Protein AF-0000000071206294 (afdb_homodimer)

Solvent-accessible surface area (backbone atoms only — not comparable to full-atom values): 37483 Å² total; per-residue (Å²): 124,90,69,73,42,35,27,23,43,42,54,38,39,75,72,68,54,69,72,83,46,47,63,45,40,32,51,43,36,59,68,35,20,66,71,62,25,34,50,43,72,51,28,25,34,84,67,75,54,86,86,70,90,85,77,88,81,64,63,84,75,46,75,56,57,77,45,45,66,64,44,62,78,44,48,91,77,58,76,73,99,63,51,68,37,31,38,37,48,35,80,69,31,26,37,39,30,30,74,88,66,52,74,46,76,24,47,27,29,38,37,40,51,33,40,31,32,70,66,40,85,62,50,47,48,40,68,64,76,51,68,68,37,50,50,24,32,50,36,29,32,44,27,35,67,33,52,35,39,37,26,28,88,63,80,81,72,75,99,40,64,67,44,76,38,61,45,96,48,83,79,44,73,27,45,33,32,50,44,52,31,93,90,59,34,65,91,74,59,22,36,37,36,34,49,34,36,35,70,49,20,54,53,56,60,72,47,55,70,66,56,50,50,50,51,52,49,54,52,48,29,71,73,77,36,84,84,61,77,69,68,77,46,74,49,62,71,51,43,68,74,35,78,38,36,34,23,69,36,42,34,58,36,30,44,51,51,73,62,35,24,50,40,45,37,51,55,52,60,26,35,34,34,32,26,19,66,39,24,84,89,32,44,58,38,71,65,14,27,52,52,35,41,52,52,47,50,51,50,51,54,29,54,52,40,30,72,75,39,51,84,63,32,55,76,55,73,90,72,72,66,60,67,38,76,77,62,83,66,84,69,90,69,48,70,44,77,43,69,47,66,86,125,123,91,69,73,42,36,26,23,43,41,54,37,39,77,73,67,52,69,72,82,46,47,63,45,38,33,51,43,38,59,69,36,20,68,72,62,25,35,49,43,71,52,28,24,33,84,67,73,54,84,86,71,89,85,78,89,82,66,61,84,75,46,76,56,58,76,45,45,66,64,44,62,78,45,49,94,77,58,76,74,100,63,51,66,37,31,38,38,49,35,80,67,32,27,37,39,30,31,75,89,66,52,76,46,76,23,49,28,30,39,37,40,51,33,40,32,3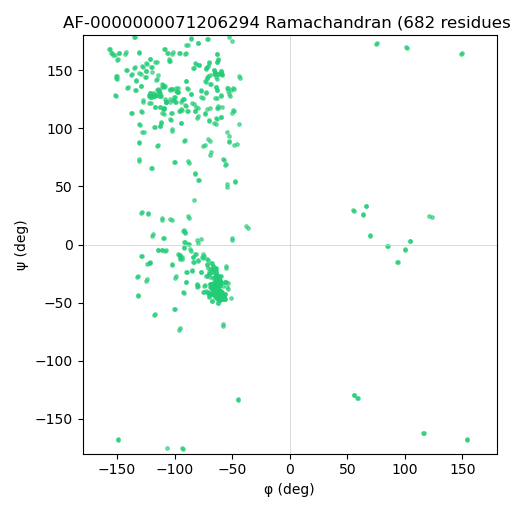2,70,66,40,86,60,48,46,48,40,69,65,76,53,67,69,38,49,49,23,31,51,36,30,32,44,26,34,66,32,53,34,40,36,27,28,87,64,80,82,72,76,98,42,64,66,45,77,38,61,49,97,52,85,76,53,75,26,46,32,33,50,45,54,31,94,91,59,33,66,91,74,59,23,36,37,37,33,48,33,34,36,70,51,22,54,53,53,60,71,45,54,69,66,57,49,49,51,51,53,48,53,52,47,28,71,74,75,35,84,83,62,78,68,68,75,47,73,50,63,71,51,43,67,74,35,80,38,36,34,22,70,36,43,34,58,36,32,44,51,52,73,63,35,23,51,39,46,36,50,56,53,60,26,34,33,36,31,26,19,65,38,24,82,89,30,44,58,36,70,65,14,26,52,53,35,40,53,51,45,52,51,50,50,52,27,53,53,40,29,71,75,38,51,84,66,32,53,75,52,75,90,72,73,66,61,65,38,76,75,61,84,66,83,70,89,72,51,69,45,77,42,69,47,65,86,127

Organism: Exaiptasia diaphana (NCBI:txid2652724)

Structure (mmCIF, N/CA/C/O backbone):
data_AF-0000000071206294-model_v1
#
loop_
_entity.id
_entity.type
_entity.pdbx_description
1 polymer 'Amine oxidase domain-containing protein'
#
loop_
_atom_site.group_PDB
_atom_site.id
_atom_site.type_symbol
_atom_site.label_atom_id
_atom_site.label_alt_id
_atom_site.label_comp_id
_atom_site.label_asym_id
_atom_site.label_entity_id
_atom_site.label_seq_id
_atom_site.pdbx_PDB_ins_code
_atom_site.Cartn_x
_atom_site.Cartn_y
_atom_site.Cartn_z
_atom_site.occupancy
_atom_site.B_iso_or_equiv
_atom_site.auth_seq_id
_atom_site.auth_comp_id
_atom_site.auth_asym_id
_atom_site.auth_atom_id
_atom_site.pdbx_PDB_model_num
ATOM 1 N N . ASP A 1 1 ? -5.332 11.758 -22.219 1 35.84 1 ASP A N 1
ATOM 2 C CA . ASP A 1 1 ? -3.986 11.828 -21.672 1 35.84 1 ASP A CA 1
ATOM 3 C C . ASP A 1 1 ? -3.795 10.781 -20.562 1 35.84 1 ASP A C 1
ATOM 5 O O . ASP A 1 1 ? -4.559 10.742 -19.594 1 35.84 1 ASP A O 1
ATOM 9 N N . LYS A 1 2 ? -3.307 9.695 -20.906 1 48.34 2 LYS A N 1
ATOM 10 C CA . LYS A 1 2 ? -3.307 8.5 -20.062 1 48.34 2 LYS A CA 1
ATOM 11 C C . LYS A 1 2 ? -2.818 8.82 -18.656 1 48.34 2 LYS A C 1
ATOM 13 O O . LYS A 1 2 ? -1.649 9.156 -18.453 1 48.34 2 LYS A O 1
ATOM 18 N N . LYS A 1 3 ? -3.725 9.273 -17.75 1 59.12 3 LYS A N 1
ATOM 19 C CA . LYS A 1 3 ? -3.51 9.742 -16.391 1 59.12 3 LYS A CA 1
ATOM 20 C C . LYS A 1 3 ? -2.682 8.742 -15.586 1 59.12 3 LYS A C 1
ATOM 22 O O . LYS A 1 3 ? -2.75 7.535 -15.828 1 59.12 3 LYS A O 1
ATOM 27 N N . SER A 1 4 ? -1.695 9.25 -14.906 1 66.38 4 SER A N 1
ATOM 28 C CA . SER A 1 4 ? -0.846 8.477 -14.008 1 66.38 4 SER A CA 1
ATOM 29 C C . SER A 1 4 ? -1.68 7.613 -13.062 1 66.38 4 SER A C 1
ATOM 31 O O . SER A 1 4 ? -2.725 8.047 -12.578 1 66.38 4 SER A O 1
ATOM 33 N N . PRO A 1 5 ? -1.247 6.395 -12.977 1 84.56 5 PRO A N 1
ATOM 34 C CA . PRO A 1 5 ? -1.985 5.516 -12.062 1 84.56 5 PRO A CA 1
ATOM 35 C C . PRO A 1 5 ? -1.979 6.02 -10.625 1 84.56 5 PRO A C 1
ATOM 37 O O . PRO A 1 5 ? -0.956 6.512 -10.141 1 84.56 5 PRO A O 1
ATOM 40 N N . ILE A 1 6 ? -3.129 6.109 -10.086 1 89.56 6 ILE A N 1
ATOM 41 C CA . ILE A 1 6 ? -3.258 6.508 -8.688 1 89.56 6 ILE A CA 1
ATOM 42 C C . ILE A 1 6 ? -3.842 5.359 -7.871 1 89.56 6 ILE A C 1
ATOM 44 O O . ILE A 1 6 ? -4.469 4.453 -8.422 1 89.56 6 ILE A O 1
ATOM 48 N N . PRO A 1 7 ? -3.596 5.379 -6.562 1 94.38 7 PRO A N 1
ATOM 49 C CA . PRO A 1 7 ? -4.227 4.367 -5.711 1 94.38 7 PRO A CA 1
ATOM 50 C C . PRO A 1 7 ? -5.746 4.508 -5.656 1 94.38 7 PRO A C 1
ATOM 52 O O . PRO A 1 7 ? -6.273 5.617 -5.789 1 94.38 7 PRO A O 1
ATOM 55 N N . ALA A 1 8 ? -6.363 3.424 -5.473 1 94.31 8 ALA A N 1
ATOM 56 C CA . ALA A 1 8 ? -7.816 3.424 -5.32 1 94.31 8 ALA A CA 1
ATOM 57 C C . ALA A 1 8 ? -8.25 4.344 -4.18 1 94.31 8 ALA A C 1
ATOM 59 O O . ALA A 1 8 ? -9.305 4.977 -4.25 1 94.31 8 ALA A O 1
ATOM 60 N N . ARG A 1 9 ? -7.441 4.469 -3.158 1 95.5 9 ARG A N 1
ATOM 61 C CA . ARG A 1 9 ? -7.75 5.355 -2.041 1 95.5 9 ARG A CA 1
ATOM 62 C C . ARG A 1 9 ? -7.984 6.785 -2.523 1 95.5 9 ARG A C 1
ATOM 64 O O . ARG A 1 9 ? -8.93 7.441 -2.086 1 95.5 9 ARG A O 1
ATOM 71 N N . VAL A 1 10 ? -7.168 7.215 -3.406 1 94.88 10 VAL A N 1
ATOM 72 C CA . VAL A 1 10 ? -7.285 8.57 -3.938 1 94.88 10 VAL A CA 1
ATOM 73 C C . VAL A 1 10 ? -8.57 8.688 -4.758 1 94.88 10 VAL A C 1
ATOM 75 O O . VAL A 1 10 ? -9.352 9.617 -4.559 1 94.88 10 VAL A O 1
ATOM 78 N N . GLY A 1 11 ? -8.758 7.727 -5.633 1 93.56 11 GLY A N 1
ATOM 79 C CA . GLY A 1 11 ? -9.953 7.742 -6.461 1 93.56 11 GLY A CA 1
ATOM 80 C C . GLY A 1 11 ? -11.242 7.668 -5.66 1 93.56 11 GLY A C 1
ATOM 81 O O . GLY A 1 11 ? -12.172 8.43 -5.906 1 93.56 11 GLY A O 1
ATOM 82 N N . LEU A 1 12 ? -11.281 6.797 -4.715 1 94.12 12 LEU A N 1
ATOM 83 C CA . LEU A 1 12 ? -12.469 6.633 -3.879 1 94.12 12 LEU A CA 1
ATOM 84 C C . LEU A 1 12 ? -12.734 7.895 -3.064 1 94.12 12 LEU A C 1
ATOM 86 O O . LEU A 1 12 ? -13.891 8.305 -2.904 1 94.12 12 LEU A O 1
ATOM 90 N N . SER A 1 13 ? -11.711 8.5 -2.607 1 95.06 13 SER A N 1
ATOM 91 C CA . SER A 1 13 ? -11.859 9.742 -1.849 1 95.06 13 SER A CA 1
ATOM 92 C C . SER A 1 13 ? -12.422 10.859 -2.719 1 95.06 13 SER A C 1
ATOM 94 O O . SER A 1 13 ? -13.258 11.641 -2.268 1 95.06 13 SER A O 1
ATOM 96 N N . LEU A 1 14 ? -11.938 10.906 -3.934 1 93.31 14 LEU A N 1
ATOM 97 C CA . LEU A 1 14 ? -12.445 11.898 -4.879 1 93.31 14 LEU A CA 1
ATOM 98 C C . LEU A 1 14 ? -13.938 11.711 -5.121 1 93.31 14 LEU A C 1
ATOM 100 O O . LEU A 1 14 ? -14.664 12.68 -5.344 1 93.31 14 LEU A O 1
ATOM 104 N N . MET A 1 15 ? -14.328 10.469 -4.934 1 92.12 15 MET A N 1
ATOM 105 C CA . MET A 1 15 ? -15.734 10.141 -5.152 1 92.12 15 MET A CA 1
ATOM 106 C C . MET A 1 15 ? -16.531 10.266 -3.861 1 92.12 15 MET A C 1
ATOM 108 O O . MET A 1 15 ? -17.719 9.938 -3.824 1 92.12 15 MET A O 1
ATOM 112 N N . GLY A 1 16 ? -15.844 10.586 -2.801 1 92.31 16 GLY A N 1
ATOM 113 C CA . GLY A 1 16 ? -16.547 10.898 -1.566 1 92.31 16 GLY A CA 1
ATOM 114 C C . GLY A 1 16 ? -16.484 9.789 -0.539 1 92.31 16 GLY A C 1
ATOM 115 O O . GLY A 1 16 ? -17.078 9.891 0.537 1 92.31 16 GLY A O 1
ATOM 116 N N . TRP A 1 17 ? -15.758 8.719 -0.866 1 93.81 17 TRP A N 1
ATOM 117 C CA . TRP A 1 17 ? -15.656 7.625 0.095 1 93.81 17 TRP A CA 1
ATOM 118 C C . TRP A 1 17 ? -14.406 7.766 0.951 1 93.81 17 TRP A C 1
ATOM 120 O O . TRP A 1 17 ? -13.297 7.48 0.492 1 93.81 17 TRP A O 1
ATOM 130 N N . LYS A 1 18 ? -14.57 8.148 2.086 1 92.88 18 LYS A N 1
ATOM 131 C CA . LYS A 1 18 ? -13.531 8.312 3.094 1 92.88 18 LYS A CA 1
ATOM 132 C C . LYS A 1 18 ? -13.93 7.648 4.41 1 92.88 18 LYS A C 1
ATOM 134 O O . LYS A 1 18 ? -14.422 8.312 5.32 1 92.88 18 LYS A O 1
ATOM 139 N N . PRO A 1 19 ? -13.609 6.402 4.508 1 90.19 19 PRO A N 1
ATOM 140 C CA . PRO A 1 19 ? -14.094 5.676 5.684 1 90.19 19 PRO A CA 1
ATOM 141 C C . PRO A 1 19 ? -13.508 6.215 6.988 1 90.19 19 PRO A C 1
ATOM 143 O O . PRO A 1 19 ? -12.336 6.594 7.035 1 90.19 19 PRO A O 1
ATOM 146 N N . LYS A 1 20 ? -14.344 6.195 8.008 1 83.81 20 LYS A N 1
ATOM 147 C CA . LYS A 1 20 ? -13.953 6.703 9.32 1 83.81 20 LYS A CA 1
ATOM 148 C C . LYS A 1 20 ? -14.336 5.723 10.422 1 83.81 20 LYS A C 1
ATOM 150 O O . LYS A 1 20 ? -13.695 5.68 11.477 1 83.81 20 LYS A O 1
ATOM 155 N N . THR A 1 21 ? -15.344 4.996 10.133 1 85.56 21 THR A N 1
ATOM 156 C CA . THR A 1 21 ? -15.875 4.098 11.156 1 85.56 21 THR A CA 1
ATOM 157 C C . THR A 1 21 ? -15.508 2.65 10.852 1 85.56 21 THR A C 1
ATOM 159 O O . THR A 1 21 ? -15.18 2.314 9.711 1 85.56 21 THR A O 1
ATOM 162 N N . GLN A 1 22 ? -15.664 1.854 11.836 1 83.81 22 GLN A N 1
ATOM 163 C CA . GLN A 1 22 ? -15.391 0.432 11.656 1 83.81 22 GLN A CA 1
ATOM 164 C C . GLN A 1 22 ? -16.328 -0.188 10.633 1 83.81 22 GLN A C 1
ATOM 166 O O . GLN A 1 22 ? -15.922 -1.058 9.859 1 83.81 22 GLN A O 1
ATOM 171 N N . ALA A 1 23 ? -17.547 0.215 10.648 1 86.31 23 ALA A N 1
ATOM 172 C CA . ALA A 1 23 ? -18.531 -0.29 9.695 1 86.31 23 ALA A CA 1
ATOM 173 C C . ALA A 1 23 ? -18.141 0.089 8.266 1 86.31 23 ALA A C 1
ATOM 175 O O . ALA A 1 23 ? -18.266 -0.726 7.344 1 86.31 23 ALA A O 1
ATOM 176 N N . GLU A 1 24 ? -17.688 1.317 8.102 1 89.38 24 GLU A N 1
ATOM 177 C CA . GLU A 1 24 ? -17.266 1.772 6.781 1 89.38 24 GLU A CA 1
ATOM 178 C C . GLU A 1 24 ? -16.031 1.015 6.301 1 89.38 24 GLU A C 1
ATOM 180 O O . GLU A 1 24 ? -15.922 0.681 5.117 1 89.38 24 GLU A O 1
ATOM 185 N N . TYR A 1 25 ? -15.211 0.724 7.223 1 88.38 25 TYR A N 1
ATOM 186 C CA . TYR A 1 25 ? -14.023 -0.043 6.859 1 88.38 25 TYR A CA 1
ATOM 187 C C . TYR A 1 25 ? -14.398 -1.47 6.473 1 88.38 25 TYR A C 1
ATOM 189 O O . TYR A 1 25 ? -13.789 -2.051 5.566 1 88.38 25 TYR A O 1
ATOM 197 N N . ALA A 1 26 ? -15.289 -2.059 7.219 1 86.44 26 ALA A N 1
ATOM 198 C CA . ALA A 1 26 ? -15.758 -3.398 6.871 1 86.44 26 ALA A CA 1
ATOM 199 C C . ALA A 1 26 ? -16.391 -3.418 5.484 1 86.44 26 ALA A C 1
ATOM 201 O O . ALA A 1 26 ? -16.188 -4.355 4.711 1 86.44 26 ALA A O 1
ATOM 202 N N . LEU A 1 27 ? -17.141 -2.377 5.188 1 88.06 27 LEU A N 1
ATOM 203 C CA . LEU A 1 27 ? -17.75 -2.258 3.867 1 88.06 27 LEU A CA 1
ATOM 204 C C . LEU A 1 27 ? -16.688 -2.117 2.789 1 88.06 27 LEU A C 1
ATOM 206 O O . LEU A 1 27 ? -16.797 -2.717 1.718 1 88.06 27 LEU A O 1
ATOM 210 N N . GLU A 1 28 ? -15.727 -1.318 3.072 1 90.75 28 GLU A N 1
ATOM 211 C CA . GLU A 1 28 ? -14.633 -1.161 2.115 1 90.75 28 GLU A CA 1
ATOM 212 C C . GLU A 1 28 ? -13.891 -2.48 1.898 1 90.75 28 GLU A C 1
ATOM 214 O O . GLU A 1 28 ? -13.5 -2.799 0.774 1 90.75 28 GLU A O 1
ATOM 219 N N . TYR A 1 29 ? -13.703 -3.164 2.963 1 90.25 29 TYR A N 1
ATOM 220 C CA . TYR A 1 29 ? -13.062 -4.469 2.832 1 90.25 29 TYR A CA 1
ATOM 221 C C . TYR A 1 29 ? -13.844 -5.363 1.875 1 90.25 29 TYR A C 1
ATOM 223 O O . TYR A 1 29 ? -13.258 -6.016 1.009 1 90.25 29 TYR A O 1
ATOM 231 N N . LEU A 1 30 ? -15.055 -5.41 2.027 1 85.69 30 LEU A N 1
ATOM 232 C CA . LEU A 1 30 ? -15.906 -6.234 1.177 1 85.69 30 LEU A CA 1
ATOM 233 C C . LEU A 1 30 ? -15.812 -5.793 -0.281 1 85.69 30 LEU A C 1
ATOM 235 O O . LEU A 1 30 ? -15.719 -6.633 -1.181 1 85.69 30 LEU A O 1
ATOM 239 N N . GLU A 1 31 ? -15.781 -4.496 -0.48 1 86.56 31 GLU A N 1
ATOM 240 C CA . GLU A 1 31 ? -15.898 -3.973 -1.837 1 86.56 31 GLU A CA 1
ATOM 241 C C . GLU A 1 31 ? -14.531 -3.854 -2.508 1 86.56 31 GLU A C 1
ATOM 243 O O . GLU A 1 31 ? -14.438 -3.85 -3.736 1 86.56 31 GLU A O 1
ATOM 248 N N . VAL A 1 32 ? -13.5 -3.758 -1.736 1 90.38 32 VAL A N 1
ATOM 249 C CA . VAL A 1 32 ? -12.188 -3.494 -2.326 1 90.38 32 VAL A CA 1
ATOM 250 C C . VAL A 1 32 ? -11.25 -4.66 -2.035 1 90.38 32 VAL A C 1
ATOM 252 O O . VAL A 1 32 ? -10.852 -5.387 -2.949 1 90.38 32 VAL A O 1
ATOM 255 N N . ASP A 1 33 ? -11.047 -4.887 -0.774 1 90.19 33 ASP A N 1
ATOM 256 C CA . ASP A 1 33 ? -10.062 -5.895 -0.393 1 90.19 33 ASP A CA 1
ATOM 257 C C . ASP A 1 33 ? -10.492 -7.285 -0.865 1 90.19 33 ASP A C 1
ATOM 259 O O . ASP A 1 33 ? -9.672 -8.047 -1.392 1 90.19 33 ASP A O 1
ATOM 263 N N . PHE A 1 34 ? -11.734 -7.559 -0.66 1 87 34 PHE A N 1
ATOM 264 C CA . PHE A 1 34 ? -12.289 -8.859 -1.016 1 87 34 PHE A CA 1
ATOM 265 C C . PHE A 1 34 ? -12.195 -9.094 -2.52 1 87 34 PHE A C 1
ATOM 267 O O . PHE A 1 34 ? -11.969 -10.219 -2.965 1 87 34 PHE A O 1
ATOM 274 N N . GLU A 1 35 ? -12.258 -8.062 -3.248 1 82.19 35 GLU A N 1
ATOM 275 C CA . GLU A 1 35 ? -12.242 -8.188 -4.703 1 82.19 35 GLU A CA 1
ATOM 276 C C . GLU A 1 35 ? -10.82 -8.133 -5.25 1 82.19 35 GLU A C 1
ATOM 278 O O . GLU A 1 35 ? -10.5 -8.797 -6.238 1 82.19 35 GLU A O 1
ATOM 283 N N . ASN A 1 36 ? -10 -7.402 -4.598 1 88 36 ASN A N 1
ATOM 284 C CA . ASN A 1 36 ? -8.688 -7.121 -5.168 1 88 36 ASN A CA 1
ATOM 285 C C . ASN A 1 36 ? -7.566 -7.738 -4.336 1 88 36 ASN A C 1
ATOM 287 O O . ASN A 1 36 ? -6.395 -7.652 -4.703 1 88 36 ASN A O 1
ATOM 291 N N . ALA A 1 37 ? -7.914 -8.312 -3.252 1 90.44 37 ALA A N 1
ATOM 292 C CA . ALA A 1 37 ? -7 -9 -2.344 1 90.44 37 ALA A CA 1
ATOM 293 C C . ALA A 1 37 ? -6.078 -8.016 -1.634 1 90.44 37 ALA A C 1
ATOM 295 O O . ALA A 1 37 ? -5.113 -8.414 -0.978 1 90.44 37 ALA A O 1
ATOM 296 N N . LYS A 1 38 ? -6.281 -6.773 -1.773 1 91.31 38 LYS A N 1
ATOM 297 C CA . LYS A 1 38 ? -5.504 -5.75 -1.087 1 91.31 38 LYS A CA 1
ATOM 298 C C . LYS A 1 38 ? -6.355 -4.516 -0.791 1 91.31 38 LYS A C 1
ATOM 300 O O . LYS A 1 38 ? -7.422 -4.34 -1.381 1 91.31 38 LYS A O 1
ATOM 305 N N . ASN A 1 39 ? -5.848 -3.705 0.071 1 92.06 39 ASN A N 1
ATOM 306 C CA . ASN A 1 39 ? -6.625 -2.543 0.487 1 92.06 39 ASN A CA 1
ATOM 307 C C . ASN A 1 39 ? -6.551 -1.42 -0.544 1 92.06 39 ASN A C 1
ATOM 309 O O . ASN A 1 39 ? -5.824 -1.528 -1.534 1 92.06 39 ASN A O 1
ATOM 313 N N . ALA A 1 40 ? -7.305 -0.399 -0.334 1 92.75 40 ALA A N 1
ATOM 314 C CA . ALA A 1 40 ? -7.496 0.683 -1.296 1 92.75 40 ALA A CA 1
ATOM 315 C C . ALA A 1 40 ? -6.191 1.432 -1.552 1 92.75 40 ALA A C 1
ATOM 317 O O . ALA A 1 40 ? -5.977 1.958 -2.646 1 92.75 40 ALA A O 1
ATOM 318 N N . GLU A 1 41 ? -5.301 1.509 -0.586 1 93.31 41 GLU A N 1
ATOM 319 C CA . GLU A 1 41 ? -4.043 2.238 -0.714 1 93.31 41 GLU A CA 1
ATOM 320 C C . GLU A 1 41 ? -3.092 1.532 -1.677 1 93.31 41 GLU A C 1
ATOM 322 O O . GLU A 1 41 ? -2.277 2.18 -2.338 1 93.31 41 GLU A O 1
ATOM 327 N N . LEU A 1 42 ? -3.299 0.233 -1.791 1 93.88 42 LEU A N 1
ATOM 328 C CA . LEU A 1 42 ? -2.377 -0.576 -2.58 1 93.88 42 LEU A CA 1
ATOM 329 C C . LEU A 1 42 ? -2.971 -0.899 -3.947 1 93.88 42 LEU A C 1
ATOM 331 O O . LEU A 1 42 ? -2.254 -1.317 -4.859 1 93.88 42 LEU A O 1
ATOM 335 N N . THR A 1 43 ? -4.211 -0.745 -4.082 1 92.75 43 THR A N 1
ATOM 336 C CA . THR A 1 43 ? -4.922 -1.122 -5.297 1 92.75 43 THR A CA 1
ATOM 337 C C . THR A 1 43 ? -4.883 0.008 -6.324 1 92.75 43 THR A C 1
ATOM 339 O O . THR A 1 43 ? -5.191 1.157 -6 1 92.75 43 THR A O 1
ATOM 342 N N . PRO A 1 44 ? -4.484 -0.338 -7.547 1 91.19 44 PRO A N 1
ATOM 343 C CA . PRO A 1 44 ? -4.621 0.687 -8.586 1 91.19 44 PRO A CA 1
ATOM 344 C C . PRO A 1 44 ? -6.074 1.068 -8.844 1 91.19 44 PRO A C 1
ATOM 346 O O . PRO A 1 44 ? -6.934 0.192 -8.984 1 91.19 44 PRO A O 1
ATOM 349 N N . PHE A 1 45 ? -6.344 2.346 -8.961 1 89.81 45 PHE A N 1
ATOM 350 C CA . PHE A 1 45 ? -7.711 2.816 -9.133 1 89.81 45 PHE A CA 1
ATOM 351 C C . PHE A 1 45 ? -8.312 2.266 -10.422 1 89.81 45 PHE A C 1
ATOM 353 O O . PHE A 1 45 ? -9.5 1.958 -10.477 1 89.81 45 PHE A O 1
ATOM 360 N N . GLN A 1 46 ? -7.477 2.141 -11.406 1 79.56 46 GLN A N 1
ATOM 361 C CA . GLN A 1 46 ? -7.941 1.639 -12.695 1 79.56 46 GLN A CA 1
ATOM 362 C C . GLN A 1 46 ? -8.406 0.19 -12.586 1 79.56 46 GLN A C 1
ATOM 364 O O . GLN A 1 46 ? -9.125 -0.304 -13.461 1 79.56 46 GLN A O 1
ATOM 369 N N . GLY A 1 47 ? -7.973 -0.42 -11.617 1 75.12 47 GLY A N 1
ATOM 370 C CA . GLY A 1 47 ? -8.32 -1.822 -11.453 1 75.12 47 GLY A CA 1
ATOM 371 C C . GLY A 1 47 ? -9.664 -2.027 -10.781 1 75.12 47 GLY A C 1
ATOM 372 O O . GLY A 1 47 ? -10.211 -3.131 -10.797 1 75.12 47 GLY A O 1
ATOM 373 N N . ILE A 1 48 ? -10.156 -0.901 -10.156 1 76.5 48 ILE A N 1
ATOM 374 C CA . ILE A 1 48 ? -11.43 -1.03 -9.461 1 76.5 48 ILE A CA 1
ATOM 375 C C . ILE A 1 48 ? -12.578 -0.983 -10.461 1 76.5 48 ILE A C 1
ATOM 377 O O . ILE A 1 48 ? -13.094 0.093 -10.773 1 76.5 48 ILE A O 1
ATOM 381 N N . ILE A 1 49 ? -12.609 -1.771 -11.398 1 61.97 49 ILE A N 1
ATOM 382 C CA . ILE A 1 49 ? -13.695 -1.796 -12.375 1 61.97 49 ILE A CA 1
ATOM 383 C C . ILE A 1 49 ? -14.516 -3.072 -12.195 1 61.97 49 ILE A C 1
ATOM 385 O O . ILE A 1 49 ? -13.969 -4.129 -11.875 1 61.97 49 ILE A O 1
ATOM 389 N N . GLU A 1 50 ? -15.734 -2.814 -12.289 1 60.5 50 GLU A N 1
ATOM 390 C CA . GLU A 1 50 ? -16.656 -3.947 -12.211 1 60.5 50 GLU A CA 1
ATOM 391 C C . GLU A 1 50 ? -16.562 -4.816 -13.461 1 60.5 50 GLU A C 1
ATOM 393 O O . GLU A 1 50 ? -16.672 -4.312 -14.586 1 60.5 50 GLU A O 1
ATOM 398 N N . LYS A 1 51 ? -15.992 -5.902 -13.305 1 60.25 51 LYS A N 1
ATOM 399 C CA . LYS A 1 51 ? -15.789 -6.766 -14.469 1 60.25 51 LYS A CA 1
ATOM 400 C C . LYS A 1 51 ? -16.984 -7.695 -14.68 1 60.25 51 LYS A C 1
ATOM 402 O O . LYS A 1 51 ? -16.859 -8.727 -15.336 1 60.25 51 LYS A O 1
ATOM 407 N N . GLY A 1 52 ? -18.078 -7.352 -14.234 1 59.62 52 GLY A N 1
ATOM 408 C CA . GLY A 1 52 ? -19.25 -8.133 -14.594 1 59.62 52 GLY A CA 1
ATOM 409 C C . GLY A 1 52 ? -19.906 -8.812 -13.398 1 59.62 52 GLY A C 1
ATOM 410 O O . GLY A 1 52 ? -19.719 -8.391 -12.258 1 59.62 52 GLY A O 1
ATOM 411 N N . LYS A 1 53 ? -20.812 -9.906 -13.805 1 61.94 53 LYS A N 1
ATOM 412 C CA . LYS A 1 53 ? -21.562 -10.641 -12.789 1 61.94 53 LYS A CA 1
ATOM 413 C C . LYS A 1 53 ? -20.766 -11.836 -12.266 1 61.94 53 LYS A C 1
ATOM 415 O O . LYS A 1 53 ? -20.078 -12.516 -13.039 1 61.94 53 LYS A O 1
ATOM 420 N N . ASP A 1 54 ? -20.75 -11.992 -11.031 1 58.62 54 ASP A N 1
ATOM 421 C CA . ASP A 1 54 ? -20.031 -13.086 -10.383 1 58.62 54 ASP A CA 1
ATOM 422 C C . ASP A 1 54 ? -20.984 -14.18 -9.914 1 58.62 54 ASP A C 1
ATOM 424 O O . ASP A 1 54 ? -22.078 -13.883 -9.422 1 58.62 54 ASP A O 1
ATOM 428 N N . PHE A 1 55 ? -20.625 -15.438 -10.438 1 57.56 55 PHE A N 1
ATOM 429 C CA . PHE A 1 55 ? -21.391 -16.578 -9.945 1 57.56 55 PHE A CA 1
ATOM 430 C C . PHE A 1 55 ? -20.516 -17.469 -9.078 1 57.56 55 PHE A C 1
ATOM 432 O O . PHE A 1 55 ? -19.344 -17.703 -9.391 1 57.56 55 PHE A O 1
ATOM 439 N N . PHE A 1 56 ? -21.109 -17.875 -7.938 1 62.12 56 PHE A N 1
ATOM 440 C CA . PHE A 1 56 ? -20.438 -18.875 -7.109 1 62.12 56 PHE A CA 1
ATOM 441 C C . PHE A 1 56 ? -20.656 -20.281 -7.672 1 62.12 56 PHE A C 1
ATOM 443 O O . PHE A 1 56 ? -21.797 -20.75 -7.738 1 62.12 56 PHE A O 1
ATOM 450 N N . LEU A 1 57 ? -19.625 -20.891 -8.195 1 60.03 57 LEU A N 1
ATOM 451 C CA . LEU A 1 57 ? -19.719 -22.219 -8.805 1 60.03 57 LEU A CA 1
ATOM 452 C C . LEU A 1 57 ? -19.594 -23.312 -7.75 1 60.03 57 LEU A C 1
ATOM 454 O O . LEU A 1 57 ? -18.672 -23.281 -6.934 1 60.03 57 LEU A O 1
ATOM 458 N N . THR A 1 58 ? -20.641 -24.141 -7.68 1 64.38 58 THR A N 1
ATOM 459 C CA . THR A 1 58 ? -20.641 -25.234 -6.711 1 64.38 58 THR A CA 1
ATOM 460 C C . THR A 1 58 ? -20.531 -26.578 -7.41 1 64.38 58 THR A C 1
ATOM 462 O O . THR A 1 58 ? -20.891 -27.609 -6.844 1 64.38 58 THR A O 1
ATOM 465 N N . ASP A 1 59 ? -20 -26.516 -8.625 1 68.88 59 ASP A N 1
ATOM 466 C CA . ASP A 1 59 ? -19.812 -27.797 -9.312 1 68.88 59 ASP A CA 1
ATOM 467 C C . ASP A 1 59 ? -18.828 -28.688 -8.562 1 68.88 59 ASP A C 1
ATOM 469 O O . ASP A 1 59 ? -17.656 -28.344 -8.43 1 68.88 59 ASP A O 1
ATOM 473 N N . GLU A 1 60 ? -19.328 -29.797 -8.133 1 69.44 60 GLU A N 1
ATOM 474 C CA . GLU A 1 60 ? -18.531 -30.688 -7.297 1 69.44 60 GLU A CA 1
ATOM 475 C C . GLU A 1 60 ? -17.375 -31.297 -8.086 1 69.44 60 GLU A C 1
ATOM 477 O O . GLU A 1 60 ? -16.406 -31.781 -7.5 1 69.44 60 GLU A O 1
ATOM 482 N N . ARG A 1 61 ? -17.516 -31.359 -9.43 1 73.25 61 ARG A N 1
ATOM 483 C CA . ARG A 1 61 ? -16.469 -31.922 -10.258 1 73.25 61 ARG A CA 1
ATOM 484 C C . ARG A 1 61 ? -15.211 -31.062 -10.219 1 73.25 61 ARG A C 1
ATOM 486 O O . ARG A 1 61 ? -14.117 -31.531 -10.539 1 73.25 61 ARG A O 1
ATOM 493 N N . GLY A 1 62 ? -15.492 -29.812 -9.766 1 67.75 62 GLY A N 1
ATOM 494 C CA . GLY A 1 62 ? -14.383 -28.859 -9.688 1 67.75 62 GLY A CA 1
ATOM 495 C C . GLY A 1 62 ? -13.969 -28.328 -11.039 1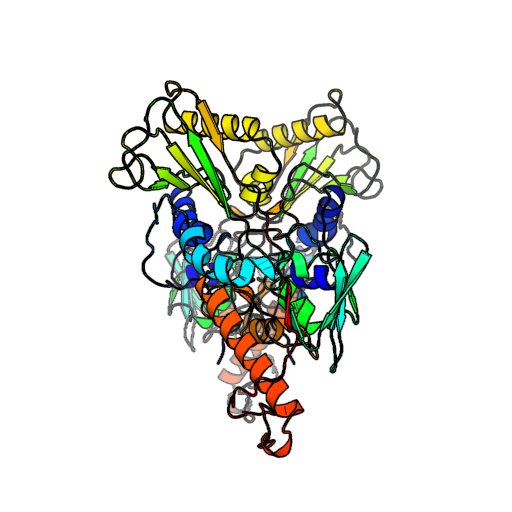 67.75 62 GLY A C 1
ATOM 496 O O . GLY A 1 62 ? -14.469 -28.766 -12.078 1 67.75 62 GLY A O 1
ATOM 497 N N . MET A 1 63 ? -13.102 -27.375 -11.117 1 72.38 63 MET A N 1
ATOM 498 C CA . MET A 1 63 ? -12.633 -26.703 -12.32 1 72.38 63 MET A CA 1
ATOM 499 C C . MET A 1 63 ? -11.836 -27.641 -13.211 1 72.38 63 MET A C 1
ATOM 501 O O . MET A 1 63 ? -11.773 -27.453 -14.43 1 72.38 63 MET A O 1
ATOM 505 N N . TRP A 1 64 ? -11.375 -28.625 -12.617 1 74.62 64 TRP A N 1
ATOM 506 C CA . TRP A 1 64 ? -10.578 -29.609 -13.336 1 74.62 64 TRP A CA 1
ATOM 507 C C . TRP A 1 64 ? -11.398 -30.281 -14.438 1 74.62 64 TRP A C 1
ATOM 509 O O . TRP A 1 64 ? -10.867 -30.625 -15.492 1 74.62 64 TRP A O 1
ATOM 519 N N . SER A 1 65 ? -12.555 -30.312 -14.188 1 73.88 65 SER A N 1
ATOM 520 C CA . SER A 1 65 ? -13.422 -31.016 -15.125 1 73.88 65 SER A CA 1
ATOM 521 C C . SER A 1 65 ? -13.422 -30.328 -16.484 1 73.88 65 SER A C 1
ATOM 523 O O . SER A 1 65 ? -13.633 -30.984 -17.516 1 73.88 65 SER A O 1
ATOM 525 N N . ILE A 1 66 ? -13.164 -29.078 -16.453 1 72.44 66 ILE A N 1
ATOM 526 C CA . ILE A 1 66 ? -13.148 -28.312 -17.688 1 72.44 66 ILE A CA 1
ATOM 527 C C . ILE A 1 66 ? -11.914 -28.672 -18.516 1 72.44 66 ILE A C 1
ATOM 529 O O . ILE A 1 66 ? -11.953 -28.656 -19.75 1 72.44 66 ILE A O 1
ATOM 533 N N . TYR A 1 67 ? -10.867 -29.094 -17.828 1 74.88 67 TYR A N 1
ATOM 534 C CA . TYR A 1 67 ? -9.586 -29.281 -18.516 1 74.88 67 TYR A CA 1
ATOM 535 C C . TYR A 1 67 ? -9.266 -30.766 -18.672 1 74.88 67 TYR A C 1
ATOM 537 O O . TYR A 1 67 ? -8.305 -31.125 -19.359 1 74.88 67 TYR A O 1
ATOM 545 N N . GLU A 1 68 ? -10.102 -31.562 -18.109 1 78.44 68 GLU A N 1
ATOM 546 C CA . GLU A 1 68 ? -9.797 -33 -18.062 1 78.44 68 GLU A CA 1
ATOM 547 C C . GLU A 1 68 ? -9.695 -33.562 -19.469 1 78.44 68 GLU A C 1
ATOM 549 O O . GLU A 1 68 ? -8.773 -34.344 -19.75 1 78.44 68 GLU A O 1
ATOM 554 N N . GLU A 1 69 ? -10.625 -33.219 -20.266 1 76.12 69 GLU A N 1
ATOM 555 C CA . GLU A 1 69 ? -10.625 -33.75 -21.609 1 76.12 69 GLU A CA 1
ATOM 556 C C . GLU A 1 69 ? -9.391 -33.281 -22.391 1 76.12 69 GLU A C 1
ATOM 558 O O . GLU A 1 69 ? -8.781 -34.094 -23.125 1 76.12 69 GLU A O 1
ATOM 563 N N . LEU A 1 70 ? -9.109 -32.094 -22.25 1 73.19 70 LEU A N 1
ATOM 564 C CA . LEU A 1 70 ? -7.926 -31.531 -22.906 1 73.19 70 LEU A CA 1
ATOM 565 C C . LEU A 1 70 ? -6.66 -32.219 -22.406 1 73.19 70 LEU A C 1
ATOM 567 O O . LEU A 1 70 ? -5.773 -32.562 -23.203 1 73.19 70 LEU A O 1
ATOM 571 N N . TYR A 1 71 ? -6.629 -32.469 -21.172 1 75.62 71 TYR A N 1
ATOM 572 C CA . TYR A 1 71 ? -5.48 -33.125 -20.547 1 75.62 71 TYR A CA 1
ATOM 573 C C . TYR A 1 71 ? -5.312 -34.562 -21.031 1 75.62 71 TYR A C 1
ATOM 575 O O . TYR A 1 71 ? -4.199 -34.969 -21.359 1 75.62 71 TYR A O 1
ATOM 583 N N . THR A 1 72 ? -6.383 -35.188 -21.125 1 79.81 72 THR A N 1
ATOM 584 C CA . THR A 1 72 ? -6.344 -36.594 -21.484 1 79.81 72 THR A CA 1
ATOM 585 C C . THR A 1 72 ? -5.754 -36.781 -22.875 1 79.81 72 THR A C 1
ATOM 587 O O . THR A 1 72 ? -5.012 -37.75 -23.125 1 79.81 72 THR A O 1
ATOM 590 N N . SER A 1 73 ? -5.992 -35.906 -23.766 1 79.75 73 SER A N 1
ATOM 591 C CA . SER A 1 73 ? -5.508 -36 -25.141 1 79.75 73 SER A CA 1
ATOM 592 C C . SER A 1 73 ? -3.998 -35.812 -25.203 1 79.75 73 SER A C 1
ATOM 594 O O . SER A 1 73 ? -3.348 -36.25 -26.141 1 79.75 73 SER A O 1
ATOM 596 N N . PHE A 1 74 ? -3.412 -35.188 -24.188 1 78.69 74 PHE A N 1
ATOM 597 C CA . PHE A 1 74 ? -1.996 -34.844 -24.234 1 78.69 74 PHE A CA 1
ATOM 598 C C . PHE A 1 74 ? -1.232 -35.531 -23.109 1 78.69 74 PHE A C 1
ATOM 600 O O . PHE A 1 74 ? -0.061 -35.219 -22.875 1 78.69 74 PHE A O 1
ATOM 607 N N . LYS A 1 75 ? -1.854 -36.406 -22.422 1 78.62 75 LYS A N 1
ATOM 608 C CA . LYS A 1 75 ? -1.314 -37 -21.203 1 78.62 75 LYS A CA 1
ATOM 609 C C . LYS A 1 75 ? 0.062 -37.594 -21.438 1 78.62 75 LYS A C 1
ATOM 611 O O . LYS A 1 75 ? 0.951 -37.5 -20.594 1 78.62 75 LYS A O 1
ATOM 616 N N . ASP A 1 76 ? 0.322 -38.219 -22.578 1 80.69 76 ASP A N 1
ATOM 617 C CA . ASP A 1 76 ? 1.573 -38.906 -22.875 1 80.69 76 ASP A CA 1
ATOM 618 C C . ASP A 1 76 ? 2.695 -37.906 -23.156 1 80.69 76 ASP A C 1
ATOM 620 O O . ASP A 1 76 ? 3.873 -38.25 -23.156 1 80.69 76 ASP A O 1
ATOM 624 N N . LYS A 1 77 ? 2.34 -36.656 -23.281 1 80.19 77 LYS A N 1
ATOM 625 C CA . LYS A 1 77 ? 3.322 -35.625 -23.594 1 80.19 77 LYS A CA 1
ATOM 626 C C . LYS A 1 77 ? 3.582 -34.719 -22.391 1 80.19 77 LYS A C 1
ATOM 628 O O . LYS A 1 77 ? 4.34 -33.75 -22.484 1 80.19 77 LYS A O 1
ATOM 633 N N . ILE A 1 78 ? 3.002 -35.062 -21.266 1 81.88 78 ILE A N 1
ATOM 634 C CA . ILE A 1 78 ? 3.119 -34.219 -20.078 1 81.88 78 ILE A CA 1
ATOM 635 C C . ILE A 1 78 ? 4.039 -34.906 -19.062 1 81.88 78 ILE A C 1
ATOM 637 O O . ILE A 1 78 ? 3.889 -36.094 -18.781 1 81.88 78 ILE A O 1
ATOM 641 N N . LYS A 1 79 ? 5.051 -34.188 -18.656 1 83.38 79 LYS A N 1
ATOM 642 C CA . LYS A 1 79 ? 5.93 -34.656 -17.594 1 83.38 79 LYS A CA 1
ATOM 643 C C . LYS A 1 79 ? 5.625 -33.938 -16.266 1 83.38 79 LYS A C 1
ATOM 645 O O . LYS A 1 79 ? 5.852 -32.75 -16.141 1 83.38 79 LYS A O 1
ATOM 650 N N . LEU A 1 80 ? 5.117 -34.688 -15.297 1 85 80 LEU A N 1
ATOM 651 C CA . LEU A 1 80 ? 4.824 -34.188 -13.961 1 85 80 LEU A CA 1
ATOM 652 C C . LEU A 1 80 ? 5.969 -34.469 -13 1 85 80 LEU A C 1
ATOM 654 O O . LEU A 1 80 ? 6.898 -35.219 -13.344 1 85 80 LEU A O 1
ATOM 658 N N . ASN A 1 81 ? 5.945 -33.812 -11.883 1 86.94 81 ASN A N 1
ATOM 659 C CA . ASN A 1 81 ? 6.984 -33.969 -10.875 1 86.94 81 ASN A CA 1
ATOM 660 C C . ASN A 1 81 ? 8.375 -33.719 -11.445 1 86.94 81 ASN A C 1
ATOM 662 O O . ASN A 1 81 ? 9.32 -34.469 -11.156 1 86.94 81 ASN A O 1
ATOM 666 N N . THR A 1 82 ? 8.398 -32.875 -12.422 1 88.38 82 THR A N 1
ATOM 667 C CA . THR A 1 82 ? 9.617 -32.438 -13.086 1 88.38 82 THR A CA 1
ATOM 668 C C . THR A 1 82 ? 9.797 -30.922 -12.906 1 88.38 82 THR A C 1
ATOM 670 O O . THR A 1 82 ? 9.148 -30.141 -13.594 1 88.38 82 THR A O 1
ATOM 673 N N . THR A 1 83 ? 10.688 -30.625 -11.961 1 91.75 83 THR A N 1
ATOM 674 C CA . THR A 1 83 ? 10.844 -29.219 -11.609 1 91.75 83 THR A CA 1
ATOM 675 C C . THR A 1 83 ? 11.922 -28.562 -12.461 1 91.75 83 THR A C 1
ATOM 677 O O . THR A 1 83 ? 13.062 -29.016 -12.492 1 91.75 83 THR A O 1
ATOM 680 N N . VAL A 1 84 ? 11.547 -27.531 -13.227 1 93.5 84 VAL A N 1
ATOM 681 C CA . VAL A 1 84 ? 12.484 -26.766 -14.039 1 93.5 84 VAL A CA 1
ATOM 682 C C . VAL A 1 84 ? 13.352 -25.891 -13.141 1 93.5 84 VAL A C 1
ATOM 684 O O . VAL A 1 84 ? 12.828 -25.156 -12.297 1 93.5 84 VAL A O 1
ATOM 687 N N . THR A 1 85 ? 14.664 -25.938 -13.336 1 95.25 85 THR A N 1
ATOM 688 C CA . THR A 1 85 ? 15.562 -25.141 -12.5 1 95.25 85 THR A CA 1
ATOM 689 C C . THR A 1 85 ? 16.391 -24.188 -13.359 1 95.25 85 THR A C 1
ATOM 691 O O . THR A 1 85 ? 17 -23.266 -12.836 1 95.25 85 THR A O 1
ATOM 694 N N . GLY A 1 86 ? 16.391 -24.469 -14.633 1 96.19 86 GLY A N 1
ATOM 695 C CA . GLY A 1 86 ? 17.172 -23.625 -15.516 1 96.19 86 GLY A CA 1
ATOM 696 C C . GLY A 1 86 ? 16.609 -23.531 -16.922 1 96.19 86 GLY A C 1
ATOM 697 O O . GLY A 1 86 ? 16.094 -24.531 -17.453 1 96.19 86 GLY A O 1
ATOM 698 N N . ILE A 1 87 ? 16.734 -22.391 -17.547 1 96.31 87 ILE A N 1
ATOM 699 C CA . ILE A 1 87 ? 16.312 -22.172 -18.938 1 96.31 87 ILE A CA 1
ATOM 700 C C . ILE A 1 87 ? 17.375 -21.344 -19.672 1 96.31 87 ILE A C 1
ATOM 702 O O . ILE A 1 87 ? 17.672 -20.203 -19.297 1 96.31 87 ILE A O 1
ATOM 706 N N . LYS A 1 88 ? 18 -21.938 -20.609 1 97.75 88 LYS A N 1
ATOM 707 C CA . LYS A 1 88 ? 18.875 -21.234 -21.547 1 97.75 88 LYS A CA 1
ATOM 708 C C . LYS A 1 88 ? 18.125 -20.953 -22.859 1 97.75 88 LYS A C 1
ATOM 710 O O . LYS A 1 88 ? 17.438 -21.812 -23.391 1 97.75 88 LYS A O 1
ATOM 715 N N . TYR A 1 89 ? 18.234 -19.672 -23.312 1 96 89 TYR A N 1
ATOM 716 C CA . TYR A 1 89 ? 17.469 -19.344 -24.516 1 96 89 TYR A CA 1
ATOM 717 C C . TYR A 1 89 ? 18.25 -18.406 -25.422 1 96 89 TYR A C 1
ATOM 719 O O . TYR A 1 89 ? 19.125 -17.672 -24.969 1 96 89 TYR A O 1
ATOM 727 N N . ASN A 1 90 ? 18.016 -18.5 -26.641 1 95.69 90 ASN A N 1
ATOM 728 C CA . ASN A 1 90 ? 18.484 -17.594 -27.688 1 95.69 90 ASN A CA 1
ATOM 729 C C . ASN A 1 90 ? 17.484 -17.516 -28.859 1 95.69 90 ASN A C 1
ATOM 731 O O . ASN A 1 90 ? 16.328 -17.891 -28.703 1 95.69 90 ASN A O 1
ATOM 735 N N . SER A 1 91 ? 17.891 -16.953 -29.938 1 93.12 91 SER A N 1
ATOM 736 C CA . SER A 1 91 ? 16.984 -16.734 -31.062 1 93.12 91 SER A CA 1
ATOM 737 C C . SER A 1 91 ? 16.797 -18 -31.875 1 93.12 91 SER A C 1
ATOM 739 O O . SER A 1 91 ? 16 -18.031 -32.812 1 93.12 91 SER A O 1
ATOM 741 N N . SER A 1 92 ? 17.422 -19.141 -31.484 1 90.69 92 SER A N 1
ATOM 742 C CA . SER A 1 92 ? 17.359 -20.344 -32.312 1 90.69 92 SER A CA 1
ATOM 743 C C . SER A 1 92 ? 16.797 -21.531 -31.531 1 90.69 92 SER A C 1
ATOM 745 O O . SER A 1 92 ? 16.234 -22.453 -32.125 1 90.69 92 SER A O 1
ATOM 747 N N . MET A 1 93 ? 17.062 -21.453 -30.281 1 91 93 MET A N 1
ATOM 748 C CA . MET A 1 93 ? 16.672 -22.625 -29.5 1 91 93 MET A CA 1
ATOM 749 C C . MET A 1 93 ? 16.484 -22.281 -28.031 1 91 93 MET A C 1
ATOM 751 O O . MET A 1 93 ? 16.922 -21.219 -27.578 1 91 93 MET A O 1
ATOM 755 N N . VAL A 1 94 ? 15.875 -23.281 -27.281 1 93.31 94 VAL A N 1
ATOM 756 C CA . VAL A 1 94 ? 15.703 -23.188 -25.828 1 93.31 94 VAL A CA 1
ATOM 757 C C . VAL A 1 94 ? 16.109 -24.5 -25.188 1 93.31 94 VAL A C 1
ATOM 759 O O . VAL A 1 94 ? 15.781 -25.578 -25.688 1 93.31 94 VAL A O 1
ATOM 762 N N . GLU A 1 95 ? 16.875 -24.391 -24.172 1 95.62 95 GLU A N 1
ATOM 763 C CA . GLU A 1 95 ? 17.297 -25.531 -23.375 1 95.62 95 GLU A CA 1
ATOM 764 C C . GLU A 1 95 ? 16.766 -25.438 -21.953 1 95.62 95 GLU A C 1
ATOM 766 O O . GLU A 1 95 ? 16.938 -24.422 -21.281 1 95.62 95 GLU A O 1
ATOM 771 N N . VAL A 1 96 ? 16.125 -26.5 -21.484 1 93.75 96 VAL A N 1
ATOM 772 C CA . VAL A 1 96 ? 15.516 -26.516 -20.156 1 93.75 96 VAL A CA 1
ATOM 773 C C . VAL A 1 96 ? 16.188 -27.594 -19.297 1 93.75 96 VAL A C 1
ATOM 775 O O . VAL A 1 96 ? 16.328 -28.75 -19.719 1 93.75 96 VAL A O 1
ATOM 778 N N . THR A 1 97 ? 16.625 -27.203 -18.141 1 95.25 97 THR A N 1
ATOM 779 C CA . THR A 1 97 ? 17.219 -28.109 -17.172 1 95.25 97 THR A CA 1
ATOM 780 C C . THR A 1 97 ? 16.281 -28.328 -15.984 1 95.25 97 THR A C 1
ATOM 782 O O . THR A 1 97 ? 15.688 -27.391 -15.484 1 95.25 97 THR A O 1
ATOM 785 N N . THR A 1 98 ? 16.172 -29.578 -15.586 1 92.38 98 THR A N 1
ATOM 786 C CA . THR A 1 98 ? 15.297 -29.906 -14.469 1 92.38 98 THR A CA 1
ATOM 787 C C . THR A 1 98 ? 16.109 -30.281 -13.242 1 92.38 98 THR A C 1
ATOM 789 O O . THR A 1 98 ? 17.328 -30.422 -13.312 1 92.38 98 THR A O 1
ATOM 792 N N . SER A 1 99 ? 15.438 -30.375 -12.086 1 93 99 SER A N 1
ATOM 793 C CA . SER A 1 99 ? 16.078 -30.578 -10.797 1 93 99 SER A CA 1
ATOM 794 C C . SER A 1 99 ? 16.797 -31.922 -10.742 1 93 99 SER A C 1
ATOM 796 O O . SER A 1 99 ? 17.766 -32.094 -9.984 1 93 99 SER A O 1
ATOM 798 N N . ASP A 1 100 ? 16.391 -32.906 -11.578 1 92.75 100 ASP A N 1
ATOM 799 C CA . ASP A 1 100 ? 17.047 -34.219 -11.609 1 92.75 100 ASP A CA 1
ATOM 800 C C . ASP A 1 100 ? 18.234 -34.188 -12.555 1 92.75 100 ASP A C 1
ATOM 802 O O . ASP A 1 100 ? 18.891 -35.219 -12.75 1 92.75 100 ASP A O 1
ATOM 806 N N . GLY A 1 101 ? 18.422 -33.094 -13.219 1 93.12 101 GLY A N 1
ATOM 807 C CA . GLY A 1 101 ? 19.609 -32.969 -14.055 1 93.12 101 GLY A CA 1
ATOM 808 C C . GLY A 1 101 ? 19.344 -33.219 -15.523 1 93.12 101 GLY A C 1
ATOM 809 O O . GLY A 1 101 ? 20.234 -33.094 -16.359 1 93.12 101 GLY A O 1
ATOM 810 N N . GLU A 1 102 ? 18.172 -33.594 -15.93 1 91.69 102 GLU A N 1
ATOM 811 C CA . GLU A 1 102 ? 17.828 -33.812 -17.328 1 91.69 102 GLU A CA 1
ATOM 812 C C . GLU A 1 102 ? 17.781 -32.531 -18.109 1 91.69 102 GLU A C 1
ATOM 814 O O . GLU A 1 102 ? 17.422 -31.469 -17.562 1 91.69 102 GLU A O 1
ATOM 819 N N . VAL A 1 103 ? 18.172 -32.625 -19.344 1 93.56 103 VAL A N 1
ATOM 820 C CA . VAL A 1 103 ? 18.188 -31.453 -20.234 1 93.56 103 VAL A CA 1
ATOM 821 C C . VAL A 1 103 ? 17.266 -31.719 -21.422 1 93.56 103 VAL A C 1
ATOM 823 O O . VAL A 1 103 ? 17.359 -32.75 -22.078 1 93.56 103 VAL A O 1
ATOM 826 N N . TYR A 1 104 ? 16.359 -30.797 -21.641 1 89.25 104 TYR A N 1
ATOM 827 C CA . TYR A 1 104 ? 15.438 -30.828 -22.766 1 89.25 104 TYR A CA 1
ATOM 828 C C . TYR A 1 104 ? 15.703 -29.672 -23.734 1 89.25 104 TYR A C 1
ATOM 830 O O . TYR A 1 104 ? 15.891 -28.531 -23.297 1 89.25 104 TYR A O 1
ATOM 838 N N . THR A 1 105 ? 15.781 -29.969 -25 1 92.56 105 THR A N 1
ATOM 839 C CA . THR A 1 105 ? 15.992 -28.938 -26.016 1 92.56 105 THR A CA 1
ATOM 840 C C . THR A 1 105 ? 14.789 -28.828 -26.938 1 92.56 105 THR A C 1
ATOM 842 O O . THR A 1 105 ? 14.148 -29.844 -27.25 1 92.56 105 THR A O 1
ATOM 845 N N . ALA A 1 106 ? 14.477 -27.594 -27.328 1 90.5 106 ALA A N 1
ATOM 846 C CA . ALA A 1 106 ? 13.383 -27.344 -28.266 1 90.5 106 ALA A CA 1
ATOM 847 C C . ALA A 1 106 ? 13.656 -26.094 -29.109 1 90.5 106 ALA A C 1
ATOM 849 O O . ALA A 1 106 ? 14.508 -25.266 -28.75 1 90.5 106 ALA A O 1
ATOM 850 N N . ASP A 1 107 ? 12.984 -26.031 -30.234 1 89.62 107 ASP A N 1
ATOM 851 C CA . ASP A 1 107 ? 13.07 -24.828 -31.047 1 89.62 107 ASP A CA 1
ATOM 852 C C . ASP A 1 107 ? 12.445 -23.625 -30.328 1 89.62 107 ASP A C 1
ATOM 854 O O . ASP A 1 107 ? 12.977 -22.516 -30.375 1 89.62 107 ASP A O 1
ATOM 858 N N . TYR A 1 108 ? 11.305 -23.922 -29.672 1 91.06 108 TYR A N 1
ATOM 859 C CA . TYR A 1 108 ? 10.586 -22.906 -28.922 1 91.06 108 TYR A CA 1
ATOM 860 C C . TYR A 1 108 ? 10.156 -23.438 -27.562 1 91.06 108 TYR A C 1
ATOM 862 O O . TYR A 1 108 ? 9.984 -24.641 -27.375 1 91.06 108 TYR A O 1
ATOM 870 N N . ALA A 1 109 ? 10.039 -22.547 -26.656 1 93 109 ALA A N 1
ATOM 871 C CA . ALA A 1 109 ? 9.43 -22.859 -25.375 1 93 109 ALA A CA 1
ATOM 872 C C . ALA A 1 109 ? 8.414 -21.797 -24.969 1 93 109 ALA A C 1
ATOM 874 O O . ALA A 1 109 ? 8.609 -20.609 -25.234 1 93 109 ALA A O 1
ATOM 875 N N . LEU A 1 110 ? 7.344 -22.25 -24.391 1 93.62 110 LEU A N 1
ATOM 876 C CA . LEU A 1 110 ? 6.34 -21.359 -23.812 1 93.62 110 LEU A CA 1
ATOM 877 C C . LEU A 1 110 ? 6.348 -21.469 -22.297 1 93.62 110 LEU A C 1
ATOM 879 O O . LEU A 1 110 ? 6.031 -22.516 -21.734 1 93.62 110 LEU A O 1
ATOM 883 N N . CYS A 1 111 ? 6.738 -20.406 -21.641 1 95.31 111 CYS A N 1
ATOM 884 C CA . CYS A 1 111 ? 6.809 -20.344 -20.188 1 95.31 111 CYS A CA 1
ATOM 885 C C . CYS A 1 111 ? 5.508 -19.797 -19.609 1 95.31 111 CYS A C 1
ATOM 887 O O . CYS A 1 111 ? 5.102 -18.672 -19.906 1 95.31 111 CYS A O 1
ATOM 889 N N . THR A 1 112 ? 4.902 -20.547 -18.688 1 94.81 112 THR A N 1
ATOM 890 C CA . THR A 1 112 ? 3.65 -20.109 -18.078 1 94.81 112 THR A CA 1
ATOM 891 C C . THR A 1 112 ? 3.785 -20.047 -16.562 1 94.81 112 THR A C 1
ATOM 893 O O . THR A 1 112 ? 2.809 -20.234 -15.836 1 94.81 112 THR A O 1
ATOM 896 N N . PHE A 1 113 ? 4.984 -19.828 -16.094 1 94.88 113 PHE A N 1
ATOM 897 C CA . PHE A 1 113 ? 5.211 -19.672 -14.664 1 94.88 113 PHE A CA 1
ATOM 898 C C . PHE A 1 113 ? 4.461 -18.469 -14.117 1 94.88 113 PHE A C 1
ATOM 900 O O . PHE A 1 113 ? 4.281 -17.469 -14.82 1 94.88 113 PHE A O 1
ATOM 907 N N . SER A 1 114 ? 4.016 -18.609 -12.852 1 94.69 114 SER A N 1
ATOM 908 C CA . SER A 1 114 ? 3.451 -17.438 -12.18 1 94.69 114 SER A CA 1
ATOM 909 C C . SER A 1 114 ? 4.496 -16.344 -12.016 1 94.69 114 SER A C 1
ATOM 911 O O . SER A 1 114 ? 5.699 -16.609 -12.055 1 94.69 114 SER A O 1
ATOM 913 N N . THR A 1 115 ? 4.012 -15.117 -11.867 1 96.94 115 THR A N 1
ATOM 914 C CA . THR A 1 115 ? 4.949 -14.023 -11.625 1 96.94 115 THR A CA 1
ATOM 915 C C . THR A 1 115 ? 5.676 -14.219 -10.297 1 96.94 115 THR A C 1
ATOM 917 O O . THR A 1 115 ? 6.777 -13.703 -10.102 1 96.94 115 THR A O 1
ATOM 920 N N . GLY A 1 116 ? 5.043 -14.938 -9.383 1 95.38 116 GLY A N 1
ATOM 921 C CA . GLY A 1 116 ? 5.727 -15.297 -8.148 1 95.38 116 GLY A CA 1
ATOM 922 C C . GLY A 1 116 ? 6.953 -16.156 -8.375 1 95.38 116 GLY A C 1
ATOM 923 O O . GLY A 1 116 ? 7.996 -15.938 -7.754 1 95.38 116 GLY A O 1
ATOM 924 N N . VAL A 1 117 ? 6.84 -17.109 -9.219 1 95.12 117 VAL A N 1
ATOM 925 C CA . VAL A 1 117 ? 7.957 -18 -9.547 1 95.12 117 VAL A CA 1
ATOM 926 C C . VAL A 1 117 ? 9.008 -17.219 -10.336 1 95.12 117 VAL A C 1
ATOM 928 O O . VAL A 1 117 ? 10.203 -17.312 -10.039 1 95.12 117 VAL A O 1
ATOM 931 N N . LEU A 1 118 ? 8.547 -16.453 -11.312 1 96.88 118 LEU A N 1
ATOM 932 C CA . LEU A 1 118 ? 9.461 -15.68 -12.141 1 96.88 118 LEU A CA 1
ATOM 933 C C . LEU A 1 118 ? 10.258 -14.695 -11.289 1 96.88 118 LEU A C 1
ATOM 935 O O . LEU A 1 118 ? 11.398 -14.367 -11.625 1 96.88 118 LEU A O 1
ATOM 939 N N . ALA A 1 119 ? 9.68 -14.234 -10.227 1 96.12 119 ALA A N 1
ATOM 940 C CA . ALA A 1 119 ? 10.32 -13.258 -9.352 1 96.12 119 ALA A CA 1
ATOM 941 C C . ALA A 1 119 ? 11.25 -13.938 -8.352 1 96.12 119 ALA A C 1
ATOM 943 O O . ALA A 1 119 ? 12 -13.273 -7.633 1 96.12 119 ALA A O 1
ATOM 944 N N . SER A 1 120 ? 11.156 -15.188 -8.289 1 94.12 120 SER A N 1
ATOM 945 C CA . SER A 1 120 ? 11.938 -15.938 -7.312 1 94.12 120 SER A CA 1
ATOM 946 C C . SER A 1 120 ? 13.258 -16.406 -7.91 1 94.12 120 SER A C 1
ATOM 948 O O . SER A 1 120 ? 13.57 -16.094 -9.062 1 94.12 120 SER A O 1
ATOM 950 N N . ASP A 1 121 ? 13.984 -17.172 -7.078 1 92.69 121 ASP A N 1
ATOM 951 C CA . ASP A 1 121 ? 15.266 -17.719 -7.516 1 92.69 121 ASP A CA 1
ATOM 952 C C . ASP A 1 121 ? 15.133 -19.188 -7.879 1 92.69 121 ASP A C 1
ATOM 954 O O . ASP A 1 121 ? 16.141 -19.922 -7.926 1 92.69 121 ASP A O 1
ATOM 958 N N . MET A 1 122 ? 13.938 -19.594 -8.164 1 93.19 122 MET A N 1
ATOM 959 C CA . MET A 1 122 ? 13.695 -21.016 -8.398 1 93.19 122 MET A CA 1
ATOM 960 C C . MET A 1 122 ? 14.25 -21.438 -9.758 1 93.19 122 MET A C 1
ATOM 962 O O . MET A 1 122 ? 14.672 -22.578 -9.922 1 93.19 122 MET A O 1
ATOM 966 N N . VAL A 1 123 ? 14.172 -20.547 -10.727 1 95.69 123 VAL A N 1
ATOM 967 C CA . VAL A 1 123 ? 14.617 -20.844 -12.078 1 95.69 123 VAL A CA 1
ATOM 968 C C . VAL A 1 123 ? 15.695 -19.859 -12.516 1 95.69 123 VAL A C 1
ATOM 970 O O . VAL A 1 123 ? 15.523 -18.641 -12.383 1 95.69 123 VAL A O 1
ATOM 973 N N . THR A 1 124 ? 16.75 -20.375 -12.977 1 97.31 124 THR A N 1
ATOM 974 C CA . THR A 1 124 ? 17.828 -19.547 -13.5 1 97.31 124 THR A CA 1
ATOM 975 C C . THR A 1 124 ? 17.688 -19.391 -15.016 1 97.31 124 THR A C 1
ATOM 977 O O . THR A 1 124 ? 17.641 -20.375 -15.742 1 97.31 124 THR A O 1
ATOM 980 N N . PHE A 1 125 ? 17.594 -18.188 -15.461 1 98.19 125 PHE A N 1
ATOM 981 C CA . PHE A 1 125 ? 17.531 -17.875 -16.891 1 98.19 125 PHE A CA 1
ATOM 982 C C . PHE A 1 125 ? 18.906 -17.484 -17.422 1 98.19 125 PHE A C 1
ATOM 984 O O . PHE A 1 125 ? 19.609 -16.688 -16.797 1 98.19 125 PHE A O 1
ATOM 991 N N . THR A 1 126 ? 19.281 -18 -18.516 1 98.25 126 THR A N 1
ATOM 992 C CA . THR A 1 126 ? 20.531 -17.656 -19.172 1 98.25 126 THR A CA 1
ATOM 993 C C . THR A 1 126 ? 20.297 -17.297 -20.641 1 98.25 126 THR A C 1
ATOM 995 O O . THR A 1 126 ? 19.953 -18.156 -21.453 1 98.25 126 THR A O 1
ATOM 998 N N . PRO A 1 127 ? 20.547 -16.031 -21.016 1 98.19 127 PRO A N 1
ATOM 999 C CA . PRO A 1 127 ? 20.922 -14.906 -20.156 1 98.19 127 PRO A CA 1
ATOM 1000 C C . PRO A 1 127 ? 19.844 -14.547 -19.141 1 98.19 127 PRO A C 1
ATOM 1002 O O . PRO A 1 127 ? 18.703 -15 -19.266 1 98.19 127 PRO A O 1
ATOM 1005 N N . PRO A 1 128 ? 20.266 -13.758 -18.125 1 97.94 128 PRO A N 1
ATOM 1006 C CA . PRO A 1 128 ? 19.25 -13.312 -17.172 1 97.94 128 PRO A CA 1
ATOM 1007 C C . PRO A 1 128 ? 18.141 -12.492 -17.828 1 97.94 128 PRO A C 1
ATOM 1009 O O . PRO A 1 128 ? 18.375 -11.844 -18.859 1 97.94 128 PRO A O 1
ATOM 1012 N N . LEU A 1 129 ? 16.953 -12.602 -17.234 1 98.19 129 LEU A N 1
ATOM 1013 C CA . LEU A 1 129 ? 15.883 -11.75 -17.734 1 98.19 129 LEU A CA 1
ATOM 1014 C C . LEU A 1 129 ? 16.312 -10.289 -17.734 1 98.19 129 LEU A C 1
ATOM 1016 O O . LEU A 1 129 ? 16.938 -9.82 -16.781 1 98.19 129 LEU A O 1
ATOM 1020 N N . PRO A 1 130 ? 16.031 -9.617 -18.828 1 98.06 130 PRO A N 1
ATOM 1021 C CA . PRO A 1 130 ? 16.375 -8.195 -18.844 1 98.06 130 PRO A CA 1
ATOM 1022 C C . PRO A 1 130 ? 15.633 -7.391 -17.781 1 98.06 130 PRO A C 1
ATOM 1024 O O . PRO A 1 130 ? 14.562 -7.801 -17.328 1 98.06 130 PRO A O 1
ATOM 1027 N N . GLU A 1 131 ? 16.172 -6.254 -17.453 1 96.06 131 GLU A N 1
ATOM 1028 C CA . GLU A 1 131 ? 15.656 -5.438 -16.359 1 96.06 131 GLU A CA 1
ATOM 1029 C C . GLU A 1 131 ? 14.195 -5.043 -16.594 1 96.06 131 GLU A C 1
ATOM 1031 O O . GLU A 1 131 ? 13.391 -5.031 -15.656 1 96.06 131 GLU A O 1
ATOM 1036 N N . TRP A 1 132 ? 13.891 -4.668 -17.781 1 96.44 132 TRP A N 1
ATOM 1037 C CA . TRP A 1 132 ? 12.523 -4.246 -18.078 1 96.44 132 TRP A CA 1
ATOM 1038 C C . TRP A 1 132 ? 11.539 -5.379 -17.828 1 96.44 132 TRP A C 1
ATOM 1040 O O . TRP A 1 132 ? 10.398 -5.141 -17.438 1 96.44 132 TRP A O 1
ATOM 1050 N N . LYS A 1 133 ? 11.898 -6.617 -18.062 1 98.19 133 LYS A N 1
ATOM 1051 C CA . LYS A 1 133 ? 11.031 -7.766 -17.812 1 98.19 133 LYS A CA 1
ATOM 1052 C C . LYS A 1 133 ? 10.945 -8.062 -16.312 1 98.19 133 LYS A C 1
ATOM 1054 O O . LYS A 1 133 ? 9.867 -8.359 -15.797 1 98.19 133 LYS A O 1
ATOM 1059 N N . GLN A 1 134 ? 12.078 -7.953 -15.695 1 97.81 134 GLN A N 1
ATOM 1060 C CA . GLN A 1 134 ? 12.078 -8.141 -14.242 1 97.81 134 GLN A CA 1
ATOM 1061 C C . GLN A 1 134 ? 11.172 -7.125 -13.555 1 97.81 134 GLN A C 1
ATOM 1063 O O . GLN A 1 134 ? 10.406 -7.477 -12.656 1 97.81 134 GLN A O 1
ATOM 1068 N N . GLU A 1 135 ? 11.297 -5.922 -14.008 1 96.31 135 GLU A N 1
ATOM 1069 C CA . GLU A 1 135 ? 10.453 -4.871 -13.445 1 96.31 135 GLU A CA 1
ATOM 1070 C C . GLU A 1 135 ? 8.969 -5.191 -13.641 1 96.31 135 GLU A C 1
ATOM 1072 O O . GLU A 1 135 ? 8.164 -5.016 -12.727 1 96.31 135 GLU A O 1
ATOM 1077 N N . ALA A 1 136 ? 8.656 -5.609 -14.812 1 97.5 136 ALA A N 1
ATOM 1078 C CA . ALA A 1 136 ? 7.266 -5.957 -15.102 1 97.5 136 ALA A CA 1
ATOM 1079 C C . ALA A 1 136 ? 6.785 -7.086 -14.195 1 97.5 136 ALA A C 1
ATOM 1081 O O . ALA A 1 136 ? 5.676 -7.031 -13.656 1 97.5 136 ALA A O 1
ATOM 1082 N N . ILE A 1 137 ? 7.629 -8.094 -14.031 1 97.94 137 ILE A N 1
ATOM 1083 C CA . ILE A 1 137 ? 7.316 -9.242 -13.18 1 97.94 137 ILE A CA 1
ATOM 1084 C C . ILE A 1 137 ? 7.074 -8.766 -11.75 1 97.94 137 ILE A C 1
ATOM 1086 O O . ILE A 1 137 ? 6.09 -9.156 -11.117 1 97.94 137 ILE A O 1
ATOM 1090 N N . LEU A 1 138 ? 7.875 -7.879 -11.32 1 96.94 138 LEU A N 1
ATOM 1091 C CA . LEU A 1 138 ? 7.812 -7.406 -9.938 1 96.94 138 LEU A CA 1
ATOM 1092 C C . LEU A 1 138 ? 6.652 -6.434 -9.75 1 96.94 138 LEU A C 1
ATOM 1094 O O . LEU A 1 138 ? 6.172 -6.246 -8.633 1 96.94 138 LEU A O 1
ATOM 1098 N N . THR A 1 139 ? 6.191 -5.785 -10.781 1 95.88 139 THR A N 1
ATOM 1099 C CA . THR A 1 139 ? 5.074 -4.852 -10.734 1 95.88 139 THR A CA 1
ATOM 1100 C C . THR A 1 139 ? 3.744 -5.605 -10.734 1 95.88 139 THR A C 1
ATOM 1102 O O . THR A 1 139 ? 2.703 -5.031 -10.398 1 95.88 139 THR A O 1
ATOM 1105 N N . MET A 1 140 ? 3.805 -6.859 -11.039 1 96.31 140 MET A N 1
ATOM 1106 C CA . MET A 1 140 ? 2.631 -7.727 -11.047 1 96.31 140 MET A CA 1
ATOM 1107 C C . MET A 1 140 ? 2.807 -8.891 -10.078 1 96.31 140 MET A C 1
ATOM 1109 O O . MET A 1 140 ? 2.771 -10.055 -10.484 1 96.31 140 MET A O 1
ATOM 1113 N N . PRO A 1 141 ? 2.867 -8.531 -8.82 1 95.94 141 PRO A N 1
ATOM 1114 C CA . PRO A 1 141 ? 3.088 -9.602 -7.852 1 95.94 141 PRO A CA 1
ATOM 1115 C C . PRO A 1 141 ? 1.87 -10.516 -7.691 1 95.94 141 PRO A C 1
ATOM 1117 O O . PRO A 1 141 ? 0.837 -10.281 -8.328 1 95.94 141 PRO A O 1
ATOM 1120 N N . MET A 1 142 ? 2.088 -11.539 -6.855 1 95.25 142 MET A N 1
ATOM 1121 C CA . MET A 1 142 ? 1.006 -12.477 -6.566 1 95.25 142 MET A CA 1
ATOM 1122 C C . MET A 1 142 ? 0.2 -12.023 -5.355 1 95.25 142 MET A C 1
ATOM 1124 O O . MET A 1 142 ? 0.771 -11.594 -4.352 1 95.25 142 MET A O 1
ATOM 1128 N N . ALA A 1 143 ? -1.052 -12.211 -5.477 1 94.06 143 ALA A N 1
ATOM 1129 C CA . ALA A 1 143 ? -1.973 -11.844 -4.402 1 94.06 143 ALA A CA 1
ATOM 1130 C C . ALA A 1 143 ? -2.025 -12.93 -3.33 1 94.06 143 ALA A C 1
ATOM 1132 O O . ALA A 1 143 ? -1.689 -14.086 -3.592 1 94.06 143 ALA A O 1
ATOM 1133 N N . VAL A 1 144 ? -2.4 -12.461 -2.176 1 92.81 144 VAL A N 1
ATOM 1134 C CA . VAL A 1 144 ? -2.719 -13.375 -1.082 1 92.81 144 VAL A CA 1
ATOM 1135 C C . VAL A 1 144 ? -4.215 -13.32 -0.778 1 92.81 144 VAL A C 1
ATOM 1137 O O . VAL A 1 144 ? -4.711 -12.312 -0.264 1 92.81 144 VAL A O 1
ATOM 1140 N N . TYR A 1 145 ? -4.859 -14.242 -1.164 1 92.44 145 TYR A N 1
ATOM 1141 C CA . TYR A 1 145 ? -6.289 -14.438 -0.963 1 92.44 145 TYR A CA 1
ATOM 1142 C C . TYR A 1 145 ? -6.578 -15.797 -0.35 1 92.44 145 TYR A C 1
ATOM 1144 O O . TYR A 1 145 ? -6.785 -16.781 -1.07 1 92.44 145 TYR A O 1
ATOM 1152 N N . THR A 1 146 ? -6.734 -15.812 0.942 1 91.94 146 THR A N 1
ATOM 1153 C CA . THR A 1 146 ? -6.812 -17.078 1.665 1 91.94 146 THR A CA 1
ATOM 1154 C C . THR A 1 146 ? -8.234 -17.344 2.143 1 91.94 146 THR A C 1
ATOM 1156 O O . THR A 1 146 ? -8.82 -16.516 2.852 1 91.94 146 THR A O 1
ATOM 1159 N N . THR A 1 147 ? -8.766 -18.469 1.732 1 91.38 147 THR A N 1
ATOM 1160 C CA . THR A 1 147 ? -10.078 -18.922 2.197 1 91.38 147 THR A CA 1
ATOM 1161 C C . THR A 1 147 ? -9.93 -19.922 3.334 1 91.38 147 THR A C 1
ATOM 1163 O O . THR A 1 147 ? -9.133 -20.859 3.24 1 91.38 147 THR A O 1
ATOM 1166 N N . ILE A 1 148 ? -10.672 -19.688 4.363 1 92.75 148 ILE A N 1
ATOM 1167 C CA . ILE A 1 148 ? -10.656 -20.547 5.535 1 92.75 148 ILE A CA 1
ATOM 1168 C C . ILE A 1 148 ? -12.031 -21.188 5.719 1 92.75 148 ILE A C 1
ATOM 1170 O O . ILE A 1 148 ? -13.023 -20.5 5.957 1 92.75 148 ILE A O 1
ATOM 1174 N N . TYR A 1 149 ? -12.07 -22.484 5.656 1 92.12 149 TYR A N 1
ATOM 1175 C CA . TYR A 1 149 ? -13.297 -23.234 5.879 1 92.12 149 TYR A CA 1
ATOM 1176 C C . TYR A 1 149 ? -13.344 -23.797 7.301 1 92.12 149 TYR A C 1
ATOM 1178 O O . TYR A 1 149 ? -12.469 -24.547 7.707 1 92.12 149 TYR A O 1
ATOM 1186 N N . VAL A 1 150 ? -14.406 -23.406 7.98 1 93.12 150 VAL A N 1
ATOM 1187 C CA . VAL A 1 150 ? -14.57 -23.875 9.352 1 93.12 150 VAL A CA 1
AT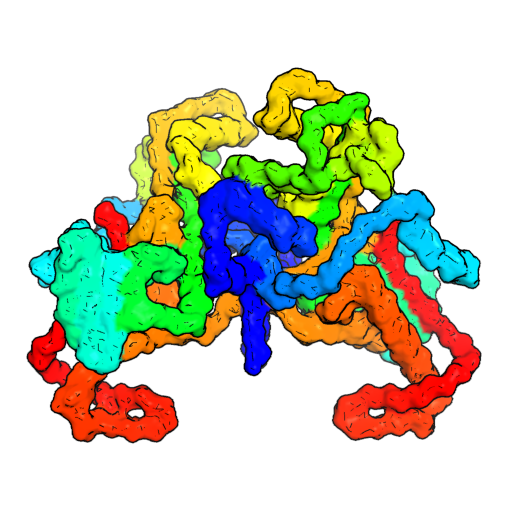OM 1188 C C . VAL A 1 150 ? -15.898 -24.625 9.477 1 93.12 150 VAL A C 1
ATOM 1190 O O . VAL A 1 150 ? -16.953 -24.125 9.07 1 93.12 150 VAL A O 1
ATOM 1193 N N . LYS A 1 151 ? -15.781 -25.797 10.062 1 93.56 151 LYS A N 1
ATOM 1194 C CA . LYS A 1 151 ? -16.969 -26.625 10.234 1 93.56 151 LYS A CA 1
ATOM 1195 C C . LYS A 1 151 ? -17.453 -26.594 11.688 1 93.56 151 LYS A C 1
ATOM 1197 O O . LYS A 1 151 ? -16.641 -26.719 12.617 1 93.56 151 LYS A O 1
ATOM 1202 N N . PHE A 1 152 ? -18.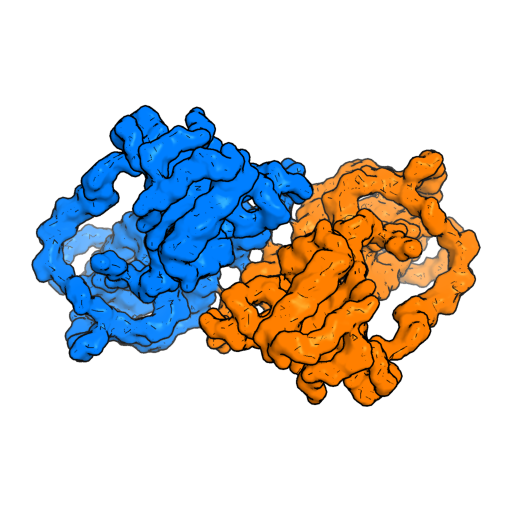734 -26.406 11.805 1 93.62 152 PHE A N 1
ATOM 1203 C CA . PHE A 1 152 ? -19.375 -26.438 13.109 1 93.62 152 PHE A CA 1
ATOM 1204 C C . PHE A 1 152 ? -20.438 -27.516 13.164 1 93.62 152 PHE A C 1
ATOM 1206 O O . PHE A 1 152 ? -21.016 -27.891 12.133 1 93.62 152 PHE A O 1
ATOM 1213 N N . PRO A 1 153 ? -20.688 -28.016 14.359 1 92.88 153 PRO A N 1
ATOM 1214 C CA . PRO A 1 153 ? -21.719 -29.047 14.469 1 92.88 153 PRO A CA 1
ATOM 1215 C C . PRO A 1 153 ? -23.125 -28.5 14.188 1 92.88 153 PRO A C 1
ATOM 1217 O O . PRO A 1 153 ? -23.984 -29.234 13.688 1 92.88 153 PRO A O 1
ATOM 1220 N N . THR A 1 154 ? -23.312 -27.281 14.57 1 88.81 154 THR A N 1
ATOM 1221 C CA . THR A 1 154 ? -24.609 -26.641 14.344 1 88.81 154 THR A CA 1
ATOM 1222 C C . THR A 1 154 ? -24.422 -25.203 13.859 1 88.81 154 THR A C 1
ATOM 1224 O O . THR A 1 154 ? -23.5 -24.516 14.297 1 88.81 154 THR A O 1
ATOM 1227 N N . LYS A 1 155 ? -25.344 -24.875 13.039 1 88.25 155 LYS A N 1
ATOM 1228 C CA . LYS A 1 155 ? -25.328 -23.5 12.539 1 88.25 155 LYS A CA 1
ATOM 1229 C C . LYS A 1 155 ? -25.859 -22.531 13.594 1 88.25 155 LYS A C 1
ATOM 1231 O O . LYS A 1 155 ? -26.922 -22.75 14.172 1 88.25 155 LYS A O 1
ATOM 1236 N N . PHE A 1 156 ? -25.156 -21.438 13.836 1 89.5 156 PHE A N 1
ATOM 1237 C CA . PHE A 1 156 ? -25.609 -20.453 14.812 1 89.5 156 PHE A CA 1
ATOM 1238 C C . PHE A 1 156 ? -25.625 -19.047 14.203 1 89.5 156 PHE A C 1
ATOM 1240 O O . PHE A 1 156 ? -26.141 -18.109 14.812 1 89.5 156 PHE A O 1
ATOM 1247 N N . TRP A 1 157 ? -25.062 -18.906 13.039 1 84.44 157 TRP A N 1
ATOM 1248 C CA . TRP A 1 157 ? -24.891 -17.578 12.461 1 84.44 157 TRP A CA 1
ATOM 1249 C C . TRP A 1 157 ? -26.109 -17.172 11.641 1 84.44 157 TRP A C 1
ATOM 1251 O O . TRP A 1 157 ? -27.016 -17.984 11.43 1 84.44 157 TRP A O 1
ATOM 1261 N N . ASP A 1 158 ? -26.062 -15.875 11.242 1 78.12 158 ASP A N 1
ATOM 1262 C CA . ASP A 1 158 ? -27.188 -15.266 10.523 1 78.12 158 ASP A CA 1
ATOM 1263 C C . ASP A 1 158 ? -27.391 -15.93 9.164 1 78.12 158 ASP A C 1
ATOM 1265 O O . ASP A 1 158 ? -26.438 -16.344 8.516 1 78.12 158 ASP A O 1
ATOM 1269 N N . ASP A 1 159 ? -28.594 -15.945 8.836 1 75.88 159 ASP A N 1
ATOM 1270 C CA . ASP A 1 159 ? -28.938 -16.5 7.527 1 75.88 159 ASP A CA 1
ATOM 1271 C C . ASP A 1 159 ? -28.75 -15.469 6.422 1 75.88 159 ASP A C 1
ATOM 1273 O O . ASP A 1 159 ? -29.719 -15.07 5.773 1 75.88 159 ASP A O 1
ATOM 1277 N N . LYS A 1 160 ? -27.547 -15.047 6.297 1 77.88 160 LYS A N 1
ATOM 1278 C CA . LYS A 1 160 ? -27.125 -14.117 5.254 1 77.88 160 LYS A CA 1
ATOM 1279 C C . LYS A 1 160 ? -25.938 -14.672 4.461 1 77.88 160 LYS A C 1
ATOM 1281 O O . LYS A 1 160 ? -25.109 -15.398 5.008 1 77.88 160 LYS A O 1
ATOM 1286 N N . GLU A 1 161 ? -25.969 -14.375 3.26 1 74.94 161 GLU A N 1
ATOM 1287 C CA . GLU A 1 161 ? -24.891 -14.875 2.4 1 74.94 161 GLU A CA 1
ATOM 1288 C C . GLU A 1 161 ? -23.531 -14.344 2.85 1 74.94 161 GLU A C 1
ATOM 1290 O O . GLU A 1 161 ? -22.547 -15.078 2.854 1 74.94 161 GLU A O 1
ATOM 1295 N N . ILE A 1 162 ? -23.578 -13.109 3.223 1 77.69 162 ILE A N 1
ATOM 1296 C CA . ILE A 1 162 ? -22.328 -12.469 3.656 1 77.69 162 ILE A CA 1
ATOM 1297 C C . ILE A 1 162 ? -22.531 -11.828 5.027 1 77.69 162 ILE A C 1
ATOM 1299 O O . ILE A 1 162 ? -23.531 -11.125 5.25 1 77.69 162 ILE A O 1
ATOM 1303 N N . ILE A 1 163 ? -21.703 -12.227 5.934 1 78.5 163 ILE A N 1
ATOM 1304 C CA . ILE A 1 163 ? -21.656 -11.641 7.266 1 78.5 163 ILE A CA 1
ATOM 1305 C C . ILE A 1 163 ? -20.406 -10.789 7.414 1 78.5 163 ILE A C 1
ATOM 1307 O O . ILE A 1 163 ? -19.297 -11.273 7.215 1 78.5 163 ILE A O 1
ATOM 1311 N N . LEU A 1 164 ? -20.609 -9.531 7.734 1 77.38 164 LEU A N 1
ATOM 1312 C CA . LEU A 1 164 ? -19.484 -8.609 7.887 1 77.38 164 LEU A CA 1
ATOM 1313 C C . LEU A 1 164 ? -19.172 -8.375 9.359 1 77.38 164 LEU A C 1
ATOM 1315 O O . LEU A 1 164 ? -20.078 -8.188 10.172 1 77.38 164 LEU A O 1
ATOM 1319 N N . TYR A 1 165 ? -17.938 -8.453 9.617 1 77.56 165 TYR A N 1
ATOM 1320 C CA . TYR A 1 165 ? -17.438 -8.188 10.961 1 77.56 165 TYR A CA 1
ATOM 1321 C C . TYR A 1 165 ? -16.656 -6.875 11.008 1 77.56 165 TYR A C 1
ATOM 1323 O O . TYR A 1 165 ? -15.656 -6.727 10.312 1 77.56 165 TYR A O 1
ATOM 1331 N N . ALA A 1 166 ? -17.125 -5.988 11.734 1 76.44 166 ALA A N 1
ATOM 1332 C CA . ALA A 1 166 ? -16.438 -4.727 11.977 1 76.44 166 ALA A CA 1
ATOM 1333 C C . ALA A 1 166 ? -15.531 -4.816 13.203 1 76.44 166 ALA A C 1
ATOM 1335 O O . ALA A 1 166 ? -15.984 -4.598 14.328 1 76.44 166 ALA A O 1
ATOM 1336 N N . GLY A 1 167 ? -14.328 -5.191 12.969 1 69.56 167 GLY A N 1
ATOM 1337 C CA . GLY A 1 167 ? -13.383 -5.367 14.055 1 69.56 167 GLY A CA 1
ATOM 1338 C C . GLY A 1 167 ? -12.68 -4.078 14.453 1 69.56 167 GLY A C 1
ATOM 1339 O O . GLY A 1 167 ? -12.93 -3.025 13.867 1 69.56 167 GLY A O 1
ATOM 1340 N N . PRO A 1 168 ? -11.883 -4.227 15.445 1 66.19 168 PRO A N 1
ATOM 1341 C CA . PRO A 1 168 ? -11.203 -3.045 15.977 1 66.19 168 PRO A CA 1
ATOM 1342 C C . PRO A 1 168 ? -10.133 -2.496 15.039 1 66.19 168 PRO A C 1
ATOM 1344 O O . PRO A 1 168 ? -9.742 -1.332 15.148 1 66.19 168 PRO A O 1
ATOM 1347 N N . THR A 1 169 ? -9.656 -3.412 14.188 1 65.5 169 THR A N 1
ATOM 1348 C CA . THR A 1 169 ? -8.633 -2.936 13.266 1 65.5 169 THR A CA 1
ATOM 1349 C C . THR A 1 169 ? -9.094 -3.1 11.82 1 65.5 169 THR A C 1
ATOM 1351 O O . THR A 1 169 ? -9.906 -3.975 11.516 1 65.5 169 THR A O 1
ATOM 1354 N N . ARG A 1 170 ? -8.648 -2.193 10.977 1 60.91 170 ARG A N 1
ATOM 1355 C CA . ARG A 1 170 ? -8.992 -2.221 9.555 1 60.91 170 ARG A CA 1
ATOM 1356 C C . ARG A 1 170 ? -8.57 -3.541 8.922 1 60.91 170 ARG A C 1
ATOM 1358 O O . ARG A 1 170 ? -9.234 -4.035 8.008 1 60.91 170 ARG A O 1
ATOM 1365 N N . GLN A 1 171 ? -7.449 -3.938 9.227 1 57.81 171 GLN A N 1
ATOM 1366 C CA . GLN A 1 171 ? -6.867 -5.086 8.539 1 57.81 171 GLN A CA 1
ATOM 1367 C C . GLN A 1 171 ? -7.355 -6.398 9.148 1 57.81 171 GLN A C 1
ATOM 1369 O O . GLN A 1 171 ? -6.75 -7.449 8.938 1 57.81 171 GLN A O 1
ATOM 1374 N N . SER A 1 172 ? -8.648 -6.352 9.5 1 65.25 172 SER A N 1
ATOM 1375 C CA . SER A 1 172 ? -9.125 -7.516 10.242 1 65.25 172 SER A CA 1
ATOM 1376 C C . SER A 1 172 ? -9.977 -8.422 9.352 1 65.25 172 SER A C 1
ATOM 1378 O O . SER A 1 172 ? -10.258 -8.086 8.203 1 65.25 172 SER A O 1
ATOM 1380 N N . ILE A 1 173 ? -10.078 -9.656 9.805 1 70.94 173 ILE A N 1
ATOM 1381 C CA . ILE A 1 173 ? -11.031 -10.617 9.281 1 70.94 173 ILE A CA 1
ATOM 1382 C C . ILE A 1 173 ? -12.43 -10 9.25 1 70.94 173 ILE A C 1
ATOM 1384 O O . ILE A 1 173 ? -12.969 -9.609 10.289 1 70.94 173 ILE A O 1
ATOM 1388 N N . ALA A 1 174 ? -12.898 -9.812 7.922 1 71.75 174 ALA A N 1
ATOM 1389 C CA . ALA A 1 174 ? -14.125 -9.023 7.895 1 71.75 174 ALA A CA 1
ATOM 1390 C C . ALA A 1 174 ? -15.242 -9.781 7.18 1 71.75 174 ALA A C 1
ATOM 1392 O O . ALA A 1 174 ? -16.422 -9.469 7.352 1 71.75 174 ALA A O 1
ATOM 1393 N N . VAL A 1 175 ? -14.914 -10.766 6.457 1 77.25 175 VAL A N 1
ATOM 1394 C CA . VAL A 1 175 ? -15.938 -11.336 5.594 1 77.25 175 VAL A CA 1
ATOM 1395 C C . VAL A 1 175 ? -16.125 -12.812 5.91 1 77.25 175 VAL A C 1
ATOM 1397 O O . VAL A 1 175 ? -15.172 -13.594 5.852 1 77.25 175 VAL A O 1
ATOM 1400 N N . PHE A 1 176 ? -17.344 -13.094 6.254 1 80.19 176 PHE A N 1
ATOM 1401 C CA . PHE A 1 176 ? -17.781 -14.469 6.473 1 80.19 176 PHE A CA 1
ATOM 1402 C C . PHE A 1 176 ? -18.891 -14.844 5.496 1 80.19 176 PHE A C 1
ATOM 1404 O O . PHE A 1 176 ? -19.781 -14.039 5.23 1 80.19 176 PHE A O 1
ATOM 1411 N N . GLN A 1 177 ? -18.703 -15.906 4.91 1 78.94 177 GLN A N 1
ATOM 1412 C CA . GLN A 1 177 ? -19.734 -16.375 3.994 1 78.94 177 GLN A CA 1
ATOM 1413 C C . GLN A 1 177 ? -20.375 -17.672 4.508 1 78.94 177 GLN A C 1
ATOM 1415 O O . GLN A 1 177 ? -19.672 -18.609 4.891 1 78.94 177 GLN A O 1
ATOM 1420 N N . ASP A 1 178 ? -21.672 -17.688 4.457 1 78.69 178 ASP A N 1
ATOM 1421 C CA . ASP A 1 178 ? -22.453 -18.844 4.844 1 78.69 178 ASP A CA 1
ATOM 1422 C C . ASP A 1 178 ? -22.531 -19.859 3.701 1 78.69 178 ASP A C 1
ATOM 1424 O O . ASP A 1 178 ? -23.172 -19.609 2.684 1 78.69 178 ASP A O 1
ATOM 1428 N N . LEU A 1 179 ? -21.969 -20.984 3.895 1 77.44 179 LEU A N 1
ATOM 1429 C CA . LEU A 1 179 ? -21.984 -21.984 2.832 1 77.44 179 LEU A CA 1
ATOM 1430 C C . LEU A 1 179 ? -23.109 -22.984 3.035 1 77.44 179 LEU A C 1
ATOM 1432 O O . LEU A 1 179 ? -23.359 -23.828 2.176 1 77.44 179 LEU A O 1
ATOM 1436 N N . GLN A 1 180 ? -23.734 -22.859 4.223 1 76.31 180 GLN A N 1
ATOM 1437 C CA . GLN A 1 180 ? -24.938 -23.656 4.438 1 76.31 180 GLN A CA 1
ATOM 1438 C C . GLN A 1 180 ? -26.172 -22.922 3.953 1 76.31 180 GLN A C 1
ATOM 1440 O O . GLN A 1 180 ? -26.953 -22.406 4.762 1 76.31 180 GLN A O 1
ATOM 1445 N N . ARG A 1 181 ? -26.297 -22.828 2.707 1 72.62 181 ARG A N 1
ATOM 1446 C CA . ARG A 1 181 ? -27.453 -22.172 2.115 1 72.62 181 ARG A CA 1
ATOM 1447 C C . ARG A 1 181 ? -28.078 -23.031 1.021 1 72.62 181 ARG A C 1
ATOM 1449 O O . ARG A 1 181 ? -27.391 -23.812 0.369 1 72.62 181 ARG A O 1
ATOM 1456 N N . PRO A 1 182 ? -29.359 -22.766 1.057 1 66.69 182 PRO A N 1
ATOM 1457 C CA . PRO A 1 182 ? -30 -23.531 -0.021 1 66.69 182 PRO A CA 1
ATOM 1458 C C . PRO A 1 182 ? -29.344 -23.297 -1.378 1 66.69 182 PRO A C 1
ATOM 1460 O O . PRO A 1 182 ? -29.094 -22.156 -1.758 1 66.69 182 PRO A O 1
ATOM 1463 N N . GLY A 1 183 ? -28.984 -24.359 -2.107 1 63.75 183 GLY A N 1
ATOM 1464 C CA . GLY A 1 183 ? -28.438 -24.266 -3.451 1 63.75 183 GLY A CA 1
ATOM 1465 C C . GLY A 1 183 ? -26.922 -24.234 -3.48 1 63.75 183 GLY A C 1
ATOM 1466 O O . GLY A 1 183 ? -26.312 -24.328 -4.551 1 63.75 183 GLY A O 1
ATOM 1467 N N . ILE A 1 184 ? -26.25 -24.016 -2.482 1 64.25 184 ILE A N 1
ATOM 1468 C CA . ILE A 1 184 ? -24.797 -24 -2.463 1 64.25 184 ILE A CA 1
ATOM 1469 C C . ILE A 1 184 ? -24.266 -25.359 -2.031 1 64.25 184 ILE A C 1
ATOM 1471 O O . ILE A 1 184 ? -23.656 -26.078 -2.83 1 64.25 184 ILE A O 1
ATOM 1475 N N . TYR A 1 185 ? -24.406 -25.688 -0.792 1 64.94 185 TYR A N 1
ATOM 1476 C CA . TYR A 1 185 ? -24.047 -27 -0.282 1 64.94 185 TYR A CA 1
ATOM 1477 C C . TYR A 1 185 ? -25.219 -27.656 0.444 1 64.94 185 TYR A C 1
ATOM 1479 O O . TYR A 1 185 ? -26.188 -26.984 0.793 1 64.94 185 TYR A O 1
ATOM 1487 N N . PRO A 1 186 ? -25.078 -29.047 0.448 1 61.66 186 PRO A N 1
ATOM 1488 C CA . PRO A 1 186 ? -26.188 -29.734 1.109 1 61.66 186 PRO A CA 1
ATOM 1489 C C . PRO A 1 186 ? -26.594 -29.078 2.42 1 61.66 186 PRO A C 1
ATOM 1491 O O . PRO A 1 186 ? -25.75 -28.5 3.119 1 61.66 186 PRO A O 1
ATOM 1494 N N . ASN A 1 187 ? -27.797 -29.156 2.596 1 63.19 187 ASN A N 1
ATOM 1495 C CA . ASN A 1 187 ? -28.484 -28.688 3.791 1 63.19 187 ASN A CA 1
ATOM 1496 C C . ASN A 1 187 ? -27.891 -29.297 5.059 1 63.19 187 ASN A C 1
ATOM 1498 O O . ASN A 1 187 ? -27.625 -30.5 5.105 1 63.19 187 ASN A O 1
ATOM 1502 N N . ASN A 1 188 ? -26.969 -28.594 5.773 1 72.12 188 ASN A N 1
ATOM 1503 C CA . ASN A 1 188 ? -26.453 -28.953 7.09 1 72.12 188 ASN A CA 1
ATOM 1504 C C . ASN A 1 188 ? -24.938 -29.141 7.07 1 72.12 188 ASN A C 1
ATOM 1506 O O . ASN A 1 188 ? -24.391 -29.922 7.852 1 72.12 188 ASN A O 1
ATOM 1510 N N . SER A 1 189 ? -24.344 -28.562 6.207 1 78.62 189 SER A N 1
ATOM 1511 C CA . SER A 1 189 ? -22.891 -28.719 6.125 1 78.62 189 SER A CA 1
ATOM 1512 C C . SER A 1 189 ? -22.203 -28.109 7.336 1 78.62 189 SER A C 1
ATOM 1514 O O . SER A 1 189 ? -21.172 -28.609 7.789 1 78.62 189 SER A O 1
ATOM 1516 N N . GLY A 1 190 ? -22.828 -27.078 7.953 1 86.94 190 GLY A N 1
ATOM 1517 C CA . GLY A 1 190 ? -22.219 -26.375 9.078 1 86.94 190 GLY A CA 1
ATOM 1518 C C . GLY A 1 190 ? -20.938 -25.656 8.711 1 86.94 190 GLY A C 1
ATOM 1519 O O . GLY A 1 190 ? -20.047 -25.531 9.547 1 86.94 190 GLY A O 1
ATOM 1520 N N . LEU A 1 191 ? -20.797 -25.297 7.465 1 87.81 191 LEU A N 1
ATOM 1521 C CA . LEU A 1 191 ? -19.547 -24.734 6.98 1 87.81 191 LEU A CA 1
ATOM 1522 C C . LEU A 1 191 ? -19.641 -23.203 6.887 1 87.81 191 LEU A C 1
ATOM 1524 O O . LEU A 1 191 ? -20.609 -22.672 6.328 1 87.81 191 LEU A O 1
ATOM 1528 N N . LEU A 1 192 ? -18.656 -22.594 7.531 1 88.44 192 LEU A N 1
ATOM 1529 C CA . LEU A 1 192 ? -18.453 -21.156 7.406 1 88.44 192 LEU A CA 1
ATOM 1530 C C . LEU A 1 192 ? -17.156 -20.844 6.676 1 88.44 192 LEU A C 1
ATOM 1532 O O . LEU A 1 192 ? -16.109 -21.406 6.996 1 88.44 192 LEU A O 1
ATOM 1536 N N . LEU A 1 193 ? -17.297 -20.016 5.668 1 89.5 193 LEU A N 1
ATOM 1537 C CA . LEU A 1 193 ? -16.125 -19.609 4.895 1 89.5 193 LEU A CA 1
ATOM 1538 C C . LEU A 1 193 ? -15.656 -18.219 5.32 1 89.5 193 LEU A C 1
ATOM 1540 O O . LEU A 1 193 ? -16.453 -17.266 5.355 1 89.5 193 LEU A O 1
ATOM 1544 N N . ILE A 1 194 ? -14.422 -18.156 5.699 1 90.38 194 ILE A N 1
ATOM 1545 C CA . ILE A 1 194 ? -13.797 -16.891 6.059 1 90.38 194 ILE A CA 1
ATOM 1546 C C . ILE A 1 194 ? -12.711 -16.531 5.043 1 90.38 194 ILE A C 1
ATOM 1548 O O . ILE A 1 194 ? -11.867 -17.375 4.711 1 90.38 194 ILE A O 1
ATOM 1552 N N . THR A 1 195 ? -12.75 -15.359 4.559 1 90.56 195 THR A N 1
ATOM 1553 C CA . THR A 1 195 ? -11.766 -14.906 3.586 1 90.56 195 THR A CA 1
ATOM 1554 C C . THR A 1 195 ? -10.859 -13.836 4.188 1 90.56 195 THR A C 1
ATOM 1556 O O . THR A 1 195 ? -11.344 -12.859 4.762 1 90.56 195 THR A O 1
ATOM 1559 N N . VAL A 1 196 ? -9.57 -14.039 4.082 1 91.19 196 VAL A N 1
ATOM 1560 C CA . VAL A 1 196 ? -8.594 -13.047 4.516 1 91.19 196 VAL A CA 1
ATOM 1561 C C . VAL A 1 196 ? -7.648 -12.711 3.365 1 91.19 196 VAL A C 1
ATOM 1563 O O . VAL A 1 196 ? -7.375 -13.562 2.514 1 91.19 196 VAL A O 1
ATOM 1566 N N . THR A 1 197 ? -7.145 -11.453 3.336 1 91.88 197 THR A N 1
ATOM 1567 C CA . THR A 1 197 ? -6.309 -10.984 2.234 1 91.88 197 THR A CA 1
ATOM 1568 C C . THR A 1 197 ? -5.047 -10.305 2.764 1 91.88 197 THR A C 1
ATOM 1570 O O . THR A 1 197 ? -4.934 -10.047 3.963 1 91.88 197 THR A O 1
ATOM 1573 N N . GLY A 1 198 ? -4.121 -10.125 1.88 1 88.75 198 GLY A N 1
ATOM 1574 C CA . GLY A 1 198 ? -2.949 -9.312 2.168 1 88.75 198 GLY A CA 1
ATOM 1575 C C . GLY A 1 198 ? -2.15 -9.82 3.355 1 88.75 198 GLY A C 1
ATOM 1576 O O . GLY A 1 198 ? -1.848 -11.008 3.447 1 88.75 198 GLY A O 1
ATOM 1577 N N . ASP A 1 199 ? -1.829 -8.898 4.23 1 83.81 199 ASP A N 1
ATOM 1578 C CA . ASP A 1 199 ? -0.948 -9.203 5.352 1 83.81 199 ASP A CA 1
ATOM 1579 C C . ASP A 1 199 ? -1.618 -10.172 6.328 1 83.81 199 ASP A C 1
ATOM 1581 O O . ASP A 1 199 ? -0.951 -11.008 6.938 1 83.81 199 ASP A O 1
ATOM 1585 N N . GLU A 1 200 ? -2.885 -9.984 6.496 1 87.31 200 GLU A N 1
ATOM 1586 C CA . GLU A 1 200 ? -3.6 -10.906 7.367 1 87.31 200 GLU A CA 1
ATOM 1587 C C . GLU A 1 200 ? -3.58 -12.32 6.809 1 87.31 200 GLU A C 1
ATOM 1589 O O . GLU A 1 200 ? -3.477 -13.297 7.559 1 87.31 200 GLU A O 1
ATOM 1594 N N . GLY A 1 201 ? -3.738 -12.414 5.508 1 89 201 GLY A N 1
ATOM 1595 C CA . GLY A 1 201 ? -3.604 -13.719 4.879 1 89 201 GLY A CA 1
ATOM 1596 C C . GLY A 1 201 ? -2.236 -14.344 5.09 1 89 201 GLY A C 1
ATOM 1597 O O . GLY A 1 201 ? -2.131 -15.531 5.406 1 89 201 GLY A O 1
ATOM 1598 N N . ARG A 1 202 ? -1.222 -13.555 4.949 1 87.69 202 ARG A N 1
ATOM 1599 C CA . ARG A 1 202 ? 0.142 -14.031 5.148 1 87.69 202 ARG A CA 1
ATOM 1600 C C . ARG A 1 202 ? 0.346 -14.516 6.582 1 87.69 202 ARG A C 1
ATOM 1602 O O . ARG A 1 202 ? 0.995 -15.539 6.809 1 87.69 202 ARG A O 1
ATOM 1609 N N . ARG A 1 203 ? -0.158 -13.758 7.5 1 85.06 203 ARG A N 1
ATOM 1610 C CA . ARG A 1 203 ? -0.045 -14.125 8.906 1 85.06 203 ARG A CA 1
ATOM 1611 C C . ARG A 1 203 ? -0.727 -15.461 9.188 1 85.06 203 ARG A C 1
ATOM 1613 O O . ARG A 1 203 ? -0.148 -16.344 9.828 1 85.06 203 ARG A O 1
ATOM 1620 N N . ILE A 1 204 ? -1.875 -15.625 8.695 1 89.25 204 ILE A N 1
ATOM 1621 C CA . ILE A 1 204 ? -2.676 -16.812 8.93 1 89.25 204 ILE A CA 1
ATOM 1622 C C . ILE A 1 204 ? -1.988 -18.031 8.297 1 89.25 204 ILE A C 1
ATOM 1624 O O . ILE A 1 204 ? -1.955 -19.109 8.898 1 89.25 204 ILE A O 1
ATOM 1628 N N . GLU A 1 205 ? -1.414 -17.859 7.137 1 90.75 205 GLU A N 1
ATOM 1629 C CA . GLU A 1 205 ? -0.781 -18.969 6.434 1 90.75 205 GLU A CA 1
ATOM 1630 C C . GLU A 1 205 ? 0.473 -19.438 7.164 1 90.75 205 GLU A C 1
ATOM 1632 O O . GLU A 1 205 ? 0.967 -20.547 6.914 1 90.75 205 GLU A O 1
ATOM 1637 N N . LYS A 1 206 ? 0.958 -18.625 8.07 1 86.81 206 LYS A N 1
ATOM 1638 C CA . LYS A 1 206 ? 2.174 -18.969 8.805 1 86.81 206 LYS A CA 1
ATOM 1639 C C . LYS A 1 206 ? 1.847 -19.672 10.117 1 86.81 206 LYS A C 1
ATOM 1641 O O . LYS A 1 206 ? 2.738 -20.203 10.789 1 86.81 206 LYS A O 1
ATOM 1646 N N . GLN A 1 207 ? 0.643 -19.625 10.477 1 89.19 207 GLN A N 1
ATOM 1647 C CA . GLN A 1 207 ? 0.281 -20.281 11.734 1 89.19 207 GLN A CA 1
ATOM 1648 C C . GLN A 1 207 ? -0.369 -21.625 11.484 1 89.19 207 GLN A C 1
ATOM 1650 O O . GLN A 1 207 ? -0.792 -21.938 10.367 1 89.19 207 GLN A O 1
ATOM 1655 N N . SER A 1 208 ? -0.463 -22.438 12.547 1 94.38 208 SER A N 1
ATOM 1656 C CA . SER A 1 208 ? -1.076 -23.766 12.414 1 94.38 208 SER A CA 1
ATOM 1657 C C . SER A 1 208 ? -2.582 -23.656 12.195 1 94.38 208 SER A C 1
ATOM 1659 O O . SER A 1 208 ? -3.201 -22.656 12.594 1 94.38 208 SER A O 1
ATOM 1661 N N . LEU A 1 209 ? -3.16 -24.672 11.609 1 95.19 209 LEU A N 1
ATOM 1662 C CA . LEU A 1 209 ? -4.609 -24.703 11.422 1 95.19 209 LEU A CA 1
ATOM 1663 C C . LEU A 1 209 ? -5.328 -24.688 12.766 1 95.19 209 LEU A C 1
ATOM 1665 O O . LEU A 1 209 ? -6.383 -24.062 12.898 1 95.19 209 LEU A O 1
ATOM 1669 N N . GLU A 1 210 ? -4.738 -25.312 13.727 1 96.31 210 GLU A N 1
ATOM 1670 C CA . GLU A 1 210 ? -5.348 -25.344 15.055 1 96.31 210 GLU A CA 1
ATOM 1671 C C . GLU A 1 210 ? -5.371 -23.953 15.68 1 96.31 210 GLU A C 1
ATOM 1673 O O . GLU A 1 210 ? -6.371 -23.562 16.281 1 96.31 210 GLU A O 1
ATOM 1678 N N . ASP A 1 211 ? -4.316 -23.266 15.531 1 94.88 211 ASP A N 1
ATOM 1679 C CA . ASP A 1 211 ? -4.273 -21.891 16.031 1 94.88 211 ASP A CA 1
ATOM 1680 C C . ASP A 1 211 ? -5.301 -21.016 15.32 1 94.88 211 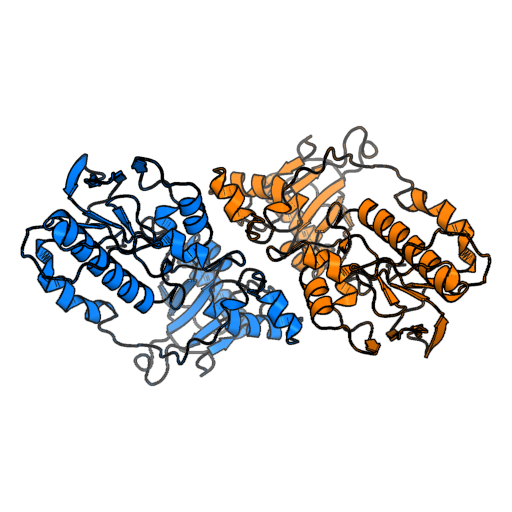ASP A C 1
ATOM 1682 O O . ASP A 1 211 ? -5.961 -20.188 15.953 1 94.88 211 ASP A O 1
ATOM 1686 N N . THR A 1 212 ? -5.332 -21.188 14.023 1 94 212 THR A N 1
ATOM 1687 C CA . THR A 1 212 ? -6.309 -20.438 13.234 1 94 212 THR A CA 1
ATOM 1688 C C . THR A 1 212 ? -7.73 -20.781 13.68 1 94 212 THR A C 1
ATOM 1690 O O . THR A 1 212 ? -8.562 -19.875 13.852 1 94 212 THR A O 1
ATOM 1693 N N . LYS A 1 213 ? -8 -22.031 13.859 1 95.31 213 LYS A N 1
ATOM 1694 C CA . LYS A 1 213 ? -9.312 -22.484 14.32 1 95.31 213 LYS A CA 1
ATOM 1695 C C . LYS A 1 213 ? -9.68 -21.828 15.648 1 95.31 213 LYS A C 1
ATOM 1697 O O . LYS A 1 213 ? -10.797 -21.344 15.82 1 95.31 213 LYS A O 1
ATOM 1702 N N . ALA A 1 214 ? -8.781 -21.828 16.547 1 94.62 214 ALA A N 1
ATOM 1703 C CA . ALA A 1 214 ? -9.008 -21.234 17.859 1 94.62 214 ALA A CA 1
ATOM 1704 C C . ALA A 1 214 ? -9.258 -19.734 17.75 1 94.62 214 ALA A C 1
ATOM 1706 O O . ALA A 1 214 ? -10.133 -19.203 18.438 1 94.62 214 ALA A O 1
ATOM 1707 N N . GLU A 1 215 ? -8.477 -19.141 16.969 1 89.94 215 GLU A N 1
ATOM 1708 C CA . GLU A 1 215 ? -8.625 -17.703 16.781 1 89.94 215 GLU A CA 1
ATOM 1709 C C . GLU A 1 215 ? -9.992 -17.359 16.188 1 89.94 215 GLU A C 1
ATOM 1711 O O . GLU A 1 215 ? -10.641 -16.422 16.625 1 89.94 215 GLU A O 1
ATOM 1716 N N . MET A 1 216 ? -10.344 -18.094 15.164 1 89.5 216 MET A N 1
ATOM 1717 C CA . MET A 1 216 ? -11.641 -17.875 14.539 1 89.5 216 MET A CA 1
ATOM 1718 C C . MET A 1 216 ? -12.773 -18.094 15.539 1 89.5 216 MET A C 1
ATOM 1720 O O . MET A 1 216 ? -13.742 -17.328 15.57 1 89.5 216 MET A O 1
ATOM 1724 N N . PHE A 1 217 ? -12.641 -19.109 16.297 1 92.06 217 PHE A N 1
ATOM 1725 C CA . PHE A 1 217 ? -13.656 -19.422 17.297 1 92.06 217 PHE A CA 1
ATOM 1726 C C . PHE A 1 217 ? -13.766 -18.297 18.328 1 92.06 217 PHE A C 1
ATOM 1728 O O . PHE A 1 217 ? -14.875 -17.891 18.688 1 92.06 217 PHE A O 1
ATOM 1735 N N . LYS A 1 218 ? -12.688 -17.875 18.781 1 89.06 218 LYS A N 1
ATOM 1736 C CA . LYS A 1 218 ? -12.68 -16.781 19.75 1 89.06 218 LYS A CA 1
ATOM 1737 C C . LYS A 1 218 ? -13.375 -15.539 19.188 1 89.06 218 LYS A C 1
ATOM 1739 O O . LYS A 1 218 ? -14.164 -14.898 19.875 1 89.06 218 LYS A O 1
ATOM 1744 N N . MET A 1 219 ? -13.031 -15.266 18.016 1 84.12 219 MET A N 1
ATOM 1745 C CA . MET A 1 219 ? -13.648 -14.117 17.359 1 84.12 219 MET A CA 1
ATOM 1746 C C . MET A 1 219 ? -15.156 -14.289 17.25 1 84.12 219 MET A C 1
ATOM 1748 O O . MET A 1 219 ? -15.922 -13.367 17.531 1 84.12 219 MET A O 1
ATOM 1752 N N . LEU A 1 220 ? -15.586 -15.414 16.812 1 87.06 220 LEU A N 1
ATOM 1753 C CA . LEU A 1 220 ? -17 -15.688 16.625 1 87.06 220 LEU A CA 1
ATOM 1754 C C . LEU A 1 220 ? -17.75 -15.68 17.969 1 87.06 220 LEU A C 1
ATOM 1756 O O . LEU A 1 220 ? -18.906 -15.281 18.031 1 87.06 220 LEU A O 1
ATOM 1760 N N . LYS A 1 221 ? -17.078 -16.078 18.969 1 89.12 221 LYS A N 1
ATOM 1761 C CA . LYS A 1 221 ? -17.656 -15.992 20.297 1 89.12 221 LYS A CA 1
ATOM 1762 C C . LYS A 1 221 ? -17.922 -14.547 20.688 1 89.12 221 LYS A C 1
ATOM 1764 O O . LYS A 1 221 ? -18.906 -14.25 21.375 1 89.12 221 LYS A O 1
ATOM 1769 N N . GLY A 1 222 ? -17.016 -13.781 20.297 1 83 222 GLY A N 1
ATOM 1770 C CA . GLY A 1 222 ? -17.188 -12.367 20.562 1 83 222 GLY A CA 1
ATOM 1771 C C . GLY A 1 222 ? -18.375 -11.766 19.844 1 83 222 GLY A C 1
ATOM 1772 O O . GLY A 1 222 ? -18.984 -10.805 20.312 1 83 222 GLY A O 1
ATOM 1773 N N . VAL A 1 223 ? -18.734 -12.305 18.797 1 81.94 223 VAL A N 1
ATOM 1774 C CA . VAL A 1 223 ? -19.812 -11.773 17.969 1 81.94 223 VAL A CA 1
ATOM 1775 C C . VAL A 1 223 ? -21.141 -12.422 18.359 1 81.94 223 VAL A C 1
ATOM 1777 O O . VAL A 1 223 ? -22.156 -11.734 18.484 1 81.94 223 VAL A O 1
ATOM 1780 N N . TYR A 1 224 ? -21.172 -13.727 18.625 1 88.25 224 TYR A N 1
ATOM 1781 C CA . TYR A 1 224 ? -22.438 -14.461 18.766 1 88.25 224 TYR A CA 1
ATOM 1782 C C . TYR A 1 224 ? -22.641 -14.898 20.219 1 88.25 224 TYR A C 1
ATOM 1784 O O . TYR A 1 224 ? -23.703 -15.445 20.547 1 88.25 224 TYR A O 1
ATOM 1792 N N . GLY A 1 225 ? -21.672 -14.641 21.016 1 90.19 225 GLY A N 1
ATOM 1793 C CA . GLY A 1 225 ? -21.797 -14.992 22.422 1 90.19 225 GLY A CA 1
ATOM 1794 C C . GLY A 1 225 ? -21.078 -16.266 22.781 1 90.19 225 GLY A C 1
ATOM 1795 O O . GLY A 1 225 ? -20.609 -17 21.906 1 90.19 225 GLY A O 1
ATOM 1796 N N . PRO A 1 226 ? -20.953 -16.562 24.047 1 91.38 226 PRO A N 1
ATOM 1797 C CA . PRO A 1 226 ? -20.125 -17.656 24.547 1 91.38 226 PRO A CA 1
ATOM 1798 C C . PRO A 1 226 ? -20.766 -19.016 24.344 1 91.38 226 PRO A C 1
ATOM 1800 O O . PRO A 1 226 ? -20.109 -20.047 24.516 1 91.38 226 PRO A O 1
ATOM 1803 N N . ASN A 1 227 ? -22.031 -19.141 23.969 1 92.5 227 ASN A N 1
ATOM 1804 C CA . ASN A 1 227 ? -22.766 -20.406 23.969 1 92.5 227 ASN A CA 1
ATOM 1805 C C . ASN A 1 227 ? -22.688 -21.094 22.609 1 92.5 227 ASN A C 1
ATOM 1807 O O . ASN A 1 227 ? -23.375 -22.094 22.375 1 92.5 227 ASN A O 1
ATOM 1811 N N . ILE A 1 228 ? -21.859 -20.656 21.766 1 91.94 228 ILE A N 1
ATOM 1812 C CA . ILE A 1 228 ? -21.766 -21.297 20.469 1 91.94 228 ILE A CA 1
ATOM 1813 C C . ILE A 1 228 ? -20.859 -22.531 20.562 1 91.94 228 ILE A C 1
ATOM 1815 O O . ILE A 1 228 ? -19.969 -22.594 21.406 1 91.94 228 ILE A O 1
ATOM 1819 N N . SER A 1 229 ? -21.125 -23.484 19.703 1 93.25 229 SER A N 1
ATOM 1820 C CA . SER A 1 229 ? -20.359 -24.734 19.703 1 93.25 229 SER A CA 1
ATOM 1821 C C . SER A 1 229 ? -18.953 -24.516 19.141 1 93.25 229 SER A C 1
ATOM 1823 O O . SER A 1 229 ? -18.75 -23.672 18.266 1 93.25 229 SER A O 1
ATOM 1825 N N . GLU A 1 230 ? -18.141 -25.328 19.625 1 94.81 230 GLU A N 1
ATOM 1826 C CA . GLU A 1 230 ? -16.766 -25.328 19.094 1 94.81 230 GLU A CA 1
ATOM 1827 C C . GLU A 1 230 ? -16.719 -25.922 17.688 1 94.81 230 GLU A C 1
ATOM 1829 O O . GLU A 1 230 ? -17.438 -26.875 17.391 1 94.81 230 GLU A O 1
ATOM 1834 N N . PRO A 1 231 ? -15.859 -25.328 16.891 1 95.31 231 PRO A N 1
ATOM 1835 C CA . PRO A 1 231 ? -15.711 -25.922 15.547 1 95.31 231 PRO A CA 1
ATOM 1836 C C . PRO A 1 231 ? -15.133 -27.328 15.578 1 95.31 231 PRO A C 1
ATOM 1838 O O . PRO A 1 231 ? -14.266 -27.625 16.406 1 95.31 231 PRO A O 1
ATOM 1841 N N . THR A 1 232 ? -15.523 -28.172 14.633 1 95.62 232 THR A N 1
ATOM 1842 C CA . THR A 1 232 ? -15.117 -29.578 14.609 1 95.62 232 THR A CA 1
ATOM 1843 C C . THR A 1 232 ? -13.969 -29.781 13.633 1 95.62 232 THR A C 1
ATOM 1845 O O . THR A 1 232 ? -13.203 -30.75 13.766 1 95.62 232 THR A O 1
ATOM 1848 N N . ASP A 1 233 ? -13.891 -28.969 12.609 1 95.12 233 ASP A N 1
ATOM 1849 C CA . ASP A 1 233 ? -12.867 -29.125 11.578 1 95.12 233 ASP A CA 1
ATOM 1850 C C . ASP A 1 233 ? -12.523 -27.781 10.93 1 95.12 233 ASP A C 1
ATOM 1852 O O . ASP A 1 233 ? -13.258 -26.812 11.078 1 95.12 233 ASP A O 1
ATOM 1856 N N . ILE A 1 234 ? -11.359 -27.781 10.234 1 95.12 234 ILE A N 1
ATOM 1857 C CA . ILE A 1 234 ? -10.898 -26.578 9.547 1 95.12 234 ILE A CA 1
ATOM 1858 C C . ILE A 1 234 ? -10.062 -26.969 8.328 1 95.12 234 ILE A C 1
ATOM 1860 O O . ILE A 1 234 ? -9.359 -27.984 8.352 1 95.12 234 ILE A O 1
ATOM 1864 N N . TYR A 1 235 ? -10.211 -26.219 7.312 1 93.5 235 TYR A N 1
ATOM 1865 C CA . TYR A 1 235 ? -9.359 -26.359 6.137 1 93.5 235 TYR A CA 1
ATOM 1866 C C . TYR A 1 235 ? -9 -25 5.555 1 93.5 235 TYR A C 1
ATOM 1868 O O . TYR A 1 235 ? -9.852 -24.109 5.496 1 93.5 235 TYR A O 1
ATOM 1876 N N . SER A 1 236 ? -7.758 -24.812 5.207 1 92.88 236 SER A N 1
ATOM 1877 C CA . SER A 1 236 ? -7.293 -23.594 4.539 1 92.88 236 SER A CA 1
ATOM 1878 C C . SER A 1 236 ? -6.074 -23.891 3.666 1 92.88 236 SER A C 1
ATOM 1880 O O . SER A 1 236 ? -5.098 -24.469 4.129 1 92.88 236 SER A O 1
ATOM 1882 N N . PRO A 1 237 ? -6.172 -23.453 2.4 1 88.69 237 PRO A N 1
ATOM 1883 C CA . PRO A 1 237 ? -4.973 -23.562 1.566 1 88.69 237 PRO A CA 1
ATOM 1884 C C . PRO A 1 237 ? -3.889 -22.562 1.954 1 88.69 237 PRO A C 1
ATOM 1886 O O . PRO A 1 237 ? -4.184 -21.531 2.572 1 88.69 237 PRO A O 1
ATOM 1889 N N . ARG A 1 238 ? -2.652 -22.938 1.669 1 91.38 238 ARG A N 1
ATOM 1890 C CA . ARG A 1 238 ? -1.519 -22.047 1.895 1 91.38 238 ARG A CA 1
ATOM 1891 C C . ARG A 1 238 ? -0.857 -21.656 0.577 1 91.38 238 ARG A C 1
ATOM 1893 O O . ARG A 1 238 ? 0.209 -22.172 0.235 1 91.38 238 ARG A O 1
ATOM 1900 N N . TRP A 1 239 ? -1.354 -20.672 -0.043 1 88 239 TRP A N 1
ATOM 1901 C CA . TRP A 1 239 ? -0.963 -20.281 -1.393 1 88 239 TRP A CA 1
ATOM 1902 C C . TRP A 1 239 ? 0.44 -19.688 -1.402 1 88 239 TRP A C 1
ATOM 1904 O O . TRP A 1 239 ? 1.236 -19.969 -2.301 1 88 239 TRP A O 1
ATOM 1914 N N . THR A 1 240 ? 0.748 -18.875 -0.442 1 88.69 240 THR A N 1
ATOM 1915 C CA . THR A 1 240 ? 2.029 -18.172 -0.421 1 88.69 240 THR A CA 1
ATOM 1916 C C . THR A 1 240 ? 3.166 -19.141 -0.105 1 88.69 240 THR A C 1
ATOM 1918 O O . THR A 1 240 ? 4.328 -18.859 -0.402 1 88.69 240 THR A O 1
ATOM 1921 N N . GLN A 1 241 ? 2.811 -20.25 0.408 1 88.69 241 GLN A N 1
ATOM 1922 C CA . GLN A 1 241 ? 3.824 -21.219 0.817 1 88.69 241 GLN A CA 1
ATOM 1923 C C . GLN A 1 241 ? 4.074 -22.25 -0.278 1 88.69 241 GLN A C 1
ATOM 1925 O O . GLN A 1 241 ? 4.996 -23.062 -0.173 1 88.69 241 GLN A O 1
ATOM 1930 N N . ASN A 1 242 ? 3.211 -22.266 -1.238 1 90 242 ASN A N 1
ATOM 1931 C CA . ASN A 1 242 ? 3.453 -23.109 -2.398 1 90 242 ASN A CA 1
ATOM 1932 C C . ASN A 1 242 ? 4.547 -22.531 -3.295 1 90 242 ASN A C 1
ATOM 1934 O O . ASN A 1 242 ? 4.344 -21.516 -3.959 1 90 242 ASN A O 1
ATOM 1938 N N . LYS A 1 243 ? 5.648 -23.172 -3.4 1 91.12 243 LYS A N 1
ATOM 1939 C CA . LYS A 1 243 ? 6.816 -22.625 -4.086 1 91.12 243 LYS A CA 1
ATOM 1940 C C . LYS A 1 243 ? 6.609 -22.594 -5.598 1 91.12 243 LYS A C 1
ATOM 1942 O O . LYS A 1 243 ? 7.363 -21.953 -6.324 1 91.12 243 LYS A O 1
ATOM 1947 N N . PHE A 1 244 ? 5.598 -23.25 -6.133 1 91.56 244 PHE A N 1
ATOM 1948 C CA . PHE A 1 244 ? 5.402 -23.375 -7.574 1 91.56 244 PHE A CA 1
ATOM 1949 C C . PHE A 1 244 ? 4.438 -22.297 -8.078 1 91.56 244 PHE A C 1
ATOM 1951 O O . PHE A 1 244 ? 4.266 -22.141 -9.289 1 91.56 244 PHE A O 1
ATOM 1958 N N . VAL A 1 245 ? 3.814 -21.594 -7.184 1 89.69 245 VAL A N 1
ATOM 1959 C CA . VAL A 1 245 ? 2.916 -20.516 -7.605 1 89.69 245 VAL A CA 1
ATOM 1960 C C . VAL A 1 245 ? 3.219 -19.25 -6.816 1 89.69 245 VAL A C 1
ATOM 1962 O O . VAL A 1 245 ? 3.227 -18.156 -7.375 1 89.69 245 VAL A O 1
ATOM 1965 N N . ARG A 1 246 ? 3.42 -19.406 -5.492 1 92.06 246 ARG A N 1
ATOM 1966 C CA . ARG A 1 246 ? 3.826 -18.359 -4.574 1 92.06 246 ARG A CA 1
ATOM 1967 C C . ARG A 1 246 ? 2.736 -17.297 -4.438 1 92.06 246 ARG A C 1
ATOM 1969 O O . ARG A 1 246 ? 3.029 -16.109 -4.328 1 92.06 246 ARG A O 1
ATOM 1976 N N . GLY A 1 247 ? 1.542 -17.688 -4.52 1 92.44 247 GLY A N 1
ATOM 1977 C CA . GLY A 1 247 ? 0.386 -16.828 -4.352 1 92.44 247 GLY A CA 1
ATOM 1978 C C . GLY A 1 247 ? -0.844 -17.328 -5.086 1 92.44 247 GLY A C 1
ATOM 1979 O O . GLY A 1 247 ? -0.872 -18.469 -5.562 1 92.44 247 GLY A O 1
ATOM 1980 N N . CYS A 1 248 ? -1.85 -16.484 -5.188 1 90.44 248 CYS A N 1
ATOM 1981 C CA . CYS A 1 248 ? -3.127 -16.922 -5.73 1 90.44 248 CYS A CA 1
ATOM 1982 C C . CYS A 1 248 ? -3.277 -16.5 -7.188 1 90.44 248 CYS A C 1
ATOM 1984 O O . CYS A 1 248 ? -3.568 -17.344 -8.047 1 90.44 248 CYS A O 1
ATOM 1986 N N . TYR A 1 249 ? -3.162 -15.336 -7.445 1 91.81 249 TYR A N 1
ATOM 1987 C CA . TYR A 1 249 ? -3.264 -14.742 -8.773 1 91.81 249 TYR A CA 1
ATOM 1988 C C . TYR A 1 249 ? -2.49 -13.438 -8.844 1 91.81 249 TYR A C 1
ATOM 1990 O O . TYR A 1 249 ? -2.049 -12.906 -7.82 1 91.81 249 TYR A O 1
ATOM 1998 N N . SER A 1 250 ? -2.268 -13 -10.008 1 93.12 250 SER A N 1
ATOM 1999 C CA . SER A 1 250 ? -1.521 -11.758 -10.18 1 93.12 250 SER A CA 1
ATOM 2000 C C . SER A 1 250 ? -2.33 -10.562 -9.703 1 93.12 250 SER A C 1
ATOM 2002 O O . SER A 1 250 ? -3.547 -10.508 -9.891 1 93.12 250 SER A O 1
ATOM 2004 N N . GLU A 1 251 ? -1.609 -9.68 -9.023 1 90.19 251 GLU A N 1
ATOM 2005 C CA . GLU A 1 251 ? -2.211 -8.461 -8.484 1 90.19 251 GLU A CA 1
ATOM 2006 C C . GLU A 1 251 ? -1.391 -7.23 -8.844 1 90.19 251 GLU A C 1
ATOM 2008 O O . GLU A 1 251 ? -0.37 -6.949 -8.211 1 90.19 251 GLU A O 1
ATOM 2013 N N . GLY A 1 252 ? -1.807 -6.48 -9.758 1 91.56 252 GLY A N 1
ATOM 2014 C CA . GLY A 1 252 ? -1.047 -5.316 -10.188 1 91.56 252 GLY A CA 1
ATOM 2015 C C . GLY A 1 252 ? -0.816 -4.316 -9.07 1 91.56 252 GLY A C 1
ATOM 2016 O O . GLY A 1 252 ? -1.661 -4.152 -8.188 1 91.56 252 GLY A O 1
ATOM 2017 N N . THR A 1 253 ? 0.274 -3.639 -9.086 1 93.75 253 THR A N 1
ATOM 2018 C CA . THR A 1 253 ? 0.549 -2.537 -8.172 1 93.75 253 THR A CA 1
ATOM 2019 C C . THR A 1 253 ? 0.087 -1.21 -8.766 1 93.75 253 THR A C 1
ATOM 2021 O O . THR A 1 253 ? -0.256 -1.14 -9.945 1 93.75 253 THR A O 1
ATOM 2024 N N . VAL A 1 254 ? -0.07 -0.078 -8 1 91.12 254 VAL A N 1
ATOM 2025 C CA . VAL A 1 254 ? -0.488 1.242 -8.461 1 91.12 254 VAL A CA 1
ATOM 2026 C C . VAL A 1 254 ? 0.431 1.713 -9.586 1 91.12 254 VAL A C 1
ATOM 2028 O O . VAL A 1 254 ? -0.012 2.396 -10.516 1 91.12 254 VAL A O 1
ATOM 2031 N N . GLY A 1 255 ? 1.569 1.248 -9.844 1 84.06 255 GLY A N 1
ATOM 2032 C CA . GLY A 1 255 ? 2.51 1.661 -10.875 1 84.06 255 GLY A CA 1
ATOM 2033 C C . GLY A 1 255 ? 2.352 0.889 -12.172 1 84.06 255 GLY A C 1
ATOM 2034 O O . GLY A 1 255 ? 3.023 1.185 -13.164 1 84.06 255 GLY A O 1
ATOM 2035 N N . MET A 1 256 ? 1.429 0.056 -12.195 1 90.88 256 MET A N 1
ATOM 2036 C CA . MET A 1 256 ? 1.268 -0.78 -13.383 1 90.88 256 MET A CA 1
ATOM 2037 C C . MET A 1 256 ? 0.698 0.028 -14.539 1 90.88 256 MET A C 1
ATOM 2039 O O . MET A 1 256 ? -0.177 0.873 -14.344 1 90.88 256 MET A O 1
ATOM 2043 N N . THR A 1 257 ? 1.16 -0.188 -15.719 1 91 257 THR A N 1
ATOM 2044 C CA . THR A 1 257 ? 0.703 0.429 -16.953 1 91 257 THR A CA 1
ATOM 2045 C C . THR A 1 257 ? 0.551 -0.617 -18.062 1 91 257 THR A C 1
ATOM 2047 O O . THR A 1 257 ? 0.857 -1.793 -17.859 1 91 257 THR A O 1
ATOM 2050 N N . SER A 1 258 ? 0.103 -0.159 -19.219 1 93.06 258 SER A N 1
ATOM 2051 C CA . SER A 1 258 ? 0 -1.054 -20.359 1 93.06 258 SER A CA 1
ATOM 2052 C C . SER A 1 258 ? 1.36 -1.636 -20.734 1 93.06 258 SER A C 1
ATOM 2054 O O . SER A 1 258 ? 1.45 -2.779 -21.188 1 93.06 258 SER A O 1
ATOM 2056 N N . LYS A 1 259 ? 2.346 -0.87 -20.5 1 94 259 LYS A N 1
ATOM 2057 C CA . LYS A 1 259 ? 3.699 -1.32 -20.812 1 94 259 LYS A CA 1
ATOM 2058 C C . LYS A 1 259 ? 4.098 -2.506 -19.938 1 94 259 LYS A C 1
ATOM 2060 O O . LYS A 1 259 ? 4.832 -3.393 -20.375 1 94 259 LYS A O 1
ATOM 2065 N N . THR A 1 260 ? 3.598 -2.516 -18.766 1 94.94 260 THR A N 1
ATOM 2066 C CA . THR A 1 260 ? 3.859 -3.639 -17.875 1 94.94 260 THR A CA 1
ATOM 2067 C C . THR A 1 260 ? 3.41 -4.949 -18.5 1 94.94 260 THR A C 1
ATOM 2069 O O . THR A 1 260 ? 4.172 -5.918 -18.547 1 94.94 260 THR A O 1
ATOM 2072 N N . PHE A 1 261 ? 2.268 -4.969 -19.094 1 96 261 PHE A N 1
ATOM 2073 C CA . PHE A 1 261 ? 1.702 -6.164 -19.719 1 96 261 PHE A CA 1
ATOM 2074 C C . PHE A 1 261 ? 2.451 -6.527 -20.984 1 96 261 PHE A C 1
ATOM 2076 O O . PHE A 1 261 ? 2.711 -7.703 -21.25 1 96 261 PHE A O 1
ATOM 2083 N N . GLU A 1 262 ? 2.77 -5.531 -21.703 1 96.88 262 GLU A N 1
ATOM 2084 C CA . GLU A 1 262 ? 3.561 -5.758 -22.922 1 96.88 262 GLU A CA 1
ATOM 2085 C C . GLU A 1 262 ? 4.891 -6.43 -22.578 1 96.88 262 GLU A C 1
ATOM 2087 O O . GLU A 1 262 ? 5.297 -7.383 -23.25 1 96.88 262 GLU A O 1
ATOM 2092 N N . ASN A 1 263 ? 5.5 -5.895 -21.594 1 97.81 263 ASN A N 1
ATOM 2093 C CA . ASN A 1 263 ? 6.805 -6.418 -21.188 1 97.81 263 ASN A CA 1
ATOM 2094 C C . ASN A 1 263 ? 6.691 -7.832 -20.625 1 97.81 263 ASN A C 1
ATOM 2096 O O . ASN A 1 263 ? 7.59 -8.656 -20.828 1 97.81 263 ASN A O 1
ATOM 2100 N N . LEU A 1 264 ? 5.621 -8.125 -19.953 1 98.06 264 LEU A N 1
ATOM 2101 C CA . LEU A 1 264 ? 5.391 -9.477 -19.438 1 98.06 264 LEU A CA 1
ATOM 2102 C C . LEU A 1 264 ? 5.203 -10.469 -20.594 1 98.06 264 LEU A C 1
ATOM 2104 O O . LEU A 1 264 ? 5.719 -11.586 -20.531 1 98.06 264 LEU A O 1
ATOM 2108 N N . ALA A 1 265 ? 4.555 -10.023 -21.594 1 97.38 265 ALA A N 1
ATOM 2109 C CA . ALA A 1 265 ? 4.16 -10.914 -22.688 1 97.38 265 ALA A CA 1
ATOM 2110 C C . ALA A 1 265 ? 5.289 -11.062 -23.703 1 97.38 265 ALA A C 1
ATOM 2112 O O . ALA A 1 265 ? 5.309 -12.016 -24.484 1 97.38 265 ALA A O 1
ATOM 2113 N N . LYS A 1 266 ? 6.156 -10.141 -23.75 1 97.69 266 LYS A N 1
ATOM 2114 C CA . LYS A 1 266 ? 7.188 -10.094 -24.781 1 97.69 266 LYS A CA 1
ATOM 2115 C C . LYS A 1 266 ? 8.109 -11.305 -24.688 1 97.69 266 LYS A C 1
ATOM 2117 O O . LYS A 1 266 ? 8.586 -11.648 -23.594 1 97.69 266 LYS A O 1
ATOM 2122 N N . ASN A 1 267 ? 8.367 -11.93 -25.812 1 97.06 267 ASN A N 1
ATOM 2123 C CA . ASN A 1 267 ? 9.266 -13.078 -25.828 1 97.06 267 ASN A CA 1
ATOM 2124 C C . ASN A 1 267 ? 10.727 -12.641 -25.781 1 97.06 267 ASN A C 1
ATOM 2126 O O . ASN A 1 267 ? 11.047 -11.5 -26.109 1 97.06 267 ASN A O 1
ATOM 2130 N N . LEU A 1 268 ? 11.508 -13.469 -25.312 1 97.75 268 LEU A N 1
ATOM 2131 C CA . LEU A 1 268 ? 12.961 -13.352 -25.344 1 97.75 268 LEU A CA 1
ATOM 2132 C C . LEU A 1 268 ? 13.562 -14.422 -26.25 1 97.75 268 LEU A C 1
ATOM 2134 O O . LEU A 1 268 ? 13.719 -15.578 -25.844 1 97.75 268 LEU A O 1
ATOM 2138 N N . GLY A 1 269 ? 13.938 -13.984 -27.469 1 95.88 269 GLY A N 1
ATOM 2139 C CA . GLY A 1 269 ? 14.258 -15.016 -28.453 1 95.88 269 GLY A CA 1
ATOM 2140 C C . GLY A 1 269 ? 13.133 -16 -28.672 1 95.88 269 GLY A C 1
ATOM 2141 O O . GLY A 1 269 ? 11.984 -15.609 -28.891 1 95.88 269 GLY A O 1
ATOM 2142 N N . ASN A 1 270 ? 13.508 -17.297 -28.578 1 94 270 ASN A N 1
ATOM 2143 C CA . ASN A 1 270 ? 12.516 -18.344 -28.812 1 94 270 ASN A CA 1
ATOM 2144 C C . ASN A 1 270 ? 11.82 -18.766 -27.531 1 94 270 ASN A C 1
ATOM 2146 O O . ASN A 1 270 ? 11.055 -19.734 -27.516 1 94 270 ASN A O 1
ATOM 2150 N N . LEU A 1 271 ? 12.039 -18.031 -26.453 1 96.25 271 LEU A N 1
ATOM 2151 C CA . LEU A 1 271 ? 11.32 -18.234 -25.203 1 96.25 271 LEU A CA 1
ATOM 2152 C C . LEU A 1 271 ? 10.117 -17.297 -25.109 1 96.25 271 LEU A C 1
ATOM 2154 O O . LEU A 1 271 ? 10.273 -16.078 -25.016 1 96.25 271 LEU A O 1
ATOM 2158 N N . TYR A 1 272 ? 8.961 -17.891 -25.109 1 95.5 272 TYR A N 1
ATOM 2159 C CA . TYR A 1 272 ? 7.711 -17.125 -25.047 1 95.5 272 TYR A CA 1
ATOM 2160 C C . TYR A 1 272 ? 7.094 -17.219 -23.656 1 95.5 272 TYR A C 1
ATOM 2162 O O . TYR A 1 272 ? 7.414 -18.125 -22.891 1 95.5 272 TYR A O 1
ATOM 2170 N N . PHE A 1 273 ? 6.25 -16.234 -23.359 1 97.19 273 PHE A N 1
ATOM 2171 C CA . PHE A 1 273 ? 5.645 -16.141 -22.031 1 97.19 273 PHE A CA 1
ATOM 2172 C C . PHE A 1 273 ? 4.129 -15.992 -22.141 1 97.19 273 PHE A C 1
ATOM 2174 O O . PHE A 1 273 ? 3.629 -15.273 -23 1 97.19 273 PHE A O 1
ATOM 2181 N N . SER A 1 274 ? 3.439 -16.719 -21.312 1 94.75 274 SER A N 1
ATOM 2182 C CA . SER A 1 274 ? 1.989 -16.594 -21.188 1 94.75 274 SER A CA 1
ATOM 2183 C C . SER A 1 274 ? 1.533 -16.75 -19.75 1 94.75 274 SER A C 1
ATOM 2185 O O . SER A 1 274 ? 2.305 -17.203 -18.891 1 94.75 274 SER A O 1
ATOM 2187 N N . GLY A 1 275 ? 0.278 -16.359 -19.469 1 94.31 275 GLY A N 1
ATOM 2188 C CA . GLY A 1 275 ? -0.346 -16.344 -18.156 1 94.31 275 GLY A CA 1
ATOM 2189 C C . GLY A 1 275 ? -1.368 -15.242 -17.984 1 94.31 275 GLY A C 1
ATOM 2190 O O . GLY A 1 275 ? -1.354 -14.258 -18.734 1 94.31 275 GLY A O 1
ATOM 2191 N N . GLU A 1 276 ? -2.117 -15.43 -17 1 93.62 276 GLU A N 1
ATOM 2192 C CA . GLU A 1 276 ? -3.146 -14.414 -16.797 1 93.62 276 GLU A CA 1
ATOM 2193 C C . GLU A 1 276 ? -2.525 -13.047 -16.5 1 93.62 276 GLU A C 1
ATOM 2195 O O . GLU A 1 276 ? -3.07 -12.016 -16.906 1 93.62 276 GLU A O 1
ATOM 2200 N N . ALA A 1 277 ? -1.376 -13 -15.922 1 96.25 277 ALA A N 1
ATOM 2201 C CA . ALA A 1 277 ? -0.696 -11.758 -15.578 1 96.25 277 ALA A CA 1
ATOM 2202 C C . ALA A 1 277 ? -0.345 -10.961 -16.828 1 96.25 277 ALA A C 1
ATOM 2204 O O . ALA A 1 277 ? -0.06 -9.766 -16.75 1 96.25 277 ALA A O 1
ATOM 2205 N N . ASN A 1 278 ? -0.306 -11.664 -17.938 1 96.88 278 ASN A N 1
ATOM 2206 C CA . ASN A 1 278 ? 0.112 -11.039 -19.188 1 96.88 278 ASN A CA 1
ATOM 2207 C C . ASN A 1 278 ? -1.067 -10.398 -19.922 1 96.88 278 ASN A C 1
ATOM 2209 O O . ASN A 1 278 ? -0.901 -9.828 -21 1 96.88 278 ASN A O 1
ATOM 2213 N N . ASN A 1 279 ? -2.219 -10.484 -19.344 1 94.31 279 ASN A N 1
ATOM 2214 C CA . ASN A 1 279 ? -3.426 -9.961 -19.969 1 94.31 279 ASN A CA 1
ATOM 2215 C C . ASN A 1 279 ? -3.949 -8.727 -19.25 1 94.31 279 ASN A C 1
ATOM 2217 O O . ASN A 1 279 ? -4.422 -8.828 -18.109 1 94.31 279 ASN A O 1
ATOM 2221 N N . GLU A 1 280 ? -3.961 -7.645 -19.891 1 92.25 280 GLU A N 1
ATOM 2222 C CA . GLU A 1 280 ? -4.344 -6.383 -19.25 1 92.25 280 GLU A CA 1
ATOM 2223 C C . GLU A 1 280 ? -5.828 -6.375 -18.891 1 92.25 280 GLU A C 1
ATOM 2225 O O . GLU A 1 280 ? -6.219 -5.848 -17.859 1 92.25 280 GLU A O 1
ATOM 2230 N N . GLU A 1 281 ? -6.617 -6.945 -19.688 1 87.5 281 GLU A N 1
ATOM 2231 C CA . GLU A 1 281 ? -8.062 -6.902 -19.5 1 87.5 281 GLU A CA 1
ATOM 2232 C C . GLU A 1 281 ? -8.516 -7.918 -18.453 1 87.5 281 GLU A C 1
ATOM 2234 O O . GLU A 1 281 ? -9.453 -7.656 -17.688 1 87.5 281 GLU A O 1
ATOM 2239 N N . TRP A 1 282 ? -7.824 -9.047 -18.453 1 88.38 282 TRP A N 1
ATOM 2240 C CA . TRP A 1 282 ? -8.352 -10.148 -17.641 1 88.38 282 TRP A CA 1
ATOM 2241 C C . TRP A 1 282 ? -7.281 -10.703 -16.719 1 88.38 282 TRP A C 1
ATOM 2243 O O . TRP A 1 282 ? -7.23 -11.914 -16.469 1 88.38 282 TRP A O 1
ATOM 2253 N N . TYR A 1 283 ? -6.371 -9.836 -16.391 1 90.44 283 TYR A N 1
ATOM 2254 C CA . TYR A 1 283 ? -5.449 -10.336 -15.375 1 90.44 283 TYR A CA 1
ATOM 2255 C C . TYR A 1 283 ? -6.195 -10.742 -14.102 1 90.44 283 TYR A C 1
ATOM 2257 O O . TYR A 1 283 ? -7.246 -10.172 -13.789 1 90.44 283 TYR A O 1
ATOM 2265 N N . SER A 1 284 ? -5.711 -11.789 -13.398 1 88.19 284 SER A N 1
ATOM 2266 C CA . SER A 1 284 ? -6.273 -12.32 -12.164 1 88.19 284 SER A CA 1
ATOM 2267 C C . SER A 1 284 ? -7.395 -13.312 -12.453 1 88.19 284 SER A C 1
ATOM 2269 O O . SER A 1 284 ? -7.965 -13.906 -11.531 1 88.19 284 SER A O 1
ATOM 2271 N N . TYR A 1 285 ? -7.691 -13.516 -13.766 1 85.56 285 TYR A N 1
ATOM 2272 C CA . TYR A 1 285 ? -8.781 -14.406 -14.141 1 85.56 285 TYR A CA 1
ATOM 2273 C C . TYR A 1 285 ? -8.273 -15.531 -15.031 1 85.56 285 TYR A C 1
ATOM 2275 O O . TYR A 1 285 ? -7.27 -15.375 -15.734 1 85.56 285 TYR A O 1
ATOM 2283 N N . MET A 1 286 ? -9.055 -16.578 -15.078 1 84.56 286 MET A N 1
ATOM 2284 C CA . MET A 1 286 ? -8.68 -17.766 -15.852 1 84.56 286 MET A CA 1
ATOM 2285 C C . MET A 1 286 ? -8.727 -17.469 -17.344 1 84.56 286 MET A C 1
ATOM 2287 O O . MET A 1 286 ? -7.922 -18 -18.109 1 84.56 286 MET A O 1
ATOM 2291 N N . GLN A 1 287 ? -9.664 -16.625 -17.734 1 85.31 287 GLN A N 1
ATOM 2292 C CA . GLN A 1 287 ? -9.789 -16.328 -19.156 1 85.31 287 GLN A CA 1
ATOM 2293 C C . GLN A 1 287 ? -8.547 -15.609 -19.672 1 85.31 287 GLN A C 1
ATOM 2295 O O . GLN A 1 287 ? -8.164 -15.789 -20.828 1 85.31 287 GLN A O 1
ATOM 2300 N N . GLY A 1 288 ? -7.957 -14.812 -18.812 1 89.88 288 GLY A N 1
ATOM 2301 C CA . GLY A 1 288 ? -6.707 -14.188 -19.203 1 89.88 288 GLY A CA 1
ATOM 2302 C C . GLY A 1 288 ? -5.629 -15.195 -19.562 1 89.88 288 GLY A C 1
ATOM 2303 O O . GLY A 1 288 ? -4.902 -15.016 -20.547 1 89.88 288 GLY A O 1
ATOM 2304 N N . ALA A 1 289 ? -5.555 -16.203 -18.75 1 89.31 289 ALA A N 1
ATOM 2305 C CA . ALA A 1 289 ? -4.59 -17.266 -19 1 89.31 289 ALA A CA 1
ATOM 2306 C C . ALA A 1 289 ? -4.883 -17.969 -20.328 1 89.31 289 ALA A C 1
ATOM 2308 O O . ALA A 1 289 ? -3.971 -18.234 -21.109 1 89.31 289 ALA A O 1
ATOM 2309 N N . TYR A 1 290 ? -6.113 -18.234 -20.578 1 87.12 290 TYR A N 1
ATOM 2310 C CA . TYR A 1 290 ? -6.527 -18.906 -21.812 1 87.12 290 TYR A CA 1
ATOM 2311 C C . TYR A 1 290 ? -6.172 -18.062 -23.031 1 87.12 290 TYR A C 1
ATOM 2313 O O . TYR A 1 290 ? -5.543 -18.562 -23.969 1 87.12 290 TYR A O 1
ATOM 2321 N N . PHE A 1 291 ? -6.539 -16.828 -23.016 1 90.88 291 PHE A N 1
ATOM 2322 C CA . PHE A 1 291 ? -6.352 -15.961 -24.172 1 90.88 291 PHE A CA 1
ATOM 2323 C C . PHE A 1 291 ? -4.871 -15.742 -24.453 1 90.88 291 PHE A C 1
ATOM 2325 O O . PHE A 1 291 ? -4.438 -15.781 -25.609 1 90.88 291 PHE A O 1
ATOM 2332 N N . THR A 1 292 ? -4.121 -15.516 -23.453 1 94.12 292 THR A N 1
ATOM 2333 C CA . THR A 1 292 ? -2.697 -15.289 -23.656 1 94.12 292 THR A CA 1
ATOM 2334 C C . THR A 1 292 ? -2.02 -16.562 -24.172 1 94.12 292 THR A C 1
ATOM 2336 O O . THR A 1 292 ? -1.115 -16.484 -25 1 94.12 292 THR A O 1
ATOM 2339 N N . GLY A 1 293 ? -2.428 -17.703 -23.625 1 91.44 293 GLY A N 1
ATOM 2340 C CA . GLY A 1 293 ? -1.916 -18.969 -24.141 1 91.44 293 GLY A CA 1
ATOM 2341 C C . GLY A 1 293 ? -2.219 -19.188 -25.609 1 91.44 293 GLY A C 1
ATOM 2342 O O . GLY A 1 293 ? -1.337 -19.578 -26.375 1 91.44 293 GLY A O 1
ATOM 2343 N N . GLU A 1 294 ? -3.416 -18.953 -25.984 1 89.69 294 GLU A N 1
ATOM 2344 C CA . GLU A 1 294 ? -3.828 -19.094 -27.375 1 89.69 294 GLU A CA 1
ATOM 2345 C C . GLU A 1 294 ? -3.033 -18.156 -28.281 1 89.69 294 GLU A C 1
ATOM 2347 O O . GLU A 1 294 ? -2.529 -18.578 -29.328 1 89.69 294 GLU A O 1
ATOM 2352 N N . ASN A 1 295 ? -2.949 -16.969 -27.875 1 92.62 295 ASN A N 1
ATOM 2353 C CA . ASN A 1 295 ? -2.248 -15.969 -28.656 1 92.62 295 ASN A CA 1
ATOM 2354 C C . ASN A 1 295 ? -0.779 -16.328 -28.859 1 92.62 295 ASN A C 1
ATOM 2356 O O . ASN A 1 295 ? -0.249 -16.219 -29.953 1 92.62 295 ASN A O 1
ATOM 2360 N N . GLN A 1 296 ? -0.123 -16.734 -27.797 1 92.25 296 GLN A N 1
ATOM 2361 C CA . GLN A 1 296 ? 1.296 -17.062 -27.891 1 92.25 296 GLN A CA 1
ATOM 2362 C C . GLN A 1 296 ? 1.517 -18.328 -28.719 1 92.25 296 GLN A C 1
ATOM 2364 O O . GLN A 1 296 ? 2.516 -18.453 -29.422 1 92.25 296 GLN A O 1
ATOM 2369 N N . ALA A 1 297 ? 0.646 -19.266 -28.594 1 89.12 297 ALA A N 1
ATOM 2370 C CA . ALA A 1 297 ? 0.729 -20.469 -29.422 1 89.12 297 ALA A CA 1
ATOM 2371 C C . ALA A 1 297 ? 0.653 -20.109 -30.906 1 89.12 297 ALA A C 1
ATOM 2373 O O . ALA A 1 297 ? 1.445 -20.594 -31.703 1 89.12 297 ALA A O 1
ATOM 2374 N N . LYS A 1 298 ? -0.277 -19.266 -31.203 1 88.5 298 LYS A N 1
ATOM 2375 C CA . LYS A 1 298 ? -0.415 -18.812 -32.594 1 88.5 298 LYS A CA 1
ATOM 2376 C C . LYS A 1 298 ? 0.843 -18.078 -33.062 1 88.5 298 LYS A C 1
ATOM 2378 O O . LYS A 1 298 ? 1.283 -18.266 -34.188 1 88.5 298 LYS A O 1
ATOM 2383 N N . SER A 1 299 ? 1.377 -17.312 -32.219 1 90 299 SER A N 1
ATOM 2384 C CA . SER A 1 299 ? 2.596 -16.578 -32.531 1 90 299 SER A CA 1
ATOM 2385 C C . SER A 1 299 ? 3.754 -17.531 -32.812 1 90 299 SER A C 1
ATOM 2387 O O . SER A 1 299 ? 4.547 -17.297 -33.75 1 90 299 SER A O 1
ATOM 2389 N N . ILE A 1 300 ? 3.896 -18.531 -32 1 88.62 300 ILE A N 1
ATOM 2390 C CA . ILE A 1 300 ? 4.965 -19.516 -32.188 1 88.62 300 ILE A CA 1
ATOM 2391 C C . ILE A 1 300 ? 4.793 -20.234 -33.5 1 88.62 300 ILE A C 1
ATOM 2393 O O . ILE A 1 300 ? 5.758 -20.438 -34.25 1 88.62 300 ILE A O 1
ATOM 2397 N N . VAL A 1 301 ? 3.582 -20.625 -33.844 1 85.69 301 VAL A N 1
ATOM 2398 C CA . VAL A 1 301 ? 3.287 -21.297 -35.094 1 85.69 301 VAL A CA 1
ATOM 2399 C C . VAL A 1 301 ? 3.67 -20.406 -36.281 1 85.69 301 VAL A C 1
ATOM 2401 O O . VAL A 1 301 ? 4.285 -20.859 -37.219 1 85.69 301 VAL A O 1
ATOM 2404 N N . LYS A 1 302 ? 3.299 -19.156 -36.094 1 83.75 302 LYS A N 1
ATOM 2405 C CA . LYS A 1 302 ? 3.625 -18.203 -37.156 1 83.75 302 LYS A CA 1
ATOM 2406 C C . LYS A 1 302 ? 5.137 -18.047 -37.281 1 83.75 302 LYS A C 1
ATOM 2408 O O . LYS A 1 302 ? 5.648 -18 -38.406 1 83.75 302 LYS A O 1
ATOM 2413 N N . ALA A 1 303 ? 5.805 -17.906 -36.219 1 82.75 303 ALA A N 1
ATOM 2414 C CA . ALA A 1 303 ? 7.254 -17.75 -36.25 1 82.75 303 ALA A CA 1
ATOM 2415 C C . ALA A 1 303 ? 7.922 -18.969 -36.906 1 82.75 303 ALA A C 1
ATOM 2417 O O . ALA A 1 303 ? 8.898 -18.828 -37.625 1 82.75 303 ALA A O 1
ATOM 2418 N N . ASN A 1 304 ? 7.469 -20.094 -36.594 1 80.62 304 ASN A N 1
ATOM 2419 C CA . ASN A 1 304 ? 8.016 -21.312 -37.188 1 80.62 304 ASN A CA 1
ATOM 2420 C C . ASN A 1 304 ? 7.77 -21.391 -38.688 1 80.62 304 ASN A C 1
ATOM 2422 O O . ASN A 1 304 ? 8.625 -21.859 -39.438 1 80.62 304 ASN A O 1
ATOM 2426 N N . HIS A 1 305 ? 6.664 -20.984 -39.031 1 75.19 305 HIS A N 1
ATOM 2427 C CA . HIS A 1 305 ? 6.34 -20.984 -40.469 1 75.19 305 HIS A CA 1
ATOM 2428 C C . HIS A 1 305 ? 7.25 -20.031 -41.219 1 75.19 305 HIS A C 1
ATOM 2430 O O . HIS A 1 305 ? 7.664 -20.344 -42.344 1 75.19 305 HIS A O 1
ATOM 2436 N N . CYS A 1 306 ? 7.496 -18.922 -40.656 1 69.5 306 CYS A N 1
ATOM 2437 C CA . CYS A 1 306 ? 8.336 -17.938 -41.312 1 69.5 306 CYS A CA 1
ATOM 2438 C C . CYS A 1 306 ? 9.781 -18.422 -41.406 1 69.5 306 CYS A C 1
ATOM 2440 O O . CYS A 1 306 ? 10.492 -18.078 -42.375 1 69.5 306 CYS A O 1
ATOM 2442 N N . LYS A 1 307 ? 10.211 -19.047 -40.469 1 68.62 307 LYS A N 1
ATOM 2443 C CA . LYS A 1 307 ? 11.547 -19.625 -40.531 1 68.62 307 LYS A CA 1
ATOM 2444 C C . LYS A 1 307 ? 11.656 -20.641 -41.656 1 68.62 307 LYS A C 1
ATOM 2446 O O . LYS A 1 307 ? 12.672 -20.719 -42.344 1 68.62 307 LYS A O 1
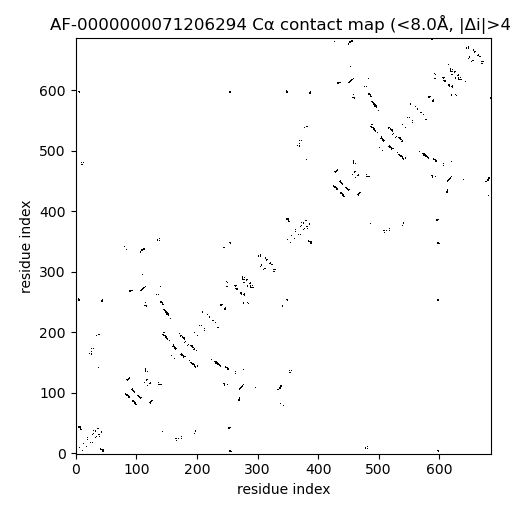ATOM 2451 N N . GLU A 1 308 ? 10.625 -21.359 -41.875 1 62.38 308 GLU A N 1
ATOM 2452 C CA . GLU A 1 308 ? 10.625 -22.406 -42.875 1 62.38 308 GLU A CA 1
ATOM 2453 C C . GLU A 1 308 ? 10.406 -21.828 -44.281 1 62.38 308 GLU A C 1
ATOM 2455 O O . GLU A 1 308 ? 10.93 -22.344 -45.25 1 62.38 308 GLU A O 1
ATOM 2460 N N . LYS A 1 309 ? 9.547 -20.766 -44.375 1 61.41 309 LYS A N 1
ATOM 2461 C CA . LYS A 1 309 ? 9.25 -20.125 -45.656 1 61.41 309 LYS A CA 1
ATOM 2462 C C . LYS A 1 309 ? 9.406 -18.609 -45.531 1 61.41 309 LYS A C 1
ATOM 2464 O O . LYS A 1 309 ? 8.406 -17.875 -45.469 1 61.41 309 LYS A O 1
ATOM 2469 N N . PRO A 1 310 ? 10.672 -18.188 -45.469 1 55.41 310 PRO A N 1
ATOM 2470 C CA . PRO A 1 310 ? 10.914 -16.766 -45.281 1 55.41 310 PRO A CA 1
ATOM 2471 C C . PRO A 1 310 ? 10.219 -15.922 -46.375 1 55.41 310 PRO A C 1
ATOM 2473 O O . PRO A 1 310 ? 9.875 -14.758 -46.125 1 55.41 310 PRO A O 1
ATOM 2476 N N . GLN A 1 311 ? 10.109 -16.516 -47.625 1 54.75 311 GLN A N 1
ATOM 2477 C CA . GLN A 1 311 ? 9.555 -15.758 -48.719 1 54.75 311 GLN A CA 1
ATOM 2478 C C . GLN A 1 311 ? 8.141 -15.289 -48.438 1 54.75 311 GLN A C 1
ATOM 2480 O O . GLN A 1 311 ? 7.676 -14.297 -49 1 54.75 311 GLN A O 1
ATOM 2485 N N . ASN A 1 312 ? 7.5 -16.078 -47.75 1 47.12 312 ASN A N 1
ATOM 2486 C CA . ASN A 1 312 ? 6.102 -15.773 -47.469 1 47.12 312 ASN A CA 1
ATOM 2487 C C . ASN A 1 312 ? 5.957 -14.805 -46.312 1 47.12 312 ASN A C 1
ATOM 2489 O O . ASN A 1 312 ? 4.844 -14.523 -45.875 1 47.12 312 ASN A O 1
ATOM 2493 N N . CYS A 1 313 ? 6.98 -14.602 -45.75 1 55.16 313 CYS A N 1
ATOM 2494 C CA . CYS A 1 313 ? 6.918 -13.734 -44.594 1 55.16 313 CYS A CA 1
ATOM 2495 C C . CYS A 1 313 ? 7.371 -12.32 -44.938 1 55.16 313 CYS A C 1
ATOM 2497 O O . CYS A 1 313 ? 8.5 -12.125 -45.406 1 55.16 313 CYS A O 1
ATOM 2499 N N . THR A 1 314 ? 6.551 -11.547 -45.719 1 47.25 314 THR A N 1
ATOM 2500 C CA . THR A 1 314 ? 6.852 -10.18 -46.094 1 47.25 314 THR A CA 1
ATOM 2501 C C . THR A 1 314 ? 6.996 -9.289 -44.875 1 47.25 314 THR A C 1
ATOM 2503 O O . THR A 1 314 ? 6.191 -9.375 -43.938 1 47.25 314 THR A O 1
ATOM 2506 N N . VAL A 1 315 ? 8.266 -8.836 -44.594 1 42.88 315 VAL A N 1
ATOM 2507 C CA . VAL A 1 315 ? 8.562 -7.832 -43.594 1 42.88 315 VAL A CA 1
ATOM 2508 C C . VAL A 1 315 ? 7.762 -6.562 -43.875 1 42.88 315 VAL A C 1
ATOM 2510 O O . VAL A 1 315 ? 7.949 -5.918 -44.906 1 42.88 315 VAL A O 1
ATOM 2513 N N . SER A 1 316 ? 6.547 -6.531 -43.75 1 37.91 316 SER A N 1
ATOM 2514 C CA . SER A 1 316 ? 6.043 -5.176 -43.969 1 37.91 316 SER A CA 1
ATOM 2515 C C . SER A 1 316 ? 6.785 -4.172 -43.094 1 37.91 316 SER A C 1
ATOM 2517 O O . SER A 1 316 ? 7.457 -4.555 -42.125 1 37.91 316 SER A O 1
ATOM 2519 N N . GLY A 1 317 ? 6.461 -2.818 -43.188 1 33.75 317 GLY A N 1
ATOM 2520 C CA . GLY A 1 317 ? 7.117 -1.629 -42.656 1 33.75 317 GLY A CA 1
ATOM 2521 C C . GLY A 1 317 ? 7.539 -1.771 -41.219 1 33.75 317 GLY A C 1
ATOM 2522 O O . GLY A 1 317 ? 7.582 -2.881 -40.688 1 33.75 317 GLY A O 1
ATOM 2523 N N . THR A 1 318 ? 7.223 -0.65 -40.344 1 36.28 318 THR A N 1
ATOM 2524 C CA . THR A 1 318 ? 7.816 -0.226 -39.094 1 36.28 318 THR A CA 1
ATOM 2525 C C . THR A 1 318 ? 7.738 -1.344 -38.031 1 36.28 318 THR A C 1
ATOM 2527 O O . THR A 1 318 ? 8.633 -1.486 -37.219 1 36.28 318 THR A O 1
ATOM 2530 N N . ASP A 1 319 ? 6.5 -1.618 -37.562 1 34.97 319 ASP A N 1
ATOM 2531 C CA . ASP A 1 319 ? 6.293 -2.553 -36.438 1 34.97 319 ASP A CA 1
ATOM 2532 C C . ASP A 1 319 ? 6.48 -3.996 -36.906 1 34.97 319 ASP A C 1
ATOM 2534 O O . ASP A 1 319 ? 5.82 -4.445 -37.844 1 34.97 319 ASP A O 1
ATOM 2538 N N . SER A 1 320 ? 7.625 -4.543 -36.969 1 34.03 320 SER A N 1
ATOM 2539 C CA . SER A 1 320 ? 8.156 -5.812 -37.469 1 34.03 320 SER A CA 1
ATOM 2540 C C . SER A 1 320 ? 7.188 -6.957 -37.188 1 34.03 320 SER A C 1
ATOM 2542 O O . SER A 1 320 ? 7.555 -7.934 -36.531 1 34.03 320 SER A O 1
ATOM 2544 N N . PHE A 1 321 ? 5.961 -6.641 -36.875 1 34.03 321 PHE A N 1
ATOM 2545 C CA . PHE A 1 321 ? 5.133 -7.824 -36.656 1 34.03 321 PHE A CA 1
ATOM 2546 C C . PHE A 1 321 ? 4.906 -8.562 -37.969 1 34.03 321 PHE A C 1
ATOM 2548 O O . PHE A 1 321 ? 4.391 -7.988 -38.938 1 34.03 321 PHE A O 1
ATOM 2555 N N . ARG A 1 322 ? 5.758 -9.508 -38.375 1 34.38 322 ARG A N 1
ATOM 2556 C CA . ARG A 1 322 ? 5.617 -10.445 -39.5 1 34.38 322 ARG A CA 1
ATOM 2557 C C . ARG A 1 322 ? 4.285 -11.18 -39.406 1 34.38 322 ARG A C 1
ATOM 2559 O O . ARG A 1 322 ? 4.008 -11.891 -38.438 1 34.38 322 ARG A O 1
ATOM 2566 N N . ALA A 1 323 ? 3.227 -10.617 -40 1 35.06 323 ALA A N 1
ATOM 2567 C CA . ALA A 1 323 ? 1.983 -11.375 -40.094 1 35.06 323 ALA A CA 1
ATOM 2568 C C . ALA A 1 323 ? 2.133 -12.555 -41.062 1 35.06 323 ALA A C 1
ATOM 2570 O O . ALA A 1 323 ? 2.539 -12.375 -42.188 1 35.06 323 ALA A O 1
ATOM 2571 N N . CYS A 1 324 ? 2.729 -13.594 -40.719 1 36 324 CYS A N 1
ATOM 2572 C CA . CYS A 1 324 ? 2.74 -14.773 -41.562 1 36 324 CYS A CA 1
ATOM 2573 C C . CYS A 1 324 ? 1.358 -15.414 -41.625 1 36 324 CYS A C 1
ATOM 2575 O O . CYS A 1 324 ? 0.594 -15.352 -40.656 1 36 324 CYS A O 1
ATOM 2577 N N . SER A 1 325 ? 0.787 -15.438 -42.844 1 33.75 325 SER A N 1
ATOM 2578 C CA . SER A 1 325 ? -0.409 -16.25 -43.031 1 33.75 325 SER A CA 1
ATOM 2579 C C . SER A 1 325 ? -0.218 -17.656 -42.469 1 33.75 325 SER A C 1
ATOM 2581 O O . SER A 1 325 ? 0.83 -18.281 -42.656 1 33.75 325 SER A O 1
ATOM 2583 N N . PRO A 1 326 ? -0.947 -18.078 -41.438 1 36.41 326 PRO A N 1
ATOM 2584 C CA . PRO A 1 326 ? -0.795 -19.359 -40.75 1 36.41 326 PRO A CA 1
ATOM 2585 C C . PRO A 1 326 ? -0.861 -20.562 -41.688 1 36.41 326 PRO A C 1
ATOM 2587 O O . PRO A 1 326 ? -1.914 -20.828 -42.281 1 36.41 326 PRO A O 1
ATOM 2590 N N . VAL A 1 327 ? -0.147 -20.656 -42.812 1 31.61 327 VAL A N 1
ATOM 2591 C CA . VAL A 1 327 ? -0.227 -21.984 -43.406 1 31.61 327 VAL A CA 1
ATOM 2592 C C . VAL A 1 327 ? 0.378 -23 -42.438 1 31.61 327 VAL A C 1
ATOM 2594 O O . VAL A 1 327 ? 1.472 -22.797 -41.906 1 31.61 327 VAL A O 1
ATOM 2597 N N . VAL A 1 328 ? -0.486 -23.844 -41.812 1 35.62 328 VAL A N 1
ATOM 2598 C CA . VAL A 1 328 ? -0.165 -24.969 -40.938 1 35.62 328 VAL A CA 1
ATOM 2599 C C . VAL A 1 328 ? 0.901 -25.844 -41.562 1 35.62 328 VAL A C 1
ATOM 2601 O O . VAL A 1 328 ? 0.634 -26.531 -42.562 1 35.62 328 VAL A O 1
ATOM 2604 N N . SER A 1 329 ? 1.987 -25.359 -41.938 1 33.72 329 SER A N 1
ATOM 2605 C CA . SER A 1 329 ? 2.973 -26.344 -42.344 1 33.72 329 SER A CA 1
ATOM 2606 C C . SER A 1 329 ? 3.309 -27.312 -41.219 1 33.72 329 SER A C 1
ATOM 2608 O O . SER A 1 329 ? 3.285 -26.938 -40.062 1 33.72 329 SER A O 1
ATOM 2610 N N . THR A 1 330 ? 3.047 -28.672 -41.406 1 34.38 330 THR A N 1
ATOM 2611 C CA . THR A 1 330 ? 3.244 -29.891 -40.625 1 34.38 330 THR A CA 1
ATOM 2612 C C . THR A 1 330 ? 4.684 -29.969 -40.125 1 34.38 330 THR A C 1
ATOM 2614 O O . THR A 1 330 ? 5.141 -31.047 -39.719 1 34.38 330 THR A O 1
ATOM 2617 N N . THR A 1 331 ? 5.465 -29.016 -40.312 1 35.97 331 THR A N 1
ATOM 2618 C CA . THR A 1 331 ? 6.809 -29.281 -39.812 1 35.97 331 THR A CA 1
ATOM 2619 C C . THR A 1 331 ? 6.809 -29.422 -38.312 1 35.97 331 THR A C 1
ATOM 2621 O O . THR A 1 331 ? 6.176 -28.625 -37.594 1 35.97 331 THR A O 1
ATOM 2624 N N . ILE A 1 332 ? 7.383 -30.609 -37.75 1 37.28 332 ILE A N 1
ATOM 2625 C CA . ILE A 1 332 ? 7.492 -31.094 -36.375 1 37.28 332 ILE A CA 1
ATOM 2626 C C . ILE A 1 332 ? 8.234 -30.062 -35.531 1 37.28 332 ILE A C 1
ATOM 2628 O O . ILE A 1 332 ? 9.375 -29.688 -35.844 1 37.28 332 ILE A O 1
ATOM 2632 N N . MET A 1 333 ? 7.664 -29.047 -35.219 1 44 333 MET A N 1
ATOM 2633 C CA . MET A 1 333 ? 8.219 -28.094 -34.25 1 44 333 MET A CA 1
ATOM 2634 C C . MET A 1 333 ? 8.047 -28.594 -32.812 1 44 333 MET A C 1
ATOM 2636 O O . MET A 1 333 ? 7.031 -29.219 -32.5 1 44 333 MET A O 1
ATOM 2640 N N . SER A 1 334 ? 9.336 -28.609 -32.031 1 47.88 334 SER A N 1
ATOM 2641 C CA . SER A 1 334 ? 9.25 -28.969 -30.625 1 47.88 334 SER A CA 1
ATOM 2642 C C . SER A 1 334 ? 8.984 -27.75 -29.75 1 47.88 334 SER A C 1
ATOM 2644 O O . SER A 1 334 ? 9.648 -26.719 -29.891 1 47.88 334 SER A O 1
ATOM 2646 N N . ILE A 1 335 ? 7.84 -27.766 -29.141 1 45.41 335 ILE A N 1
ATOM 2647 C CA . ILE A 1 335 ? 7.465 -26.719 -28.203 1 45.41 335 ILE A CA 1
ATOM 2648 C C . ILE A 1 335 ? 7.375 -27.297 -26.797 1 45.41 335 ILE A C 1
ATOM 2650 O O . ILE A 1 335 ? 6.699 -28.312 -26.578 1 45.41 335 ILE A O 1
ATOM 2654 N N . TRP A 1 336 ? 8.266 -26.734 -25.859 1 44.66 336 TRP A N 1
ATOM 2655 C CA . TRP A 1 336 ? 8.047 -27.094 -24.469 1 44.66 336 TRP A CA 1
ATOM 2656 C C . TRP A 1 336 ? 7.188 -26.047 -23.75 1 44.66 336 TRP A C 1
ATOM 2658 O O . TRP A 1 336 ? 7.457 -24.844 -23.859 1 44.66 336 TRP A O 1
ATOM 2668 N N . LEU A 1 337 ? 5.957 -26.453 -23.266 1 49 337 LEU A N 1
ATOM 2669 C CA . LEU A 1 337 ? 5.168 -25.656 -22.344 1 49 337 LEU A CA 1
ATOM 2670 C C . LEU A 1 337 ? 5.668 -25.844 -20.906 1 49 337 LEU A C 1
ATOM 2672 O O . LEU A 1 337 ? 5.754 -26.969 -20.422 1 49 337 LEU A O 1
ATOM 2676 N N . LEU A 1 338 ? 6.137 -24.75 -20.266 1 48.56 338 LEU A N 1
ATOM 2677 C CA . LEU A 1 338 ? 6.656 -24.812 -18.906 1 48.56 338 LEU A CA 1
ATOM 2678 C C . LEU A 1 338 ? 5.645 -24.25 -17.922 1 48.56 338 LEU A C 1
ATOM 2680 O O . LEU A 1 338 ? 5.23 -23.094 -18.031 1 48.56 338 LEU A O 1
ATOM 2684 N N . GLN A 1 339 ? 5.047 -25.078 -17.156 1 51.81 339 GLN A N 1
ATOM 2685 C CA . GLN A 1 339 ? 4.074 -24.703 -16.141 1 51.81 339 GLN A CA 1
ATOM 2686 C C . GLN A 1 339 ? 4.52 -25.172 -14.758 1 51.81 339 GLN A C 1
ATOM 2688 O O . GLN A 1 339 ? 5.105 -26.234 -14.617 1 51.81 339 GLN A O 1
ATOM 2693 N N . MET A 1 340 ? 4.562 -24.234 -13.805 1 36.91 340 MET A N 1
ATOM 2694 C CA . MET A 1 340 ? 4.801 -24.641 -12.422 1 36.91 340 MET A CA 1
ATOM 2695 C C . MET A 1 340 ? 3.502 -24.641 -11.625 1 36.91 340 MET A C 1
ATOM 2697 O O . MET A 1 340 ? 2.775 -23.656 -11.602 1 36.91 340 MET A O 1
ATOM 2701 N N . PHE A 1 341 ? 2.887 -25.75 -11.43 1 43.56 341 PHE A N 1
ATOM 2702 C CA . PHE A 1 341 ? 1.666 -25.812 -10.633 1 43.56 341 PHE A CA 1
ATOM 2703 C C . PHE A 1 341 ? 1.778 -26.875 -9.555 1 43.56 341 PHE A C 1
ATOM 2705 O O . PHE A 1 341 ? 2.672 -27.734 -9.609 1 43.56 341 PHE A O 1
ATOM 2712 N N . ILE A 1 342 ? 1.005 -26.703 -8.391 1 35.12 342 ILE A N 1
ATOM 2713 C CA . ILE A 1 342 ? 0.903 -27.719 -7.344 1 35.12 342 ILE A CA 1
ATOM 2714 C C . ILE A 1 342 ? 0.183 -28.953 -7.891 1 35.12 342 ILE A C 1
ATOM 2716 O O . ILE A 1 342 ? -0.914 -28.844 -8.445 1 35.12 342 ILE A O 1
ATOM 2720 N N . GLY A 1 343 ? 0.959 -29.969 -8.156 1 37.62 343 GLY A N 1
ATOM 2721 C CA . GLY A 1 343 ? 0.342 -31.25 -8.406 1 37.62 343 GLY A CA 1
ATOM 2722 C C . GLY A 1 343 ? -0.51 -31.75 -7.254 1 37.62 343 GLY A C 1
ATOM 2723 O O . GLY A 1 343 ? -0.311 -31.328 -6.109 1 37.62 343 GLY A O 1
ATOM 2724 N N . ASP B 1 1 ? 13.023 9.414 -20.125 1 36.5 1 ASP B N 1
ATOM 2725 C CA . ASP B 1 1 ? 11.594 9.18 -20.25 1 36.5 1 ASP B CA 1
ATOM 2726 C C . ASP B 1 1 ? 10.953 8.984 -18.875 1 36.5 1 ASP B C 1
ATOM 2728 O O . ASP B 1 1 ? 11.383 8.125 -18.109 1 36.5 1 ASP B O 1
ATOM 2732 N N . LYS B 1 2 ? 10.422 10.008 -18.391 1 51 2 LYS B N 1
ATOM 2733 C CA . LYS B 1 2 ? 9.984 10.102 -17 1 51 2 LYS B CA 1
ATOM 2734 C C . LYS B 1 2 ? 9.203 8.852 -16.594 1 51 2 LYS B C 1
ATOM 2736 O O . LYS B 1 2 ? 8.094 8.625 -17.062 1 51 2 LYS B O 1
ATOM 2741 N N . LYS B 1 3 ? 9.836 7.824 -16.156 1 59.34 3 LYS B N 1
ATOM 2742 C CA . LYS B 1 3 ? 9.336 6.504 -15.797 1 59.34 3 LYS B CA 1
ATOM 2743 C C . LYS B 1 3 ? 8.203 6.602 -14.781 1 59.34 3 LYS B C 1
ATOM 2745 O O . LYS B 1 3 ? 8.195 7.508 -13.945 1 59.34 3 LYS B O 1
ATOM 2750 N N . SER B 1 4 ? 7.145 5.859 -15.094 1 66.06 4 SER B N 1
ATOM 2751 C CA . SER B 1 4 ? 5.996 5.754 -14.203 1 66.06 4 SER B CA 1
ATOM 2752 C C . SER B 1 4 ? 6.43 5.426 -12.773 1 66.06 4 SER B C 1
ATOM 2754 O O . SER B 1 4 ? 7.363 4.648 -12.57 1 66.06 4 SER B O 1
ATOM 2756 N N . PRO B 1 5 ? 5.844 6.148 -11.883 1 84.75 5 PRO B N 1
ATOM 2757 C CA . PRO B 1 5 ? 6.188 5.875 -10.484 1 84.75 5 PRO B CA 1
ATOM 2758 C C . PRO B 1 5 ? 5.863 4.441 -10.07 1 84.75 5 PRO B C 1
ATOM 2760 O O . PRO B 1 5 ? 4.828 3.902 -10.461 1 84.75 5 PRO B O 1
ATOM 2763 N N . ILE B 1 6 ? 6.824 3.822 -9.508 1 89.75 6 ILE B N 1
ATOM 2764 C CA . ILE B 1 6 ? 6.629 2.469 -9 1 89.75 6 ILE B CA 1
ATOM 2765 C C . ILE B 1 6 ? 6.816 2.457 -7.484 1 89.75 6 ILE B C 1
ATOM 2767 O O . ILE B 1 6 ? 7.438 3.359 -6.922 1 89.75 6 ILE B O 1
ATOM 2771 N N . PRO B 1 7 ? 6.234 1.46 -6.824 1 94.38 7 PRO B N 1
ATOM 2772 C CA . PRO B 1 7 ? 6.477 1.328 -5.387 1 94.38 7 PRO B CA 1
ATOM 2773 C C . PRO B 1 7 ? 7.93 0.996 -5.059 1 94.38 7 PRO B C 1
ATOM 2775 O O . PRO B 1 7 ? 8.617 0.348 -5.855 1 94.38 7 PRO B O 1
ATOM 2778 N N . ALA B 1 8 ? 8.328 1.436 -3.939 1 94.31 8 ALA B N 1
ATOM 2779 C CA . ALA B 1 8 ? 9.672 1.12 -3.467 1 94.31 8 ALA B CA 1
ATOM 2780 C C . ALA B 1 8 ? 9.898 -0.388 -3.43 1 94.31 8 ALA B C 1
ATOM 2782 O O . ALA B 1 8 ? 11.008 -0.86 -3.682 1 94.31 8 ALA B O 1
ATOM 2783 N N . ARG B 1 9 ? 8.875 -1.155 -3.168 1 95.44 9 ARG B N 1
ATOM 2784 C CA . ARG B 1 9 ? 8.984 -2.609 -3.148 1 95.44 9 ARG B CA 1
ATOM 2785 C C . ARG B 1 9 ? 9.531 -3.135 -4.473 1 95.44 9 ARG B C 1
ATOM 2787 O O . ARG B 1 9 ? 10.406 -4.004 -4.488 1 95.44 9 ARG B O 1
ATOM 2794 N N . VAL B 1 10 ? 9.047 -2.594 -5.527 1 95 10 VAL B N 1
ATOM 2795 C CA . VAL B 1 10 ? 9.484 -3.021 -6.852 1 95 10 VAL B CA 1
ATOM 2796 C C . VAL B 1 10 ? 10.945 -2.625 -7.066 1 95 10 VAL B C 1
ATOM 2798 O O . VAL B 1 10 ? 11.766 -3.451 -7.473 1 95 10 VAL B O 1
ATOM 2801 N N . GLY B 1 11 ? 11.234 -1.377 -6.758 1 93.56 11 GLY B N 1
ATOM 2802 C CA . GLY B 1 11 ? 12.594 -0.896 -6.918 1 93.56 11 GLY B CA 1
ATOM 2803 C C . GLY B 1 11 ? 13.602 -1.648 -6.066 1 93.56 11 GLY B C 1
ATOM 2804 O O . GLY B 1 11 ? 14.664 -2.043 -6.547 1 93.56 11 GLY B O 1
ATOM 2805 N N . LEU B 1 12 ? 13.266 -1.856 -4.844 1 94.12 12 LEU B N 1
ATOM 2806 C CA . LEU B 1 12 ? 14.156 -2.568 -3.93 1 94.12 12 LEU B CA 1
ATOM 2807 C C . LEU B 1 12 ? 14.359 -4.008 -4.383 1 94.12 12 LEU B C 1
ATOM 2809 O O . LEU B 1 12 ? 15.477 -4.535 -4.305 1 94.12 12 LEU B O 1
ATOM 2813 N N . SER B 1 13 ? 13.344 -4.602 -4.867 1 95.12 13 SER B N 1
ATOM 2814 C CA . SER B 1 13 ? 13.453 -5.969 -5.367 1 95.12 13 SER B CA 1
ATOM 2815 C C . SER B 1 13 ? 14.375 -6.043 -6.582 1 95.12 13 SER B C 1
ATOM 2817 O O . SER B 1 13 ? 15.156 -6.984 -6.719 1 95.12 13 SER B O 1
ATOM 2819 N N . LEU B 1 14 ? 14.242 -5.059 -7.438 1 93.44 14 LEU B N 1
ATOM 2820 C CA . LEU B 1 14 ? 15.109 -4.988 -8.609 1 93.44 14 LEU B CA 1
ATOM 2821 C C . LEU B 1 14 ? 16.578 -4.887 -8.195 1 93.44 14 LEU B C 1
ATOM 2823 O O . LEU B 1 14 ? 17.453 -5.398 -8.883 1 93.44 14 LEU B O 1
ATOM 2827 N N . MET B 1 15 ? 16.734 -4.332 -7.012 1 92 15 MET B N 1
ATOM 2828 C CA . MET B 1 15 ? 18.094 -4.148 -6.504 1 92 15 MET B CA 1
ATOM 2829 C C . MET B 1 15 ? 18.531 -5.344 -5.668 1 92 15 MET B C 1
ATOM 2831 O O . MET B 1 15 ? 19.609 -5.332 -5.07 1 92 15 MET B O 1
ATOM 2835 N N . GLY B 1 16 ? 17.609 -6.273 -5.512 1 92.31 16 GLY B N 1
ATOM 2836 C CA . GLY B 1 16 ? 18 -7.523 -4.875 1 92.31 16 GLY B CA 1
ATOM 2837 C C . GLY B 1 16 ? 17.516 -7.641 -3.443 1 92.31 16 GLY B C 1
ATOM 2838 O O . GLY B 1 16 ? 17.797 -8.625 -2.76 1 92.31 16 GLY B O 1
ATOM 2839 N N . TRP B 1 17 ? 16.766 -6.641 -2.996 1 93.62 17 TRP B N 1
ATOM 2840 C CA . TRP B 1 17 ? 16.266 -6.707 -1.626 1 93.62 17 TRP B CA 1
ATOM 2841 C C . TRP B 1 17 ? 14.867 -7.301 -1.587 1 93.62 17 TRP B C 1
ATOM 2843 O O . TRP B 1 17 ? 13.891 -6.625 -1.926 1 93.62 17 TRP B O 1
ATOM 2853 N N . LYS B 1 18 ? 14.789 -8.445 -1.2 1 92.88 18 LYS B N 1
ATOM 2854 C CA . LYS B 1 18 ? 13.547 -9.195 -1.035 1 92.88 18 LYS B CA 1
ATOM 2855 C C . LYS B 1 18 ? 13.492 -9.867 0.333 1 92.88 18 LYS B C 1
ATOM 2857 O O . LYS B 1 18 ? 13.812 -11.055 0.46 1 92.88 18 LYS B O 1
ATOM 2862 N N . PRO B 1 19 ? 13 -9.133 1.29 1 89.94 19 PRO B N 1
ATOM 2863 C CA . PRO B 1 19 ? 13.047 -9.672 2.65 1 89.94 19 PRO B CA 1
ATOM 2864 C C . PRO B 1 19 ? 12.219 -10.945 2.809 1 89.94 19 PRO B C 1
ATOM 2866 O O . PRO B 1 19 ? 11.133 -11.055 2.229 1 89.94 19 PRO B O 1
ATOM 2869 N N . LYS B 1 20 ? 12.75 -11.844 3.598 1 83.56 20 LYS B N 1
ATOM 2870 C CA . LYS B 1 20 ? 12.102 -13.125 3.836 1 83.56 20 LYS B CA 1
ATOM 2871 C C . LYS B 1 20 ? 12.047 -13.445 5.328 1 83.56 20 LYS B C 1
ATOM 2873 O O . LYS B 1 20 ? 11.156 -14.164 5.781 1 83.56 20 LYS B O 1
ATOM 2878 N N . THR B 1 21 ? 12.992 -12.898 6.004 1 84.81 21 THR B N 1
ATOM 2879 C CA . THR B 1 21 ? 13.109 -13.227 7.422 1 84.81 21 THR B CA 1
ATOM 2880 C C . THR B 1 21 ? 12.641 -12.055 8.281 1 84.81 21 THR B C 1
ATOM 2882 O O . THR B 1 21 ? 12.57 -10.922 7.816 1 84.81 21 THR B O 1
ATOM 2885 N N . GLN B 1 22 ? 12.43 -12.367 9.508 1 83.06 22 GLN B N 1
ATOM 2886 C CA . GLN B 1 22 ? 12.023 -11.328 10.445 1 83.06 22 GLN B CA 1
ATOM 2887 C C . GLN B 1 22 ? 13.109 -10.266 10.602 1 83.06 22 GLN B C 1
ATOM 2889 O O . GLN B 1 22 ? 12.812 -9.078 10.734 1 83.06 22 GLN B O 1
ATOM 2894 N N . ALA B 1 23 ? 14.328 -10.68 10.633 1 85 23 ALA B N 1
ATOM 2895 C CA . ALA B 1 23 ? 15.445 -9.75 10.742 1 85 23 ALA B CA 1
ATOM 2896 C C . ALA B 1 23 ? 15.508 -8.82 9.539 1 85 23 ALA B C 1
ATOM 2898 O O . ALA B 1 23 ? 15.75 -7.617 9.688 1 85 23 ALA B O 1
ATOM 2899 N N . GLU B 1 24 ? 15.266 -9.375 8.352 1 88.69 24 GLU B N 1
ATOM 2900 C CA . GLU B 1 24 ? 15.266 -8.562 7.141 1 88.69 24 GLU B CA 1
ATOM 2901 C C . GLU B 1 24 ? 14.109 -7.57 7.133 1 88.69 24 GLU B C 1
ATOM 2903 O O . GLU B 1 24 ? 14.273 -6.43 6.691 1 88.69 24 GLU B O 1
ATOM 2908 N N . TYR B 1 25 ? 13.055 -8.008 7.672 1 87.56 25 TYR B N 1
ATOM 2909 C CA . TYR B 1 25 ? 11.906 -7.109 7.758 1 87.56 25 TYR B CA 1
ATOM 2910 C C . TYR B 1 25 ? 12.172 -5.984 8.75 1 87.56 25 TYR B C 1
ATOM 2912 O O . TYR B 1 25 ? 11.758 -4.844 8.523 1 87.56 25 TYR B O 1
ATOM 2920 N N . ALA B 1 26 ? 12.758 -6.32 9.867 1 85.62 26 ALA B N 1
ATOM 2921 C CA . ALA B 1 26 ? 13.117 -5.297 10.844 1 85.62 26 ALA B CA 1
ATOM 2922 C C . ALA B 1 26 ? 14.078 -4.277 10.242 1 85.62 26 ALA B C 1
ATOM 2924 O O . ALA B 1 26 ? 13.953 -3.076 10.484 1 85.62 26 ALA B O 1
ATOM 2925 N N . LEU B 1 27 ? 15.016 -4.77 9.469 1 87.19 27 LEU B N 1
ATOM 2926 C CA . LEU B 1 27 ? 15.961 -3.889 8.789 1 87.19 27 LEU B CA 1
ATOM 2927 C C . LEU B 1 27 ? 15.242 -2.992 7.785 1 87.19 27 LEU B C 1
ATOM 2929 O O . LEU B 1 27 ? 15.555 -1.804 7.68 1 87.19 27 LEU B O 1
ATOM 2933 N N . GLU B 1 28 ? 14.359 -3.58 7.062 1 90.25 28 GLU B N 1
ATOM 2934 C CA . GLU B 1 28 ? 13.586 -2.787 6.109 1 90.25 28 GLU B CA 1
ATOM 2935 C C . GLU B 1 28 ? 12.766 -1.719 6.82 1 90.25 28 GLU B C 1
ATOM 2937 O O . GLU B 1 28 ? 12.641 -0.594 6.332 1 90.25 28 GLU B O 1
ATOM 2942 N N . TYR B 1 29 ? 12.203 -2.115 7.898 1 89.69 29 TYR B N 1
ATOM 2943 C CA . TYR B 1 29 ? 11.453 -1.137 8.672 1 89.69 29 TYR B CA 1
ATOM 2944 C C . TYR B 1 29 ? 12.328 0.057 9.039 1 89.69 29 TYR B C 1
ATOM 2946 O O . TYR B 1 29 ? 11.906 1.208 8.914 1 89.69 29 TYR B O 1
ATOM 2954 N N . LEU B 1 30 ? 13.445 -0.19 9.5 1 85 30 LEU B N 1
ATOM 2955 C CA . LEU B 1 30 ? 14.367 0.868 9.891 1 85 30 LEU B CA 1
ATOM 2956 C C . LEU B 1 30 ? 14.719 1.753 8.703 1 85 30 LEU B C 1
ATOM 2958 O O . LEU B 1 30 ? 14.742 2.98 8.82 1 85 30 LEU B O 1
ATOM 2962 N N . GLU B 1 31 ? 14.906 1.127 7.559 1 86 31 GLU B N 1
ATOM 2963 C CA . GLU B 1 31 ? 15.453 1.854 6.414 1 86 31 GLU B CA 1
ATOM 2964 C C . GLU B 1 31 ? 14.344 2.482 5.578 1 86 31 GLU B C 1
ATOM 2966 O O . GLU B 1 31 ? 14.578 3.455 4.859 1 86 31 GLU B O 1
ATOM 2971 N N . VAL B 1 32 ? 13.172 1.946 5.664 1 90 32 VAL B N 1
ATOM 2972 C CA . VAL B 1 32 ? 12.109 2.416 4.777 1 90 32 VAL B CA 1
ATOM 2973 C C . VAL B 1 32 ? 10.977 3.023 5.602 1 90 32 VAL B C 1
ATOM 2975 O O . VAL B 1 32 ? 10.734 4.23 5.539 1 90 32 VAL B O 1
ATOM 2978 N N . ASP B 1 33 ? 10.422 2.215 6.438 1 89.75 33 ASP B N 1
ATOM 2979 C CA . ASP B 1 33 ? 9.242 2.66 7.18 1 89.75 33 ASP B CA 1
ATOM 2980 C C . ASP B 1 33 ? 9.594 3.818 8.109 1 89.75 33 ASP B C 1
ATOM 2982 O O . ASP B 1 33 ? 8.852 4.805 8.188 1 89.75 33 ASP B O 1
ATOM 2986 N N . PHE B 1 34 ? 10.688 3.658 8.781 1 86.5 34 PHE B N 1
ATOM 2987 C CA . PHE B 1 34 ? 11.125 4.656 9.75 1 86.5 34 PHE B CA 1
ATOM 2988 C C . PHE B 1 34 ? 11.414 5.984 9.055 1 86.5 34 PHE B C 1
ATOM 2990 O O . PHE B 1 34 ? 11.156 7.051 9.625 1 86.5 34 PHE B O 1
ATOM 2997 N N . GLU B 1 35 ? 11.805 5.914 7.855 1 81.62 35 GLU B N 1
ATOM 2998 C CA . GLU B 1 35 ? 12.164 7.125 7.125 1 81.62 35 GLU B CA 1
ATOM 2999 C C . GLU B 1 35 ? 10.961 7.711 6.395 1 81.62 35 GLU B C 1
ATOM 3001 O O . GLU B 1 35 ? 10.844 8.93 6.27 1 81.62 35 GLU B O 1
ATOM 3006 N N . ASN B 1 36 ? 10.102 6.875 5.973 1 87.62 36 ASN B N 1
ATO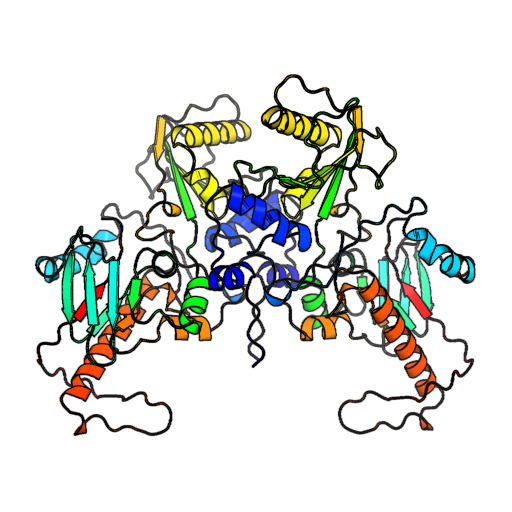M 3007 C CA . ASN B 1 36 ? 9.039 7.328 5.078 1 87.62 36 ASN B CA 1
ATOM 3008 C C . ASN B 1 36 ? 7.664 7.207 5.73 1 87.62 36 ASN B C 1
ATOM 3010 O O . ASN B 1 36 ? 6.656 7.602 5.141 1 87.62 36 ASN B O 1
ATOM 3014 N N . ALA B 1 37 ? 7.629 6.656 6.871 1 90.12 37 ALA B N 1
ATOM 3015 C CA . ALA B 1 37 ? 6.422 6.492 7.68 1 90.12 37 ALA B CA 1
ATOM 3016 C C . ALA B 1 37 ? 5.48 5.465 7.059 1 90.12 37 ALA B C 1
ATOM 3018 O O . ALA B 1 37 ? 4.324 5.34 7.477 1 90.12 37 ALA B O 1
ATOM 3019 N N . LYS B 1 38 ? 5.879 4.789 6.078 1 91.06 38 LYS B N 1
ATOM 3020 C CA . LYS B 1 38 ? 5.09 3.732 5.453 1 91.06 38 LYS B CA 1
ATOM 3021 C C . LYS B 1 38 ? 5.984 2.637 4.887 1 91.06 38 LYS B C 1
ATOM 3023 O O . LYS B 1 38 ? 7.184 2.848 4.691 1 91.06 38 LYS B O 1
ATOM 3028 N N . ASN B 1 39 ? 5.383 1.539 4.602 1 91.75 39 ASN B N 1
ATOM 3029 C CA . ASN B 1 39 ? 6.168 0.399 4.137 1 91.75 39 ASN B CA 1
ATOM 3030 C C . ASN B 1 39 ? 6.52 0.523 2.658 1 91.75 39 ASN B C 1
ATOM 3032 O O . ASN B 1 39 ? 6.074 1.457 1.987 1 91.75 39 ASN B O 1
ATOM 3036 N N . ALA B 1 40 ? 7.32 -0.362 2.182 1 92.5 40 ALA B N 1
ATOM 3037 C CA . ALA B 1 40 ? 7.906 -0.302 0.846 1 92.5 40 ALA B CA 1
ATOM 3038 C C . ALA B 1 40 ? 6.828 -0.385 -0.231 1 92.5 40 ALA B C 1
ATOM 3040 O O . ALA B 1 40 ? 6.98 0.18 -1.317 1 92.5 40 ALA B O 1
ATOM 3041 N N . GLU B 1 41 ? 5.73 -1.074 0.016 1 93.25 41 GLU B N 1
ATOM 3042 C CA . GLU B 1 41 ? 4.664 -1.249 -0.962 1 93.25 41 GLU B CA 1
ATOM 3043 C C . GLU B 1 41 ? 3.92 0.06 -1.209 1 93.25 41 GLU B C 1
ATOM 3045 O O . GLU B 1 41 ? 3.406 0.292 -2.305 1 93.25 41 GLU B O 1
ATOM 3050 N N . LEU B 1 42 ? 3.98 0.918 -0.201 1 93.69 42 LEU B N 1
ATOM 3051 C CA . LEU B 1 42 ? 3.205 2.152 -0.26 1 93.69 42 LEU B CA 1
ATOM 3052 C C . LEU B 1 42 ? 4.098 3.338 -0.619 1 93.69 42 LEU B C 1
ATOM 3054 O O . LEU B 1 42 ? 3.602 4.402 -0.998 1 93.69 42 LEU B O 1
ATOM 3058 N N . THR B 1 43 ? 5.34 3.182 -0.478 1 92.5 43 THR B N 1
ATOM 3059 C CA . THR B 1 43 ? 6.297 4.266 -0.678 1 92.5 43 THR B CA 1
ATOM 3060 C C . THR B 1 43 ? 6.684 4.379 -2.15 1 92.5 43 THR B C 1
ATOM 3062 O O . THR B 1 43 ? 7.051 3.387 -2.781 1 92.5 43 THR B O 1
ATOM 3065 N N . PRO B 1 44 ? 6.586 5.602 -2.674 1 91.31 44 PRO B N 1
ATOM 3066 C CA . PRO B 1 44 ? 7.129 5.77 -4.023 1 91.31 44 PRO B CA 1
ATOM 3067 C C . PRO B 1 44 ? 8.641 5.547 -4.082 1 91.31 44 PRO B C 1
ATOM 3069 O O . PRO B 1 44 ? 9.375 6.07 -3.244 1 91.31 44 PRO B O 1
ATOM 3072 N N . PHE B 1 45 ? 9.102 4.828 -5.074 1 89.75 45 PHE B N 1
ATOM 3073 C CA . PHE B 1 45 ? 10.516 4.496 -5.176 1 89.75 45 PHE B CA 1
ATOM 3074 C C . PHE B 1 45 ? 11.359 5.758 -5.312 1 89.75 45 PHE B C 1
ATOM 3076 O O . PHE B 1 45 ? 12.469 5.828 -4.785 1 89.75 45 PHE B O 1
ATOM 3083 N N . GLN B 1 46 ? 10.805 6.715 -5.984 1 79.38 46 GLN B N 1
ATOM 3084 C CA . GLN B 1 46 ? 11.523 7.969 -6.191 1 79.38 46 GLN B CA 1
ATOM 3085 C C . GLN B 1 46 ? 11.742 8.703 -4.871 1 79.38 46 GLN B C 1
ATOM 3087 O O . GLN B 1 46 ? 12.594 9.586 -4.781 1 79.38 46 GLN B O 1
ATOM 3092 N N . GLY B 1 47 ? 10.984 8.367 -3.971 1 74.81 47 GLY B N 1
ATOM 3093 C CA . GLY B 1 47 ? 11.078 9.039 -2.686 1 74.81 47 GLY B CA 1
ATOM 3094 C C . GLY B 1 47 ? 12.156 8.461 -1.786 1 74.81 47 GLY B C 1
ATOM 3095 O O . GLY B 1 47 ? 12.523 9.062 -0.781 1 74.81 47 GLY B O 1
ATOM 3096 N N . ILE B 1 48 ? 12.617 7.234 -2.195 1 76.06 48 ILE B N 1
ATOM 3097 C CA . ILE B 1 48 ? 13.625 6.594 -1.36 1 76.06 48 ILE B CA 1
ATOM 3098 C C . ILE B 1 48 ? 14.992 7.199 -1.652 1 76.06 48 ILE B C 1
ATOM 3100 O O . ILE B 1 48 ? 15.711 6.738 -2.547 1 76.06 48 ILE B O 1
ATOM 3104 N N . ILE B 1 49 ? 15.172 8.406 -1.565 1 61.75 49 ILE B N 1
ATOM 3105 C CA . ILE B 1 49 ? 16.469 9.039 -1.805 1 61.75 49 ILE B CA 1
ATOM 3106 C C . ILE B 1 49 ? 17.031 9.555 -0.487 1 61.75 49 ILE B C 1
ATOM 3108 O O . ILE B 1 49 ? 16.297 10.016 0.382 1 61.75 49 ILE B O 1
ATOM 3112 N N . GLU B 1 50 ? 18.25 9.289 -0.418 1 60.31 50 GLU B N 1
ATOM 3113 C CA . GLU B 1 50 ? 18.953 9.789 0.756 1 60.31 50 GLU B CA 1
ATOM 3114 C C . GLU B 1 50 ? 19.094 11.305 0.712 1 60.31 50 GLU B C 1
ATOM 3116 O O . GLU B 1 50 ? 19.562 11.859 -0.282 1 60.31 50 GLU B O 1
ATOM 3121 N N . LYS B 1 51 ? 18.359 11.93 1.477 1 59.47 51 LYS B N 1
ATOM 3122 C CA . LYS B 1 51 ? 18.359 13.391 1.442 1 59.47 51 LYS B CA 1
ATOM 3123 C C . LYS B 1 51 ? 19.438 13.961 2.359 1 59.47 51 LYS B C 1
ATOM 3125 O O . LYS B 1 51 ? 19.375 15.133 2.74 1 59.47 51 LYS B O 1
ATOM 3130 N N . GLY B 1 52 ? 20.422 13.25 2.662 1 58.75 52 GLY B N 1
ATOM 3131 C CA . GLY B 1 52 ? 21.531 13.844 3.381 1 58.75 52 GLY B CA 1
ATOM 3132 C C . GLY B 1 52 ? 21.734 13.25 4.762 1 58.75 52 GLY B C 1
ATOM 3133 O O . GLY B 1 52 ? 21.281 12.133 5.035 1 58.75 52 GLY B O 1
ATOM 3134 N N . LYS B 1 53 ? 22.547 14.094 5.629 1 61.19 53 LYS B N 1
ATOM 3135 C CA . LYS B 1 53 ? 22.906 13.664 6.98 1 61.19 53 LYS B CA 1
ATOM 3136 C C . LYS B 1 53 ? 21.844 14.086 7.988 1 61.19 53 LYS B C 1
ATOM 3138 O O . LYS B 1 53 ? 21.297 15.188 7.898 1 61.19 53 LYS B O 1
ATOM 3143 N N . ASP B 1 54 ? 21.484 13.219 8.805 1 58.22 54 ASP B N 1
ATOM 3144 C CA . ASP B 1 54 ? 20.469 13.469 9.828 1 58.22 54 ASP B CA 1
ATOM 3145 C C . ASP B 1 54 ? 21.109 13.648 11.203 1 58.22 54 ASP B C 1
ATOM 3147 O O . ASP B 1 54 ? 22.047 12.93 11.547 1 58.22 54 ASP B O 1
ATOM 3151 N N . PHE B 1 55 ? 20.766 14.891 11.781 1 56.91 55 PHE B N 1
ATOM 3152 C CA . PHE B 1 55 ? 21.203 15.102 13.156 1 56.91 55 PHE B CA 1
ATOM 3153 C C . PHE B 1 55 ? 20.016 15.086 14.117 1 56.91 55 PHE B C 1
ATOM 3155 O O . PHE B 1 55 ? 18.953 15.617 13.797 1 56.91 55 PHE B O 1
ATOM 3162 N N . PHE B 1 56 ? 20.234 14.359 15.234 1 61.56 56 PHE B N 1
ATOM 3163 C CA . PHE B 1 56 ? 19.234 14.414 16.297 1 61.56 56 PHE B CA 1
ATOM 3164 C C . PHE B 1 56 ? 19.406 15.68 17.141 1 61.56 56 PHE B C 1
ATOM 3166 O O . PHE B 1 56 ? 20.438 15.867 17.781 1 61.56 56 PHE B O 1
ATOM 3173 N N . LEU B 1 57 ? 18.5 16.609 17.016 1 59.34 57 LEU B N 1
ATOM 3174 C CA . LEU B 1 57 ? 18.562 17.875 17.734 1 59.34 57 LEU B CA 1
ATOM 3175 C C . LEU B 1 57 ? 18.016 17.75 19.141 1 59.34 57 LEU B C 1
ATOM 3177 O O . LEU B 1 57 ? 16.906 17.234 19.344 1 59.34 57 LEU B O 1
ATOM 3181 N N . THR B 1 58 ? 18.875 18.062 20.141 1 63.53 58 THR B N 1
ATOM 3182 C CA . THR B 1 58 ? 18.484 17.953 21.531 1 63.53 58 THR B CA 1
ATOM 3183 C C . THR B 1 58 ? 18.375 19.344 22.172 1 63.53 58 THR B C 1
ATOM 3185 O O . THR B 1 58 ? 18.422 19.484 23.391 1 63.53 58 THR B O 1
ATOM 3188 N N . ASP B 1 59 ? 18.219 20.328 21.297 1 68.56 59 ASP B N 1
ATOM 3189 C CA . ASP B 1 59 ? 18.062 21.656 21.859 1 68.56 59 ASP B CA 1
ATOM 3190 C C . ASP B 1 59 ? 16.797 21.75 22.719 1 68.56 59 ASP B C 1
ATOM 3192 O O . ASP B 1 59 ? 15.688 21.609 22.219 1 68.56 59 ASP B O 1
ATOM 3196 N N . GLU B 1 60 ? 17.016 22.016 23.969 1 69.19 60 GLU B N 1
ATOM 3197 C CA . GLU B 1 60 ? 15.922 22.016 24.922 1 69.19 60 GLU B CA 1
ATOM 3198 C C . GLU B 1 60 ? 14.945 23.156 24.641 1 69.19 60 GLU B C 1
ATOM 3200 O O . GLU B 1 60 ? 13.797 23.109 25.094 1 69.19 60 GLU B O 1
ATOM 3205 N N . ARG B 1 61 ? 15.438 24.219 23.969 1 71.94 61 ARG B N 1
ATOM 3206 C CA . ARG B 1 61 ? 14.578 25.344 23.672 1 71.94 61 ARG B CA 1
ATOM 3207 C C . ARG B 1 61 ? 13.477 24.953 22.688 1 71.94 61 ARG B C 1
ATOM 3209 O O . ARG B 1 61 ? 12.453 25.625 22.594 1 71.94 61 ARG B O 1
ATOM 3216 N N . GLY B 1 62 ? 13.789 23.812 22.031 1 67.12 62 GLY B N 1
ATOM 3217 C CA . GLY B 1 62 ? 12.844 23.312 21.047 1 67.12 62 GLY B CA 1
ATOM 3218 C C . GLY B 1 62 ? 12.875 24.094 19.75 1 67.12 62 GLY B C 1
ATOM 3219 O O . GLY B 1 62 ? 13.578 25.094 19.641 1 67.12 62 GLY B O 1
ATOM 3220 N N . MET B 1 63 ? 12.195 23.688 18.766 1 71.44 63 MET B N 1
ATOM 3221 C CA . MET B 1 63 ? 12.156 24.281 17.422 1 71.44 63 MET B CA 1
ATOM 3222 C C . MET B 1 63 ? 11.508 25.656 17.453 1 71.44 63 MET B C 1
ATOM 3224 O O . MET B 1 63 ? 11.805 26.5 16.609 1 71.44 63 MET B O 1
ATOM 3228 N N . TRP B 1 64 ? 10.781 25.859 18.438 1 74.19 64 TRP B N 1
ATOM 3229 C CA . TRP B 1 64 ? 10.086 27.141 18.594 1 74.19 64 TRP B CA 1
ATOM 3230 C C . TRP B 1 64 ? 11.07 28.281 18.703 1 74.19 64 TRP B C 1
ATOM 3232 O O . TRP B 1 64 ? 10.797 29.406 18.25 1 74.19 64 TRP B O 1
ATOM 3242 N N . SER B 1 65 ? 12.109 27.953 19.172 1 73.31 65 SER B N 1
ATOM 3243 C CA . SER B 1 65 ? 13.094 29 19.406 1 73.31 65 SER B CA 1
ATOM 3244 C C . SER B 1 65 ? 13.547 29.656 18.109 1 73.31 65 SER B C 1
ATOM 3246 O O . SER B 1 65 ? 13.938 30.828 18.094 1 73.31 65 SER B O 1
ATOM 3248 N N . ILE B 1 66 ? 13.445 28.891 17.078 1 71.56 66 ILE B N 1
ATOM 3249 C CA . ILE B 1 66 ? 13.867 29.391 15.773 1 71.56 66 ILE B CA 1
ATOM 3250 C C . ILE B 1 66 ? 12.852 30.422 15.273 1 71.56 66 ILE B C 1
ATOM 3252 O O . ILE B 1 66 ? 13.227 31.375 14.586 1 71.56 66 ILE B O 1
ATOM 3256 N N . TYR B 1 67 ? 11.625 30.297 15.719 1 74.44 67 TYR B N 1
ATOM 3257 C CA . TYR B 1 67 ? 10.562 31.109 15.141 1 74.44 67 TYR B CA 1
ATOM 3258 C C . TYR B 1 67 ? 10.102 32.188 16.125 1 74.44 67 TYR B C 1
ATOM 3260 O O . TYR B 1 67 ? 9.328 33.062 15.766 1 74.44 67 TYR B O 1
ATOM 3268 N N . GLU B 1 68 ? 10.656 32.094 17.297 1 77.75 68 GLU B N 1
ATOM 3269 C CA . GLU B 1 68 ? 10.172 32.969 18.359 1 77.75 68 GLU B CA 1
ATOM 3270 C C . GLU B 1 68 ? 10.375 34.438 18 1 77.75 68 GLU B C 1
ATOM 3272 O O . GLU B 1 68 ? 9.477 35.25 18.188 1 77.75 68 GLU B O 1
ATOM 3277 N N . GLU B 1 69 ? 11.516 34.719 17.5 1 75.62 69 GLU B N 1
ATOM 3278 C CA . GLU B 1 69 ? 11.797 36.125 17.156 1 75.62 69 GLU B CA 1
ATOM 3279 C C . GLU B 1 69 ? 10.891 36.625 16.031 1 75.62 69 GLU B C 1
ATOM 3281 O O . GLU B 1 69 ? 10.406 37.75 16.062 1 75.62 69 GLU B O 1
ATOM 3286 N N . LEU B 1 70 ? 10.742 35.781 15.086 1 72.81 70 LEU B N 1
ATOM 3287 C CA . LEU B 1 70 ? 9.859 36.125 13.977 1 72.81 70 LEU B CA 1
ATOM 3288 C C . LEU B 1 70 ? 8.43 36.344 14.461 1 72.81 70 LEU B C 1
ATOM 3290 O O . LEU B 1 70 ? 7.754 37.281 14.039 1 72.81 70 LEU B O 1
ATOM 3294 N N . TYR B 1 71 ? 8.047 35.531 15.352 1 75.38 71 TYR B N 1
ATOM 3295 C CA . TYR B 1 71 ? 6.695 35.594 15.898 1 75.38 71 TYR B CA 1
ATOM 3296 C C . TYR B 1 71 ? 6.477 36.875 16.688 1 75.38 71 TYR B C 1
ATOM 3298 O O . TYR B 1 71 ? 5.445 37.531 16.562 1 75.38 71 TYR B O 1
ATOM 3306 N N . THR B 1 72 ? 7.434 37.188 17.438 1 79.5 72 THR B N 1
ATOM 3307 C CA . THR B 1 72 ? 7.309 38.344 18.312 1 79.5 72 THR B CA 1
ATOM 3308 C C . THR B 1 72 ? 7.094 39.625 17.516 1 79.5 72 THR B C 1
ATOM 3310 O O . THR B 1 72 ? 6.328 40.469 17.938 1 79.5 72 THR B O 1
ATOM 3313 N N . SER B 1 73 ? 7.668 39.719 16.391 1 79.38 73 SER B N 1
ATOM 3314 C CA . SER B 1 73 ? 7.562 40.906 15.562 1 79.38 73 SER B CA 1
ATOM 3315 C C . SER B 1 73 ? 6.164 41.031 14.961 1 79.38 73 SER B C 1
ATOM 3317 O O . SER B 1 73 ? 5.734 42.156 14.617 1 79.38 73 SER B O 1
ATOM 3319 N N . PHE B 1 74 ? 5.418 39.969 14.898 1 78.38 74 PHE B N 1
ATOM 3320 C CA . PHE B 1 74 ? 4.125 39.969 14.219 1 78.38 74 PHE B CA 1
ATOM 3321 C C . PHE B 1 74 ? 3.002 39.625 15.18 1 78.38 74 PHE B C 1
ATOM 3323 O O . PHE B 1 74 ? 1.862 39.406 14.766 1 78.38 74 PHE B O 1
ATOM 3330 N N . LYS B 1 75 ? 3.297 39.531 16.422 1 78.5 75 LYS B N 1
ATOM 3331 C CA . LYS B 1 75 ? 2.371 39 17.422 1 78.5 75 LYS B CA 1
ATOM 3332 C C . LYS B 1 75 ? 1.044 39.75 17.391 1 78.5 75 LYS B C 1
ATOM 3334 O O . LYS B 1 75 ? -0.021 39.156 17.547 1 78.5 75 LYS B O 1
ATOM 3339 N N . ASP B 1 76 ? 1.017 41.031 17.156 1 80.12 76 ASP B N 1
ATOM 3340 C CA . ASP B 1 76 ? -0.186 41.844 17.188 1 80.12 76 ASP B CA 1
ATOM 3341 C C . ASP B 1 76 ? -1.047 41.625 15.945 1 80.12 76 ASP B C 1
ATOM 3343 O O . ASP B 1 76 ? -2.219 42 15.914 1 80.12 76 ASP B O 1
ATOM 3347 N N . LYS B 1 77 ? -0.512 40.906 15.008 1 79.81 77 LYS B N 1
ATOM 3348 C CA . LYS B 1 77 ? -1.224 40.688 13.758 1 79.81 77 LYS B CA 1
ATOM 3349 C C . LYS B 1 77 ? -1.678 39.219 13.656 1 79.81 77 LYS B C 1
ATOM 3351 O O . LYS B 1 77 ? -2.246 38.812 12.648 1 79.81 77 LYS B O 1
ATOM 3356 N N . ILE B 1 78 ? -1.478 38.469 14.703 1 81.62 78 ILE B N 1
ATOM 3357 C CA . ILE B 1 78 ? -1.8 37.031 14.695 1 81.62 78 ILE B CA 1
ATOM 3358 C C . ILE B 1 78 ? -3.039 36.781 15.547 1 81.62 78 ILE B C 1
ATOM 3360 O O . ILE B 1 78 ? -3.127 37.25 16.688 1 81.62 78 ILE B O 1
ATOM 3364 N N . LYS B 1 79 ? -4.016 36.188 14.961 1 82.94 79 LYS B N 1
ATOM 3365 C CA . LYS B 1 79 ? -5.203 35.75 15.695 1 82.94 79 LYS B CA 1
ATOM 3366 C C . LYS B 1 79 ? -5.176 34.25 15.961 1 82.94 79 LYS B C 1
ATOM 3368 O O . LYS B 1 79 ? -5.27 33.438 15.039 1 82.94 79 LYS B O 1
ATOM 3373 N N . LEU B 1 80 ? -5.051 33.875 17.234 1 84.56 80 LEU B N 1
ATOM 3374 C CA . LEU B 1 80 ? -5.062 32.469 17.672 1 84.56 80 LEU B CA 1
ATOM 3375 C C . LEU B 1 80 ? -6.453 32.062 18.141 1 84.56 80 LEU B C 1
ATOM 3377 O O . LEU B 1 80 ? -7.344 32.906 18.266 1 84.56 80 LEU B O 1
ATOM 3381 N N . ASN B 1 81 ? -6.652 30.781 18.25 1 86.62 81 ASN B N 1
ATOM 3382 C CA . ASN B 1 81 ? -7.941 30.234 18.672 1 86.62 81 ASN B CA 1
ATOM 3383 C C . ASN B 1 81 ? -9.078 30.719 17.781 1 86.62 81 ASN B C 1
ATOM 3385 O O . ASN B 1 81 ? -10.148 31.078 18.266 1 86.62 81 ASN B O 1
ATOM 3389 N N . THR B 1 82 ? -8.719 30.984 16.578 1 88.19 82 THR B N 1
ATOM 3390 C CA . THR B 1 82 ? -9.641 31.406 15.523 1 88.19 82 THR B CA 1
ATOM 3391 C C . THR B 1 82 ? -9.664 30.375 14.391 1 88.19 82 THR B C 1
ATOM 3393 O O . THR B 1 82 ? -8.75 30.328 13.562 1 88.19 82 THR B O 1
ATOM 3396 N N . THR B 1 83 ? -10.727 29.562 14.438 1 91.56 83 THR B N 1
ATOM 3397 C CA . THR B 1 83 ? -10.789 28.453 13.5 1 91.56 83 THR B CA 1
ATOM 3398 C C . THR B 1 83 ? -11.492 28.859 12.211 1 91.56 83 THR B C 1
ATOM 3400 O O . THR B 1 83 ? -12.633 29.312 12.25 1 91.56 83 THR B O 1
ATOM 3403 N N . VAL B 1 84 ? -10.797 28.781 11.086 1 93.38 84 VAL B N 1
ATOM 3404 C CA . VAL B 1 84 ? -11.375 29.078 9.773 1 93.38 84 VAL B CA 1
ATOM 3405 C C . VAL B 1 84 ? -12.328 27.953 9.367 1 93.38 84 VAL B C 1
ATOM 3407 O O . VAL B 1 84 ? -11.961 26.766 9.406 1 93.38 84 VAL B O 1
ATOM 3410 N N . THR B 1 85 ? -13.531 28.312 8.938 1 95.19 85 THR B N 1
ATOM 3411 C CA . THR B 1 85 ? -14.516 27.312 8.547 1 95.19 85 THR B CA 1
ATOM 3412 C C . THR B 1 85 ? -14.953 27.516 7.102 1 95.19 85 THR B C 1
ATOM 3414 O O . THR B 1 85 ? -15.547 26.609 6.496 1 95.19 85 THR B O 1
ATOM 3417 N N . GLY B 1 86 ? -14.641 28.672 6.602 1 96.12 86 GLY B N 1
ATOM 3418 C CA . GLY B 1 86 ? -15.039 28.953 5.23 1 96.12 86 GLY B CA 1
ATOM 3419 C C . GLY B 1 86 ? -14.109 29.922 4.523 1 96.12 86 GLY B C 1
ATOM 3420 O O . GLY B 1 86 ? -13.609 30.875 5.133 1 96.12 86 GLY B O 1
ATOM 3421 N N . ILE B 1 87 ? -13.906 29.734 3.234 1 96.19 87 ILE B N 1
ATOM 3422 C CA . ILE B 1 87 ? -13.109 30.609 2.387 1 96.19 87 ILE B CA 1
ATOM 3423 C C . ILE B 1 87 ? -13.82 30.828 1.055 1 96.19 87 ILE B C 1
ATOM 3425 O O . ILE B 1 87 ? -14.039 29.891 0.298 1 96.19 87 ILE B O 1
ATOM 3429 N N . LYS B 1 88 ? -14.242 32 0.816 1 97.62 88 LYS B N 1
ATOM 3430 C CA . LYS B 1 88 ? -14.719 32.438 -0.497 1 97.62 88 LYS B CA 1
ATOM 3431 C C . LYS B 1 88 ? -13.633 33.188 -1.258 1 97.62 88 LYS B C 1
ATOM 3433 O O . LYS B 1 88 ? -12.945 34.031 -0.69 1 97.62 88 LYS B O 1
ATOM 3438 N N . TYR B 1 89 ? -13.43 32.781 -2.539 1 95.81 89 TYR B N 1
ATOM 3439 C CA . TYR B 1 89 ? -12.336 33.406 -3.27 1 95.81 89 TYR B CA 1
ATOM 3440 C C . TYR B 1 89 ? -12.719 33.656 -4.723 1 95.81 89 TYR B C 1
ATOM 3442 O O . TYR B 1 89 ? -13.578 32.969 -5.273 1 95.81 89 TYR B O 1
ATOM 3450 N N . ASN B 1 90 ? -12.188 34.625 -5.281 1 95.5 90 ASN B N 1
ATOM 3451 C CA . ASN B 1 90 ? -12.219 34.969 -6.703 1 95.5 90 ASN B CA 1
ATOM 3452 C C . ASN B 1 90 ? -10.953 35.688 -7.141 1 95.5 90 ASN B C 1
ATOM 3454 O O . ASN B 1 90 ? -9.93 35.625 -6.453 1 95.5 90 ASN B O 1
ATOM 3458 N N . SER B 1 91 ? -10.969 36.25 -8.32 1 93 91 SER B N 1
ATOM 3459 C CA . SER B 1 91 ? -9.766 36.844 -8.875 1 93 91 SER B CA 1
ATOM 3460 C C . SER B 1 91 ? -9.539 38.25 -8.297 1 93 91 SER B C 1
ATOM 3462 O O . SER B 1 91 ? -8.539 38.906 -8.602 1 93 91 SER B O 1
ATOM 3464 N N . SER B 1 92 ? -10.375 38.719 -7.34 1 90.5 92 SER B N 1
ATOM 3465 C CA . SER B 1 92 ? -10.266 40.094 -6.852 1 90.5 92 SER B CA 1
ATOM 3466 C C . SER B 1 92 ? -10.094 40.125 -5.336 1 90.5 92 SER B C 1
ATOM 3468 O O . SER B 1 92 ? -9.508 41.062 -4.789 1 90.5 92 SER B O 1
ATOM 3470 N N . MET B 1 93 ? -10.688 39.156 -4.754 1 90.75 93 MET B N 1
ATOM 3471 C CA . MET B 1 93 ? -10.664 39.219 -3.297 1 90.75 93 MET B CA 1
ATOM 3472 C C . MET B 1 93 ? -10.844 37.812 -2.689 1 90.75 93 MET B C 1
ATOM 3474 O O . MET B 1 93 ? -11.25 36.875 -3.379 1 90.75 93 MET B O 1
ATOM 3478 N N . VAL B 1 94 ? -10.586 37.75 -1.327 1 93.12 94 VAL B N 1
ATOM 3479 C CA . VAL B 1 94 ? -10.797 36.531 -0.538 1 93.12 94 VAL B CA 1
ATOM 3480 C C . VAL B 1 94 ? -11.539 36.906 0.751 1 93.12 94 VAL B C 1
ATOM 3482 O O . VAL B 1 94 ? -11.234 37.906 1.397 1 93.12 94 VAL B O 1
ATOM 3485 N N . GLU B 1 95 ? -12.516 36.156 1.029 1 95.5 95 GLU B N 1
ATOM 3486 C CA . GLU B 1 95 ? -13.289 36.281 2.264 1 95.5 95 GLU B CA 1
ATOM 3487 C C . GLU B 1 95 ? -13.148 35.031 3.133 1 95.5 95 GLU B C 1
ATOM 3489 O O . GLU B 1 95 ? -13.375 33.906 2.662 1 95.5 95 GLU B O 1
ATOM 3494 N N . VAL B 1 96 ? -12.805 35.219 4.398 1 93.5 96 VAL B N 1
ATOM 3495 C CA . VAL B 1 96 ? -12.586 34.125 5.328 1 93.5 96 VAL B CA 1
ATOM 3496 C C . VAL B 1 96 ? -13.602 34.188 6.465 1 93.5 96 VAL B C 1
ATOM 3498 O O . VAL B 1 96 ? -13.766 35.25 7.09 1 93.5 96 VAL B O 1
ATOM 3501 N N . THR B 1 97 ? -14.281 33.094 6.695 1 95.06 97 THR B N 1
ATOM 3502 C CA . THR B 1 97 ? -15.234 33 7.797 1 95.06 97 THR B CA 1
ATOM 3503 C C . THR B 1 97 ? -14.688 32.062 8.891 1 95.06 97 THR B C 1
ATOM 3505 O O . THR B 1 97 ? -14.117 31.031 8.594 1 95.06 97 THR B O 1
ATOM 3508 N N . THR B 1 98 ? -14.852 32.5 10.109 1 92.19 98 THR B N 1
ATOM 3509 C CA . THR B 1 98 ? -14.359 31.703 11.234 1 92.19 98 THR B CA 1
ATOM 3510 C C . THR B 1 98 ? -15.516 31.094 12.008 1 92.19 98 THR B C 1
ATOM 3512 O O . THR B 1 98 ? -16.688 31.391 11.742 1 92.19 98 THR B O 1
ATOM 3515 N N . SER B 1 99 ? -15.195 30.156 12.914 1 92.75 99 SER B N 1
ATOM 3516 C CA . SER B 1 99 ? -16.188 29.359 13.633 1 92.75 99 SER B CA 1
ATOM 3517 C C . SER B 1 99 ? -17.062 30.234 14.523 1 92.75 99 SER B C 1
ATOM 3519 O O . SER B 1 99 ? -18.203 29.875 14.828 1 92.75 99 SER B O 1
ATOM 3521 N N . ASP B 1 100 ? -16.578 31.422 14.93 1 92.44 100 ASP B N 1
ATOM 3522 C CA . ASP B 1 100 ? -17.359 32.344 15.766 1 92.44 100 ASP B CA 1
ATOM 3523 C C . ASP B 1 100 ? -18.25 33.219 14.914 1 92.44 100 ASP B C 1
ATOM 3525 O O . ASP B 1 100 ? -18.938 34.094 15.438 1 92.44 100 ASP B O 1
ATOM 3529 N N . GLY B 1 101 ? -18.094 33.094 13.617 1 92.81 101 GLY B N 1
ATOM 3530 C CA . GLY B 1 101 ? -18.984 33.812 12.734 1 92.81 101 GLY B CA 1
ATOM 3531 C C . GLY B 1 101 ? -18.375 35.094 12.172 1 92.81 101 GLY B C 1
ATOM 3532 O O . GLY B 1 101 ? -19 35.781 11.375 1 92.81 101 GLY B O 1
ATOM 3533 N N . GLU B 1 102 ? -17.188 35.5 12.547 1 91.44 102 GLU B N 1
ATOM 3534 C CA . GLU B 1 102 ? -16.516 36.688 12.031 1 91.44 102 GLU B CA 1
ATOM 3535 C C . GLU B 1 102 ? -16.078 36.469 10.578 1 91.44 102 GLU B C 1
ATOM 3537 O O . GLU B 1 102 ? -15.766 35.344 10.164 1 91.44 102 GLU B O 1
ATOM 3542 N N . VAL B 1 103 ? -16.156 37.562 9.852 1 93.31 103 VAL B N 1
ATOM 3543 C CA . VAL B 1 103 ? -15.773 37.531 8.445 1 93.31 103 VAL B CA 1
ATOM 3544 C C . VAL B 1 103 ? -14.609 38.5 8.211 1 93.31 103 VAL B C 1
ATOM 3546 O O . VAL B 1 103 ? -14.656 39.656 8.633 1 93.31 103 VAL B O 1
ATOM 3549 N N . TYR B 1 104 ? -13.562 38 7.598 1 89 104 TYR B N 1
ATOM 3550 C CA . TYR B 1 104 ? -12.383 38.781 7.234 1 89 104 TYR B CA 1
ATOM 3551 C C . TYR B 1 104 ? -12.234 38.844 5.719 1 89 104 TYR B C 1
ATOM 3553 O O . TYR B 1 104 ? -12.375 37.844 5.02 1 89 104 TYR B O 1
ATOM 3561 N N . THR B 1 105 ? -12 40.031 5.219 1 92.31 105 THR B N 1
ATOM 3562 C CA . THR B 1 105 ? -11.805 40.219 3.785 1 92.31 105 THR B CA 1
ATOM 3563 C C . THR B 1 105 ? -10.391 40.719 3.498 1 92.31 105 THR B C 1
ATOM 3565 O O . THR B 1 105 ? -9.836 41.5 4.281 1 92.31 105 THR B O 1
ATOM 3568 N N . ALA B 1 106 ? -9.812 40.219 2.396 1 90.25 106 ALA B N 1
ATOM 3569 C CA . ALA B 1 106 ? -8.492 40.656 1.96 1 90.25 106 ALA B CA 1
ATOM 3570 C C . ALA B 1 106 ? -8.359 40.594 0.441 1 90.25 106 ALA B C 1
ATOM 3572 O O . ALA B 1 106 ? -9.156 39.906 -0.223 1 90.25 106 ALA B O 1
ATOM 3573 N N . ASP B 1 107 ? -7.398 41.344 -0.066 1 89.38 107 ASP B N 1
ATOM 3574 C CA . ASP B 1 107 ? -7.102 41.25 -1.492 1 89.38 107 ASP B CA 1
ATOM 3575 C C . ASP B 1 107 ? -6.547 39.875 -1.849 1 89.38 107 ASP B C 1
ATOM 3577 O O . ASP B 1 107 ? -6.895 39.312 -2.885 1 89.38 107 ASP B O 1
ATOM 3581 N N . TYR B 1 108 ? -5.676 39.406 -0.945 1 90.88 108 TYR B N 1
ATOM 3582 C CA . TYR B 1 108 ? -5.055 38.094 -1.127 1 90.88 108 TYR B CA 1
ATOM 3583 C C . TYR B 1 108 ? -5.082 37.281 0.169 1 90.88 108 TYR B C 1
ATOM 3585 O O . TYR B 1 108 ? -5.133 37.844 1.26 1 90.88 108 TYR B O 1
ATOM 3593 N N . ALA B 1 109 ? -5.09 36.031 0.001 1 92.88 109 ALA B N 1
ATOM 3594 C CA . ALA B 1 109 ? -4.902 35.125 1.14 1 92.88 109 ALA B CA 1
ATOM 3595 C C . ALA B 1 109 ? -3.9 34.031 0.809 1 92.88 109 ALA B C 1
ATOM 3597 O O . ALA B 1 109 ? -3.854 33.562 -0.325 1 92.88 109 ALA B O 1
ATOM 3598 N N . LEU B 1 110 ? -3.094 33.719 1.764 1 93.5 110 LEU B N 1
ATOM 3599 C CA . LEU B 1 110 ? -2.174 32.594 1.672 1 93.5 110 LEU B CA 1
ATOM 3600 C C . LEU B 1 110 ? -2.602 31.453 2.607 1 93.5 110 LEU B C 1
ATOM 3602 O O . LEU B 1 110 ? -2.586 31.625 3.83 1 93.5 110 LEU B O 1
ATOM 3606 N N . CYS B 1 111 ? -3.008 30.359 2.029 1 95.25 111 CYS B N 1
ATOM 3607 C CA . CYS B 1 111 ? -3.453 29.188 2.779 1 95.25 111 CYS B CA 1
ATOM 3608 C C . CYS B 1 111 ? -2.297 28.234 3.035 1 95.25 111 CYS B C 1
ATOM 3610 O O . CYS B 1 111 ? -1.677 27.734 2.092 1 95.25 111 CYS B O 1
ATOM 3612 N N . THR B 1 112 ? -2.068 27.891 4.297 1 94.69 112 THR B N 1
ATOM 3613 C CA . THR B 1 112 ? -0.978 26.984 4.641 1 94.69 112 THR B CA 1
ATOM 3614 C C . THR B 1 112 ? -1.504 25.781 5.402 1 94.69 112 THR B C 1
ATOM 3616 O O . THR B 1 112 ? -0.792 25.203 6.227 1 94.69 112 THR B O 1
ATOM 3619 N N . PHE B 1 113 ? -2.748 25.438 5.18 1 94.81 113 PHE B N 1
ATOM 3620 C CA . PHE B 1 113 ? -3.326 24.266 5.812 1 94.81 113 PHE B CA 1
ATOM 3621 C C . PHE B 1 113 ? -2.596 23 5.375 1 94.81 113 PHE B C 1
ATOM 3623 O O . PHE B 1 113 ? -2.104 22.922 4.246 1 94.81 113 PHE B O 1
ATOM 3630 N N . SER B 1 114 ? -2.533 22.031 6.336 1 94.62 114 SER B N 1
ATOM 3631 C CA . SER B 1 114 ? -2.018 20.719 5.945 1 94.62 114 SER B CA 1
ATOM 3632 C C . SER B 1 114 ? -2.914 20.062 4.902 1 94.62 114 SER B C 1
ATOM 3634 O O . SER B 1 114 ? -4.086 20.422 4.773 1 94.62 114 SER B O 1
ATOM 3636 N N . THR B 1 115 ? -2.33 19.141 4.156 1 96.94 115 THR B N 1
ATOM 3637 C CA . THR B 1 115 ? -3.145 18.406 3.189 1 96.94 115 THR B CA 1
ATOM 3638 C C . THR B 1 115 ? -4.219 17.594 3.898 1 96.94 115 THR B C 1
ATOM 3640 O O . THR B 1 115 ? -5.254 17.266 3.309 1 96.94 115 THR B O 1
ATOM 3643 N N . GLY B 1 116 ? -3.957 17.219 5.148 1 95.38 116 GLY B N 1
ATOM 3644 C CA . GLY B 1 116 ? -4.988 16.562 5.941 1 95.38 116 GLY B CA 1
ATOM 3645 C C . GLY B 1 116 ? -6.211 17.438 6.16 1 95.38 116 GLY B C 1
ATOM 3646 O O . GLY B 1 116 ? -7.344 16.953 6.055 1 95.38 116 GLY B O 1
ATOM 3647 N N . VAL B 1 117 ? -6.004 18.672 6.461 1 95.12 117 VAL B N 1
ATOM 3648 C CA . VAL B 1 117 ? -7.102 19.609 6.664 1 95.12 117 VAL B CA 1
ATOM 3649 C C . VAL B 1 117 ? -7.793 19.906 5.336 1 95.12 117 VAL B C 1
ATOM 3651 O O . VAL B 1 117 ? -9.023 19.891 5.25 1 95.12 117 VAL B O 1
ATOM 3654 N N . LEU B 1 118 ? -6.984 20.125 4.301 1 96.88 118 LEU B N 1
ATOM 3655 C CA . LEU B 1 118 ? -7.535 20.422 2.984 1 96.88 118 LEU B CA 1
ATOM 3656 C C . LEU B 1 118 ? -8.391 19.266 2.479 1 96.88 118 LEU B C 1
ATOM 3658 O O . LEU B 1 118 ? -9.344 19.484 1.722 1 96.88 118 LEU B O 1
ATOM 3662 N N . ALA B 1 119 ? -8.055 18.078 2.879 1 96.06 119 ALA B N 1
ATOM 3663 C CA . ALA B 1 119 ? -8.773 16.891 2.434 1 96.06 119 ALA B CA 1
ATOM 3664 C C . ALA B 1 119 ? -10.023 16.641 3.285 1 96.06 119 ALA B C 1
ATOM 3666 O O . ALA B 1 119 ? -10.844 15.789 2.963 1 96.06 119 ALA B O 1
ATOM 3667 N N . SER B 1 120 ? -10.117 17.344 4.32 1 94.12 120 SER B N 1
ATOM 3668 C CA . SER B 1 120 ? -11.234 17.141 5.246 1 94.12 120 SER B CA 1
ATOM 3669 C C . SER B 1 120 ? -12.391 18.078 4.926 1 94.12 120 SER B C 1
ATOM 3671 O O . SER B 1 120 ? -12.336 18.844 3.955 1 94.12 120 SER B O 1
ATOM 3673 N N . ASP B 1 121 ? -13.398 18 5.805 1 92.75 121 ASP B N 1
ATOM 3674 C CA . ASP B 1 121 ? -14.578 18.844 5.641 1 92.75 121 ASP B CA 1
ATOM 3675 C C . ASP B 1 121 ? -14.555 20 6.625 1 92.75 121 ASP B C 1
ATOM 3677 O O . ASP B 1 121 ? -15.594 20.625 6.891 1 92.75 121 ASP B O 1
ATOM 3681 N N . MET B 1 122 ? -13.391 20.312 7.094 1 93.19 122 MET B N 1
ATOM 3682 C CA . MET B 1 122 ? -13.281 21.328 8.133 1 93.19 122 MET B CA 1
ATOM 3683 C C . MET B 1 122 ? -13.5 22.719 7.551 1 93.19 122 MET B C 1
ATOM 3685 O O . MET B 1 122 ? -14.016 23.609 8.234 1 93.19 122 MET B O 1
ATOM 3689 N N . VAL B 1 123 ? -13.039 22.922 6.324 1 95.69 123 VAL B N 1
ATOM 3690 C CA . VAL B 1 123 ? -13.133 24.234 5.684 1 95.69 123 VAL B CA 1
ATOM 3691 C C . VAL B 1 123 ? -13.914 24.109 4.379 1 95.69 123 VAL B C 1
ATOM 3693 O O . VAL B 1 123 ? -13.625 23.25 3.549 1 95.69 123 VAL B O 1
ATOM 3696 N N . THR B 1 124 ? -14.883 24.922 4.242 1 97.31 124 THR B N 1
ATOM 3697 C CA . THR B 1 124 ? -15.641 24.969 3 1 97.31 124 THR B CA 1
ATOM 3698 C C . THR B 1 124 ? -15.086 26.031 2.062 1 97.31 124 THR B C 1
ATOM 3700 O O . THR B 1 124 ? -14.969 27.203 2.443 1 97.31 124 THR B O 1
ATOM 3703 N N . PHE B 1 125 ? -14.734 25.641 0.883 1 98.12 125 PHE B N 1
ATOM 3704 C CA . PHE B 1 125 ? -14.25 26.562 -0.136 1 98.12 125 PHE B CA 1
ATOM 3705 C C . PHE B 1 125 ? -15.359 26.922 -1.116 1 98.12 125 PHE B C 1
ATOM 3707 O O . PHE B 1 125 ? -16.094 26.047 -1.575 1 98.12 125 PHE B O 1
ATOM 3714 N N . THR B 1 126 ? -15.5 28.125 -1.425 1 98.19 126 THR B N 1
ATOM 3715 C CA . THR B 1 126 ? -16.469 28.609 -2.398 1 98.19 126 THR B CA 1
ATOM 3716 C C . THR B 1 126 ? -15.805 29.5 -3.445 1 98.19 126 THR B C 1
ATOM 3718 O O . THR B 1 126 ? -15.367 30.609 -3.137 1 98.19 126 THR B O 1
ATOM 3721 N N . PRO B 1 127 ? -15.766 29.062 -4.699 1 98.12 127 PRO B N 1
ATOM 3722 C CA . PRO B 1 127 ? -16.203 27.766 -5.203 1 98.12 127 PRO B CA 1
ATOM 3723 C C . PRO B 1 127 ? -15.406 26.594 -4.629 1 98.12 127 PRO B C 1
ATOM 3725 O O . PRO B 1 127 ? -14.352 26.812 -4.031 1 98.12 127 PRO B O 1
ATOM 3728 N N . PRO B 1 128 ? -15.977 25.375 -4.785 1 97.94 128 PRO B N 1
ATOM 3729 C CA . PRO B 1 128 ? -15.211 24.219 -4.328 1 97.94 128 PRO B CA 1
ATOM 3730 C C . PRO B 1 128 ? -13.867 24.078 -5.043 1 97.94 128 PRO B C 1
ATOM 3732 O O . PRO B 1 128 ? -13.727 24.516 -6.191 1 97.94 128 PRO B O 1
ATOM 3735 N N . LEU B 1 129 ? -12.914 23.531 -4.301 1 98.19 129 LEU B N 1
ATOM 3736 C CA . LEU B 1 129 ? -11.641 23.266 -4.961 1 98.19 129 LEU B CA 1
ATOM 3737 C C . LEU B 1 129 ? -11.852 22.422 -6.219 1 98.19 129 LEU B C 1
ATOM 3739 O O . LEU B 1 129 ? -12.641 21.469 -6.211 1 98.19 129 LEU B O 1
ATOM 3743 N N . PRO B 1 130 ? -11.195 22.828 -7.281 1 98.06 130 PRO B N 1
ATOM 3744 C CA . PRO B 1 130 ? -11.336 22.031 -8.5 1 98.06 130 PRO B CA 1
ATOM 3745 C C . PRO B 1 130 ? -10.805 20.609 -8.328 1 98.06 130 PRO B C 1
ATOM 3747 O O . PRO B 1 130 ? -9.961 20.359 -7.465 1 98.06 130 PRO B O 1
ATOM 3750 N N . GLU B 1 131 ? -11.25 19.719 -9.18 1 96.06 131 GLU B N 1
ATOM 3751 C CA . GLU B 1 131 ? -10.945 18.297 -9.055 1 96.06 131 GLU B CA 1
ATOM 3752 C C . GLU B 1 131 ? -9.445 18.047 -9.117 1 96.06 131 GLU B C 1
ATOM 3754 O O . GLU B 1 131 ? -8.922 17.203 -8.383 1 96.06 131 GLU B O 1
ATOM 3759 N N . TRP B 1 132 ? -8.781 18.703 -9.992 1 96.44 132 TRP B N 1
ATOM 3760 C CA . TRP B 1 132 ? -7.34 18.5 -10.125 1 96.44 132 TRP B CA 1
ATOM 3761 C C . TRP B 1 132 ? -6.613 18.859 -8.836 1 96.44 132 TRP B C 1
ATOM 3763 O O . TRP B 1 132 ? -5.598 18.25 -8.492 1 96.44 132 TRP B O 1
ATOM 3773 N N . LYS B 1 133 ? -7.062 19.859 -8.102 1 98.12 133 LYS B N 1
ATOM 3774 C CA . LYS B 1 133 ? -6.461 20.234 -6.832 1 98.12 133 LYS B CA 1
ATOM 3775 C C . LYS B 1 133 ? -6.816 19.234 -5.734 1 98.12 133 LYS B C 1
ATOM 3777 O O . LYS B 1 133 ? -5.965 18.859 -4.922 1 98.12 133 LYS B O 1
ATOM 3782 N N . GLN B 1 134 ? -8.047 18.828 -5.766 1 97.81 134 GLN B N 1
ATOM 3783 C CA . GLN B 1 134 ? -8.461 17.812 -4.801 1 97.81 134 GLN B CA 1
ATOM 3784 C C . GLN B 1 134 ? -7.645 16.531 -4.965 1 97.81 134 GLN B C 1
ATOM 3786 O O . GLN B 1 134 ? -7.207 15.945 -3.979 1 97.81 134 GLN B O 1
ATOM 3791 N N . GLU B 1 135 ? -7.488 16.172 -6.188 1 96.38 135 GLU B N 1
ATOM 3792 C CA . GLU B 1 135 ? -6.691 14.977 -6.465 1 96.38 135 GLU B CA 1
ATOM 3793 C C . GLU B 1 135 ? -5.27 15.125 -5.934 1 96.38 135 GLU B C 1
ATOM 3795 O O . GLU B 1 135 ? -4.723 14.195 -5.34 1 96.38 135 GLU B O 1
ATOM 3800 N N . ALA B 1 136 ? -4.707 16.25 -6.188 1 97.5 136 ALA B N 1
ATOM 3801 C CA . ALA B 1 136 ? -3.35 16.5 -5.707 1 97.5 136 ALA B CA 1
ATOM 3802 C C . ALA B 1 136 ? -3.283 16.422 -4.184 1 97.5 136 ALA B C 1
ATOM 3804 O O . ALA B 1 136 ? -2.363 15.82 -3.629 1 97.5 136 ALA B O 1
ATOM 3805 N N . ILE B 1 137 ? -4.277 17.016 -3.527 1 97.94 137 ILE B N 1
ATOM 3806 C CA . ILE B 1 137 ? -4.359 17 -2.07 1 97.94 137 ILE B CA 1
ATOM 3807 C C . ILE B 1 137 ? -4.449 15.57 -1.565 1 97.94 137 ILE B C 1
ATOM 3809 O O . ILE B 1 137 ? -3.732 15.18 -0.639 1 97.94 137 ILE B O 1
ATOM 3813 N N . LEU B 1 138 ? -5.203 14.805 -2.234 1 96.94 138 LEU B N 1
ATOM 3814 C CA . LEU B 1 138 ? -5.449 13.43 -1.808 1 96.94 138 LEU B CA 1
ATOM 3815 C C . LEU B 1 138 ? -4.262 12.531 -2.15 1 96.94 138 LEU B C 1
ATOM 3817 O O . LEU B 1 138 ? -4.082 11.477 -1.542 1 96.94 138 LEU B O 1
ATOM 3821 N N . THR B 1 139 ? -3.463 12.891 -3.111 1 95.81 139 THR B N 1
ATOM 3822 C CA . THR B 1 139 ? -2.281 12.133 -3.516 1 95.81 139 THR B CA 1
ATOM 3823 C C . THR B 1 139 ? -1.115 12.406 -2.57 1 95.81 139 THR B C 1
ATOM 3825 O O . THR B 1 139 ? -0.134 11.664 -2.553 1 95.81 139 THR B O 1
ATOM 3828 N N . MET B 1 140 ? -1.254 13.43 -1.782 1 96.25 140 MET B N 1
ATOM 3829 C CA . MET B 1 140 ? -0.248 13.805 -0.794 1 96.25 140 MET B CA 1
ATOM 3830 C C . MET B 1 140 ? -0.831 13.773 0.615 1 96.25 140 MET B C 1
ATOM 3832 O O . MET B 1 140 ? -0.844 14.797 1.307 1 96.25 140 MET B O 1
ATOM 3836 N N . PRO B 1 141 ? -1.176 12.586 1.03 1 95.94 141 PRO B N 1
ATOM 3837 C CA . PRO B 1 141 ? -1.791 12.516 2.357 1 95.94 141 PRO B CA 1
ATOM 3838 C C . PRO B 1 141 ? -0.794 12.773 3.484 1 95.94 141 PRO B C 1
ATOM 3840 O O . PRO B 1 141 ? 0.392 13 3.225 1 95.94 141 PRO B O 1
ATOM 3843 N N . MET B 1 142 ? -1.37 12.781 4.695 1 95.19 142 MET B N 1
ATOM 3844 C CA . MET B 1 142 ? -0.538 12.984 5.879 1 95.19 142 MET B CA 1
ATOM 3845 C C . MET B 1 142 ? -0.036 11.648 6.426 1 95.19 142 MET B C 1
ATOM 3847 O O . MET B 1 142 ? -0.795 10.688 6.508 1 95.19 142 MET B O 1
ATOM 3851 N N . ALA B 1 143 ? 1.165 11.688 6.836 1 93.94 143 ALA B N 1
ATOM 3852 C CA . ALA B 1 143 ? 1.802 10.508 7.406 1 93.94 143 ALA B CA 1
ATOM 3853 C C . ALA B 1 143 ? 1.417 10.328 8.867 1 93.94 143 ALA B C 1
ATOM 3855 O O . ALA B 1 143 ? 1.007 11.281 9.531 1 93.94 143 ALA B O 1
ATOM 3856 N N . VAL B 1 144 ? 1.522 9.094 9.258 1 92.56 144 VAL B N 1
ATOM 3857 C CA . VAL B 1 144 ? 1.408 8.758 10.672 1 92.56 144 VAL B CA 1
ATOM 3858 C C . VAL B 1 144 ? 2.76 8.281 11.195 1 92.56 144 VAL B C 1
ATOM 3860 O O . VAL B 1 144 ? 3.234 7.203 10.836 1 92.56 144 VAL B O 1
ATOM 3863 N N . TYR B 1 145 ? 3.359 9.055 11.891 1 91.88 145 TYR B N 1
ATOM 3864 C CA . TYR B 1 145 ? 4.648 8.828 12.539 1 91.88 145 TYR B CA 1
ATOM 3865 C C . TYR B 1 145 ? 4.574 9.141 14.023 1 91.88 145 TYR B C 1
ATOM 3867 O O . TYR B 1 145 ? 4.828 10.273 14.438 1 91.88 145 TYR B O 1
ATOM 3875 N N . THR B 1 146 ? 4.379 8.125 14.797 1 91.5 146 THR B N 1
ATOM 3876 C CA . THR B 1 146 ? 4.09 8.312 16.219 1 91.5 146 THR B CA 1
ATOM 3877 C C . THR B 1 146 ? 5.285 7.91 17.078 1 91.5 146 THR B C 1
ATOM 3879 O O . THR B 1 146 ? 5.762 6.777 16.984 1 91.5 146 THR B O 1
ATOM 3882 N N . THR B 1 147 ? 5.75 8.844 17.859 1 91 147 THR B N 1
ATOM 3883 C CA . THR B 1 147 ? 6.812 8.586 18.828 1 91 147 THR B CA 1
ATOM 3884 C C . THR B 1 147 ? 6.23 8.32 20.219 1 91 147 THR B C 1
ATOM 3886 O O . THR B 1 147 ? 5.371 9.07 20.688 1 91 147 THR B O 1
ATOM 3889 N N . ILE B 1 148 ? 6.691 7.273 20.812 1 92.38 148 ILE B N 1
ATOM 3890 C CA . ILE B 1 148 ? 6.246 6.883 22.141 1 92.38 148 ILE B CA 1
ATOM 3891 C C . ILE B 1 148 ? 7.422 6.945 23.109 1 92.38 148 ILE B C 1
ATOM 3893 O O . ILE B 1 148 ? 8.398 6.203 22.969 1 92.38 148 ILE B O 1
ATOM 3897 N N . TYR B 1 149 ? 7.309 7.781 24.109 1 91.94 149 TYR B N 1
ATOM 3898 C CA . TYR B 1 149 ? 8.32 7.898 25.156 1 91.94 149 TYR B CA 1
ATOM 3899 C C . TYR B 1 149 ? 7.914 7.117 26.391 1 91.94 149 TYR B C 1
ATOM 3901 O O . TYR B 1 149 ? 6.859 7.375 26.984 1 91.94 149 TYR B O 1
ATOM 3909 N N . VAL B 1 150 ? 8.789 6.207 26.75 1 92.75 150 VAL B N 1
ATOM 3910 C CA . VAL B 1 150 ? 8.516 5.402 27.938 1 92.75 150 VAL B CA 1
ATOM 3911 C C . VAL B 1 150 ? 9.648 5.578 28.953 1 92.75 150 VAL B C 1
ATOM 3913 O O . VAL B 1 150 ? 10.828 5.449 28.609 1 92.75 150 VAL B O 1
ATOM 3916 N N . LYS B 1 151 ? 9.227 5.852 30.172 1 93.44 151 LYS B N 1
ATOM 3917 C CA . LYS B 1 151 ? 10.203 6.062 31.234 1 93.44 151 LYS B CA 1
ATOM 3918 C C . LYS B 1 151 ? 10.281 4.848 32.156 1 93.44 151 LYS B C 1
ATOM 3920 O O . LYS B 1 151 ? 9.25 4.305 32.562 1 93.44 151 LYS B O 1
ATOM 3925 N N . PHE B 1 152 ? 11.5 4.469 32.406 1 93.44 152 PHE B N 1
ATOM 3926 C CA . PHE B 1 152 ? 11.773 3.377 33.344 1 93.44 152 PHE B CA 1
ATOM 3927 C C . PHE B 1 152 ? 12.625 3.857 34.5 1 93.44 152 PHE B C 1
ATOM 3929 O O . PHE B 1 152 ? 13.398 4.812 34.375 1 93.44 152 PHE B O 1
ATOM 3936 N N . PRO B 1 153 ? 12.469 3.195 35.625 1 92.75 153 PRO B N 1
ATOM 3937 C CA . PRO B 1 153 ? 13.289 3.592 36.781 1 92.75 153 PRO B CA 1
ATOM 3938 C C . PRO B 1 153 ? 14.773 3.291 36.562 1 92.75 153 PRO B C 1
ATOM 3940 O O . PRO B 1 153 ? 15.633 4.004 37.094 1 92.75 153 PRO B O 1
ATOM 3943 N N . THR B 1 154 ? 15.016 2.223 35.875 1 88.56 154 THR B N 1
ATOM 3944 C CA . THR B 1 154 ? 16.391 1.83 35.594 1 88.56 154 THR B CA 1
ATOM 3945 C C . THR B 1 154 ? 16.531 1.359 34.125 1 88.56 154 THR B C 1
ATOM 3947 O O . THR B 1 154 ? 15.625 0.723 33.594 1 88.56 154 THR B O 1
ATOM 3950 N N . LYS B 1 155 ? 17.688 1.672 33.656 1 87.94 155 LYS B N 1
ATOM 3951 C CA . LYS B 1 155 ? 17.984 1.224 32.312 1 87.94 155 LYS B CA 1
ATOM 3952 C C . LYS B 1 155 ? 18.328 -0.26 32.281 1 87.94 155 LYS B C 1
ATOM 3954 O O . LYS B 1 155 ? 19.172 -0.718 33.062 1 87.94 155 LYS B O 1
ATOM 3959 N N . PHE B 1 156 ? 17.75 -1.018 31.375 1 89 156 PHE B N 1
ATOM 3960 C CA . PHE B 1 156 ? 18.047 -2.441 31.281 1 89 156 PHE B CA 1
ATOM 3961 C C . PHE B 1 156 ? 18.406 -2.818 29.844 1 89 156 PHE B C 1
ATOM 3963 O O . PHE B 1 156 ? 18.859 -3.936 29.594 1 89 156 PHE B O 1
ATOM 3970 N N . TRP B 1 157 ? 18.219 -1.927 28.922 1 83.81 157 TRP B N 1
ATOM 3971 C CA . TRP B 1 157 ? 18.391 -2.258 27.516 1 83.81 157 TRP B CA 1
ATOM 3972 C C . TRP B 1 157 ? 19.828 -2.018 27.062 1 83.81 157 TRP B C 1
ATOM 3974 O O . TRP B 1 157 ? 20.641 -1.474 27.828 1 83.81 157 TRP B O 1
ATOM 3984 N N . ASP B 1 158 ? 20.062 -2.488 25.812 1 77.44 158 ASP B N 1
ATOM 3985 C CA . ASP B 1 158 ? 21.406 -2.449 25.234 1 77.44 158 ASP B CA 1
ATOM 3986 C C . ASP B 1 158 ? 21.875 -1.01 25.047 1 77.44 158 ASP B C 1
ATOM 3988 O O . ASP B 1 158 ? 21.078 -0.118 24.766 1 77.44 158 ASP B O 1
ATOM 3992 N N . ASP B 1 159 ? 23.109 -0.895 25.203 1 75 159 ASP B N 1
ATOM 3993 C CA . ASP B 1 159 ? 23.703 0.422 25 1 75 159 ASP B CA 1
ATOM 3994 C C . ASP B 1 159 ? 23.953 0.685 23.516 1 75 159 ASP B C 1
ATOM 3996 O O . ASP B 1 159 ? 25.109 0.811 23.094 1 75 159 ASP B O 1
ATOM 4000 N N . LYS B 1 160 ? 22.891 0.672 22.781 1 77.12 160 LYS B N 1
ATOM 4001 C CA . LYS B 1 160 ? 22.906 0.975 21.359 1 77.12 160 LYS B CA 1
ATOM 4002 C C . LYS B 1 160 ? 21.922 2.092 21.031 1 77.12 160 LYS B C 1
ATOM 4004 O O . LYS B 1 160 ? 20.875 2.223 21.688 1 77.12 160 LYS B O 1
ATOM 4009 N N . GLU B 1 161 ? 22.312 2.859 20.125 1 74 161 GLU B N 1
ATOM 4010 C CA . GLU B 1 161 ? 21.453 3.977 19.75 1 74 161 GLU B CA 1
ATOM 4011 C C . GLU B 1 161 ? 20.109 3.484 19.219 1 74 161 GLU B C 1
ATOM 4013 O O . GLU B 1 161 ? 19.062 4.066 19.516 1 74 161 GLU B O 1
ATOM 4018 N N . ILE B 1 162 ? 20.203 2.422 18.469 1 76.75 162 ILE B N 1
ATOM 4019 C CA . ILE B 1 162 ? 19 1.861 17.875 1 76.75 162 ILE B CA 1
ATOM 4020 C C . ILE B 1 162 ? 18.906 0.372 18.203 1 76.75 162 ILE B C 1
ATOM 4022 O O . ILE B 1 162 ? 19.875 -0.364 18.047 1 76.75 162 ILE B O 1
ATOM 4026 N N . ILE B 1 163 ? 17.812 0.038 18.812 1 78.06 163 ILE B N 1
ATOM 4027 C CA . ILE B 1 163 ? 17.484 -1.357 19.094 1 78.06 163 ILE B CA 1
ATOM 4028 C C . ILE B 1 163 ? 16.359 -1.824 18.172 1 78.06 163 ILE B C 1
ATOM 4030 O O . ILE B 1 163 ? 15.289 -1.221 18.141 1 78.06 163 ILE B O 1
ATOM 4034 N N . LEU B 1 164 ? 16.641 -2.877 17.422 1 77.31 164 LEU B N 1
ATOM 4035 C CA . LEU B 1 164 ? 15.656 -3.408 16.484 1 77.31 164 LEU B CA 1
ATOM 4036 C C . LEU B 1 164 ? 15 -4.668 17.047 1 77.31 164 LEU B C 1
ATOM 4038 O O . LEU B 1 164 ? 15.68 -5.535 17.594 1 77.31 164 LEU B O 1
ATOM 4042 N N . TYR B 1 165 ? 13.742 -4.648 16.922 1 77.69 165 TYR B N 1
ATOM 4043 C CA . TYR B 1 165 ? 12.961 -5.809 17.344 1 77.69 165 TYR B CA 1
ATOM 4044 C C . TYR B 1 165 ? 12.391 -6.543 16.141 1 77.69 165 TYR B C 1
ATOM 4046 O O . TYR B 1 165 ? 11.633 -5.965 15.352 1 77.69 165 TYR B O 1
ATOM 4054 N N . ALA B 1 166 ? 12.773 -7.73 15.977 1 75.75 166 ALA B N 1
ATOM 4055 C CA . ALA B 1 166 ? 12.227 -8.602 14.938 1 75.75 166 ALA B CA 1
ATOM 4056 C C . ALA B 1 166 ? 11.047 -9.414 15.469 1 75.75 166 ALA B C 1
ATOM 4058 O O . ALA B 1 166 ? 11.234 -10.5 16.016 1 75.75 166 ALA B O 1
ATOM 4059 N N . GLY B 1 167 ? 9.898 -8.852 15.344 1 68.5 167 GLY B N 1
ATOM 4060 C CA . GLY B 1 167 ? 8.695 -9.508 15.844 1 68.5 167 GLY B CA 1
ATOM 4061 C C . GLY B 1 167 ? 8.094 -10.484 14.852 1 68.5 167 GLY B C 1
ATOM 4062 O O . GLY B 1 167 ? 8.617 -10.664 13.75 1 68.5 167 GLY B O 1
ATOM 4063 N N . PRO B 1 168 ? 7.066 -11.117 15.289 1 65.31 168 PRO B N 1
ATOM 4064 C CA . PRO B 1 168 ? 6.441 -12.156 14.469 1 65.31 168 PRO B CA 1
ATOM 4065 C C . PRO B 1 168 ? 5.73 -11.594 13.242 1 65.31 168 PRO B C 1
ATOM 4067 O O . PRO B 1 168 ? 5.508 -12.312 12.266 1 65.31 168 PRO B O 1
ATOM 4070 N N . THR B 1 169 ? 5.301 -10.398 13.375 1 63.47 169 THR B N 1
ATOM 4071 C CA . THR B 1 169 ? 4.633 -9.805 12.227 1 63.47 169 THR B CA 1
ATOM 4072 C C . THR B 1 169 ? 5.449 -8.633 11.68 1 63.47 169 THR B C 1
ATOM 4074 O O . THR B 1 169 ? 6.25 -8.039 12.398 1 63.47 169 THR B O 1
ATOM 4077 N N . ARG B 1 170 ? 5.414 -8.43 10.305 1 58.69 170 ARG B N 1
ATOM 4078 C CA . ARG B 1 170 ? 6.125 -7.336 9.656 1 58.69 170 ARG B CA 1
ATOM 4079 C C . ARG B 1 170 ? 5.805 -6.004 10.32 1 58.69 170 ARG B C 1
ATOM 4081 O O . ARG B 1 170 ? 6.652 -5.109 10.375 1 58.69 170 ARG B O 1
ATOM 4088 N N . GLN B 1 171 ? 4.578 -5.758 10.562 1 56.84 171 GLN B N 1
ATOM 4089 C CA . GLN B 1 171 ? 4.012 -4.426 10.727 1 56.84 171 GLN B CA 1
ATOM 4090 C C . GLN B 1 171 ? 4.34 -3.859 12.109 1 56.84 171 GLN B C 1
ATOM 4092 O O . GLN B 1 171 ? 4.027 -2.703 12.398 1 56.84 171 GLN B O 1
ATOM 4097 N N . SER B 1 172 ? 5.129 -4.566 12.891 1 61.12 172 SER B N 1
ATOM 4098 C CA . SER B 1 172 ? 4.84 -4.098 14.242 1 61.12 172 SER B CA 1
ATOM 4099 C C . SER B 1 172 ? 5.973 -3.225 14.781 1 61.12 172 SER B C 1
ATOM 4101 O O . SER B 1 172 ? 6.961 -2.986 14.078 1 61.12 172 SER B O 1
ATOM 4103 N N . ILE B 1 173 ? 6.02 -2.797 15.875 1 65 173 ILE B N 1
ATOM 4104 C CA . ILE B 1 173 ? 6.961 -2.062 16.719 1 65 173 ILE B CA 1
ATOM 4105 C C . ILE B 1 173 ? 8.359 -2.652 16.547 1 65 173 ILE B C 1
ATOM 4107 O O . ILE B 1 173 ? 8.602 -3.801 16.938 1 65 173 ILE B O 1
ATOM 4111 N N . ALA B 1 174 ? 9.25 -1.809 15.688 1 69 174 ALA B N 1
ATOM 4112 C CA . ALA B 1 174 ? 10.531 -2.449 15.43 1 69 174 ALA B CA 1
ATOM 4113 C C . ALA B 1 174 ? 11.688 -1.574 15.906 1 69 174 ALA B C 1
ATOM 4115 O O . ALA B 1 174 ? 12.805 -2.061 16.109 1 69 174 ALA B O 1
ATOM 4116 N N . VAL B 1 175 ? 11.398 -0.362 16.141 1 75.19 175 VAL B N 1
ATOM 4117 C CA . VAL B 1 175 ? 12.539 0.522 16.375 1 75.19 175 VAL B CA 1
ATOM 4118 C C . VAL B 1 175 ? 12.43 1.155 17.75 1 75.19 175 VAL B C 1
ATOM 4120 O O . VAL B 1 175 ? 11.422 1.801 18.078 1 75.19 175 VAL B O 1
ATOM 4123 N N . PHE B 1 176 ? 13.445 0.899 18.5 1 78.94 176 PHE B N 1
ATOM 4124 C CA . PHE B 1 176 ? 13.625 1.507 19.812 1 78.94 176 PHE B CA 1
ATOM 4125 C C . PHE B 1 176 ? 14.891 2.348 19.859 1 78.94 176 PHE B C 1
ATOM 4127 O O . PHE B 1 176 ? 15.93 1.947 19.312 1 78.94 176 PHE B O 1
ATOM 4134 N N . GLN B 1 177 ? 14.734 3.482 20.297 1 77.81 177 GLN B N 1
ATOM 4135 C CA . GLN B 1 177 ? 15.898 4.348 20.438 1 77.81 177 GLN B CA 1
ATOM 4136 C C . GLN B 1 177 ? 16.203 4.648 21.906 1 77.81 177 GLN B C 1
ATOM 4138 O O . GLN B 1 177 ? 15.297 5.016 22.656 1 77.81 177 GLN B O 1
ATOM 4143 N N . ASP B 1 178 ? 17.438 4.52 22.234 1 77.62 178 ASP B N 1
ATOM 4144 C CA . ASP B 1 178 ? 17.922 4.828 23.578 1 77.62 178 ASP B CA 1
ATOM 4145 C C . ASP B 1 178 ? 18.172 6.328 23.75 1 77.62 178 ASP B C 1
ATOM 4147 O O . ASP B 1 178 ? 19.094 6.883 23.141 1 77.62 178 ASP B O 1
ATOM 4151 N N . LEU B 1 179 ? 17.438 6.926 24.578 1 76.69 179 LEU B N 1
ATOM 4152 C CA . LEU B 1 179 ? 17.609 8.367 24.766 1 76.69 179 LEU B CA 1
ATOM 4153 C C . LEU B 1 179 ? 18.5 8.664 25.953 1 76.69 179 LEU B C 1
ATOM 4155 O O . LEU B 1 179 ? 18.859 9.82 26.203 1 76.69 179 LEU B O 1
ATOM 4159 N N . GLN B 1 180 ? 18.781 7.57 26.703 1 75.38 180 GLN B N 1
ATOM 4160 C CA . GLN B 1 180 ? 19.766 7.723 27.781 1 75.38 180 GLN B CA 1
ATOM 4161 C C . GLN B 1 180 ? 21.188 7.488 27.266 1 75.38 180 GLN B C 1
ATOM 4163 O O . GLN B 1 180 ? 21.781 6.445 27.531 1 75.38 180 GLN B O 1
ATOM 4168 N N . ARG B 1 181 ? 21.625 8.383 26.5 1 71.5 181 ARG B N 1
ATOM 4169 C CA . ARG B 1 181 ? 22.984 8.297 25.969 1 71.5 181 ARG B CA 1
ATOM 4170 C C . ARG B 1 181 ? 23.75 9.594 26.188 1 71.5 181 ARG B C 1
ATOM 4172 O O . ARG B 1 181 ? 23.156 10.672 26.25 1 71.5 181 ARG B O 1
ATOM 4179 N N . PRO B 1 182 ? 25.016 9.242 26.375 1 65.75 182 PRO B N 1
ATOM 4180 C CA . PRO B 1 182 ? 25.812 10.469 26.531 1 65.75 182 PRO B CA 1
ATOM 4181 C C . PRO B 1 182 ? 25.578 11.477 25.406 1 65.75 182 PRO B C 1
ATOM 4183 O O . PRO B 1 182 ? 25.609 11.102 24.219 1 65.75 182 PRO B O 1
ATOM 4186 N N . GLY B 1 183 ? 25.266 12.742 25.734 1 62.28 183 GLY B N 1
ATOM 4187 C CA . GLY B 1 183 ? 25.125 13.805 24.75 1 62.28 183 GLY B CA 1
ATOM 4188 C C . GLY B 1 183 ? 23.688 14.008 24.297 1 62.28 183 GLY B C 1
ATOM 4189 O O . GLY B 1 183 ? 23.391 14.977 23.594 1 62.28 183 GLY B O 1
ATOM 4190 N N . ILE B 1 184 ? 22.812 13.18 24.516 1 64.06 184 ILE B N 1
ATOM 4191 C CA . ILE B 1 184 ? 21.422 13.344 24.109 1 64.06 184 ILE B CA 1
ATOM 4192 C C . ILE B 1 184 ? 20.609 13.906 25.281 1 64.06 184 ILE B C 1
ATOM 4194 O O . ILE B 1 184 ? 20.172 15.055 25.25 1 64.06 184 ILE B O 1
ATOM 4198 N N . TYR B 1 185 ? 20.344 13.109 26.25 1 64.69 185 TYR B N 1
ATOM 4199 C CA . TYR B 1 185 ? 19.688 13.555 27.484 1 64.69 185 TYR B CA 1
ATOM 4200 C C . TYR B 1 185 ? 20.531 13.211 28.703 1 64.69 185 TYR B C 1
ATOM 4202 O O . TYR B 1 185 ? 21.438 12.391 28.641 1 64.69 185 TYR B O 1
ATOM 4210 N N . PRO B 1 186 ? 20.234 14.086 29.766 1 61.31 186 PRO B N 1
ATOM 4211 C CA . PRO B 1 186 ? 21.016 13.844 30.969 1 61.31 186 PRO B CA 1
ATOM 4212 C C . PRO B 1 186 ? 21.141 12.359 31.312 1 61.31 186 PRO B C 1
ATOM 4214 O O . PRO B 1 186 ? 20.234 11.586 31.031 1 61.31 186 PRO B O 1
ATOM 4217 N N . ASN B 1 187 ? 22.234 12.125 31.766 1 62.72 187 ASN B N 1
ATOM 4218 C CA . ASN B 1 187 ? 22.656 10.812 32.281 1 62.72 187 ASN B CA 1
ATOM 4219 C C . ASN B 1 187 ? 21.672 10.281 33.312 1 62.72 187 ASN B C 1
ATOM 4221 O O . ASN B 1 187 ? 21.25 11.016 34.188 1 62.72 187 ASN B O 1
ATOM 4225 N N . ASN B 1 188 ? 20.656 9.438 32.906 1 71.62 188 ASN B N 1
ATOM 4226 C CA . ASN B 1 188 ? 19.766 8.703 33.812 1 71.62 188 ASN B CA 1
ATOM 4227 C C . ASN B 1 188 ? 18.312 9.016 33.531 1 71.62 188 ASN B C 1
ATOM 4229 O O . ASN B 1 188 ? 17.469 8.953 34.438 1 71.62 188 ASN B O 1
ATOM 4233 N N . SER B 1 189 ? 18.047 9.398 32.438 1 78.38 189 SER B N 1
ATOM 4234 C CA . SER B 1 189 ? 16.672 9.75 32.125 1 78.38 189 SER B CA 1
ATOM 4235 C C . SER B 1 189 ? 15.766 8.516 32.156 1 78.38 189 SER B C 1
ATOM 4237 O O . SER B 1 189 ? 14.594 8.602 32.531 1 78.38 189 SER B O 1
ATOM 4239 N N . GLY B 1 190 ? 16.344 7.328 31.859 1 86.81 190 GLY B N 1
ATOM 4240 C CA . GLY B 1 190 ? 15.57 6.102 31.781 1 86.81 190 GLY B CA 1
ATOM 4241 C C . GLY B 1 190 ? 14.531 6.121 30.672 1 86.81 190 GLY B C 1
ATOM 4242 O O . GLY B 1 190 ? 13.469 5.52 30.797 1 86.81 190 GLY B O 1
ATOM 4243 N N . LEU B 1 191 ? 14.781 6.902 29.656 1 87.5 191 LEU B N 1
ATOM 4244 C CA . LEU B 1 191 ? 13.797 7.102 28.609 1 87.5 191 LEU B CA 1
ATOM 4245 C C . LEU B 1 191 ? 14.109 6.242 27.391 1 87.5 191 LEU B C 1
ATOM 4247 O O . LEU B 1 191 ? 15.25 6.227 26.906 1 87.5 191 LEU B O 1
ATOM 4251 N N . LEU B 1 192 ? 13.062 5.5 27.016 1 88.19 192 LEU B N 1
ATOM 4252 C CA . LEU B 1 192 ? 13.102 4.746 25.766 1 88.19 192 LEU B CA 1
ATOM 4253 C C . LEU B 1 192 ? 12.102 5.305 24.766 1 88.19 192 LEU B C 1
ATOM 4255 O O . LEU B 1 192 ? 10.938 5.547 25.094 1 88.19 192 LEU B O 1
ATOM 4259 N N . LEU B 1 193 ? 12.617 5.559 23.578 1 89.06 193 LEU B N 1
ATOM 4260 C CA . LEU B 1 193 ? 11.773 6.066 22.5 1 89.06 193 LEU B CA 1
ATOM 4261 C C . LEU B 1 193 ? 11.398 4.957 21.531 1 89.06 193 LEU B C 1
ATOM 4263 O O . LEU B 1 193 ? 12.273 4.246 21.031 1 89.06 193 LEU B O 1
ATOM 4267 N N . ILE B 1 194 ? 10.125 4.797 21.359 1 89.81 194 ILE B N 1
ATOM 4268 C CA . ILE B 1 194 ? 9.609 3.828 20.406 1 89.81 194 ILE B CA 1
ATOM 4269 C C . ILE B 1 194 ? 8.891 4.559 19.266 1 89.81 194 ILE B C 1
ATOM 4271 O O . ILE B 1 194 ? 8.078 5.449 19.516 1 89.81 194 ILE B O 1
ATOM 4275 N N . THR B 1 195 ? 9.203 4.203 18.078 1 90 195 THR B N 1
ATOM 4276 C CA . THR B 1 195 ? 8.578 4.828 16.922 1 90 195 THR B CA 1
ATOM 4277 C C . THR B 1 195 ? 7.703 3.826 16.172 1 90 195 THR B C 1
ATOM 4279 O O . THR B 1 195 ? 8.148 2.721 15.859 1 90 195 THR B O 1
ATOM 4282 N N . VAL B 1 196 ? 6.465 4.215 15.938 1 90.56 196 VAL B N 1
ATOM 4283 C CA . VAL B 1 196 ? 5.559 3.396 15.133 1 90.56 196 VAL B CA 1
ATOM 4284 C C . VAL B 1 196 ? 5.008 4.219 13.977 1 90.56 196 VAL B C 1
ATOM 4286 O O . VAL B 1 196 ? 4.863 5.441 14.086 1 90.56 196 VAL B O 1
ATOM 4289 N N . THR B 1 197 ? 4.703 3.549 12.836 1 91.31 197 THR B N 1
ATOM 4290 C CA . THR B 1 197 ? 4.258 4.234 11.625 1 91.31 197 THR B CA 1
ATOM 4291 C C . THR B 1 197 ? 3.006 3.572 11.055 1 91.31 197 THR B C 1
ATOM 4293 O O . THR B 1 197 ? 2.611 2.494 11.5 1 91.31 197 THR B O 1
ATOM 4296 N N . GLY B 1 198 ? 2.365 4.285 10.164 1 88.06 198 GLY B N 1
ATOM 4297 C CA . GLY B 1 198 ? 1.28 3.719 9.383 1 88.06 198 GLY B CA 1
ATOM 4298 C C . GLY B 1 198 ? 0.13 3.213 10.234 1 88.06 198 GLY B C 1
ATOM 4299 O O . GLY B 1 198 ? -0.339 3.912 11.133 1 88.06 198 GLY B O 1
ATOM 4300 N N . ASP B 1 199 ? -0.288 2.012 9.922 1 83.25 199 ASP B N 1
ATOM 4301 C CA . ASP B 1 199 ? -1.474 1.447 10.555 1 83.25 199 ASP B CA 1
ATOM 4302 C C . ASP B 1 199 ? -1.228 1.187 12.039 1 83.25 199 ASP B C 1
ATOM 4304 O O . ASP B 1 199 ? -2.141 1.314 12.859 1 83.25 199 ASP B O 1
ATOM 4308 N N . GLU B 1 200 ? -0.044 0.782 12.336 1 86.69 200 GLU B N 1
ATOM 4309 C CA . GLU B 1 200 ? 0.279 0.566 13.742 1 86.69 200 GLU B CA 1
ATOM 4310 C C . GLU B 1 200 ? 0.227 1.874 14.531 1 86.69 200 GLU B C 1
ATOM 4312 O O . GLU B 1 200 ? -0.199 1.894 15.688 1 86.69 200 GLU B O 1
ATOM 4317 N N . GLY B 1 201 ? 0.725 2.916 13.914 1 88.56 201 GLY B N 1
ATOM 4318 C CA . GLY B 1 201 ? 0.591 4.219 14.539 1 88.56 201 GLY B CA 1
ATOM 4319 C C . GLY B 1 201 ? -0.852 4.621 14.773 1 88.56 201 GLY B C 1
ATOM 4320 O O . GLY B 1 201 ? -1.195 5.117 15.852 1 88.56 201 GLY B O 1
ATOM 4321 N N . ARG B 1 202 ? -1.673 4.375 13.805 1 87.56 202 ARG B N 1
ATOM 4322 C CA . ARG B 1 202 ? -3.092 4.691 13.93 1 87.56 202 ARG B CA 1
ATOM 4323 C C . ARG B 1 202 ? -3.736 3.9 15.062 1 87.56 202 ARG B C 1
ATOM 4325 O O . ARG B 1 202 ? -4.555 4.434 15.812 1 87.56 202 ARG B O 1
ATOM 4332 N N . ARG B 1 203 ? -3.398 2.66 15.117 1 84.81 203 ARG B N 1
ATOM 4333 C CA . ARG B 1 203 ? -3.936 1.8 16.172 1 84.81 203 ARG B CA 1
ATOM 4334 C C . ARG B 1 203 ? -3.535 2.305 17.547 1 84.81 203 ARG B C 1
ATOM 4336 O O . ARG B 1 203 ? -4.375 2.41 18.453 1 84.81 203 ARG B O 1
ATOM 4343 N N . ILE B 1 204 ? -2.332 2.637 17.719 1 88.81 204 ILE B N 1
ATOM 4344 C CA . ILE B 1 204 ? -1.788 3.072 19 1 88.81 204 ILE B CA 1
ATOM 4345 C C . ILE B 1 204 ? -2.438 4.391 19.422 1 88.81 204 ILE B C 1
ATOM 4347 O O . ILE B 1 204 ? -2.771 4.586 20.594 1 88.81 204 ILE B O 1
ATOM 4351 N N . GLU B 1 205 ? -2.641 5.258 18.469 1 90.75 205 GLU B N 1
ATOM 4352 C CA . GLU B 1 205 ? -3.207 6.57 18.766 1 90.75 205 GLU B CA 1
ATOM 4353 C C . GLU B 1 205 ? -4.664 6.453 19.219 1 90.75 205 GLU B C 1
ATOM 4355 O O . GLU B 1 205 ? -5.215 7.383 19.812 1 90.75 205 GLU B O 1
ATOM 4360 N N . LYS B 1 206 ? -5.238 5.316 18.953 1 86.94 206 LYS B N 1
ATOM 4361 C CA . LYS B 1 206 ? -6.641 5.117 19.312 1 86.94 206 LYS B CA 1
ATOM 4362 C C . LYS B 1 206 ? -6.773 4.457 20.688 1 86.94 206 LYS B C 1
ATOM 4364 O O . LYS B 1 206 ? -7.871 4.367 21.234 1 86.94 206 LYS B O 1
ATOM 4369 N N . GLN B 1 207 ? -5.715 4.016 21.172 1 89.38 207 GLN B N 1
ATOM 4370 C CA . GLN B 1 207 ? -5.777 3.363 22.469 1 89.38 207 GLN B CA 1
ATOM 4371 C C . GLN B 1 207 ? -5.285 4.293 23.578 1 89.38 207 GLN B C 1
ATOM 4373 O O . GLN B 1 207 ? -4.625 5.297 23.312 1 89.38 207 GLN B O 1
ATOM 4378 N N . SER B 1 208 ? -5.598 3.932 24.828 1 94.38 208 SER B N 1
ATOM 4379 C CA . SER B 1 208 ? -5.156 4.75 25.953 1 94.38 208 SER B CA 1
ATOM 4380 C C . SER B 1 208 ? -3.648 4.648 26.156 1 94.38 208 SER B C 1
ATOM 4382 O O . SER B 1 208 ? -3.031 3.654 25.766 1 94.38 208 SER B O 1
ATOM 4384 N N . LEU B 1 209 ? -3.076 5.656 26.781 1 95.12 209 LEU B N 1
ATOM 4385 C CA . LEU B 1 209 ? -1.65 5.621 27.094 1 95.12 209 LEU B CA 1
ATOM 4386 C C . LEU B 1 209 ? -1.321 4.457 28.016 1 95.12 209 LEU B C 1
ATOM 4388 O O . LEU B 1 209 ? -0.268 3.83 27.891 1 95.12 209 LEU B O 1
ATOM 4392 N N . GLU B 1 210 ? -2.225 4.172 28.891 1 96.25 210 GLU B N 1
ATOM 4393 C CA . GLU B 1 210 ? -2.006 3.07 29.828 1 96.25 210 GLU B CA 1
ATOM 4394 C C . GLU B 1 210 ? -1.961 1.729 29.094 1 96.25 210 GLU B C 1
ATOM 4396 O O . GLU B 1 210 ? -1.121 0.88 29.391 1 96.25 210 GLU B O 1
ATOM 4401 N N . ASP B 1 211 ? -2.842 1.559 28.188 1 94.88 211 ASP B N 1
ATOM 4402 C CA . ASP B 1 211 ? -2.834 0.338 27.375 1 94.88 211 ASP B CA 1
ATOM 4403 C C . ASP B 1 211 ? -1.546 0.224 26.562 1 94.88 211 ASP B C 1
ATOM 4405 O O . ASP B 1 211 ? -0.975 -0.862 26.453 1 94.88 211 ASP B O 1
ATOM 4409 N N . THR B 1 212 ? -1.189 1.346 25.984 1 93.88 212 THR B N 1
ATOM 4410 C CA . THR B 1 212 ? 0.052 1.375 25.219 1 93.88 212 THR B CA 1
ATOM 4411 C C . THR B 1 212 ? 1.245 1.045 26.109 1 93.88 212 THR B C 1
ATOM 4413 O O . THR B 1 212 ? 2.113 0.258 25.734 1 93.88 212 THR B O 1
ATOM 4416 N N . LYS B 1 213 ? 1.292 1.632 27.266 1 95.25 213 LYS B N 1
ATOM 4417 C CA . LYS B 1 213 ? 2.355 1.372 28.234 1 95.25 213 LYS B CA 1
ATOM 4418 C C . LYS B 1 213 ? 2.439 -0.113 28.578 1 95.25 213 LYS B C 1
ATOM 4420 O O . LYS B 1 213 ? 3.525 -0.695 28.578 1 95.25 213 LYS B O 1
ATOM 4425 N N . ALA B 1 214 ? 1.341 -0.696 28.828 1 94.5 214 ALA B N 1
ATOM 4426 C CA . ALA B 1 214 ? 1.282 -2.117 29.172 1 94.5 214 ALA B CA 1
ATOM 4427 C C . ALA B 1 214 ? 1.755 -2.977 28 1 94.5 214 ALA B C 1
ATOM 4429 O O . ALA B 1 214 ? 2.475 -3.959 28.203 1 94.5 214 ALA B O 1
ATOM 4430 N N . GLU B 1 215 ? 1.292 -2.617 26.875 1 89.5 215 GLU B N 1
ATOM 4431 C CA . GLU B 1 215 ? 1.682 -3.359 25.688 1 89.5 215 GLU B CA 1
ATOM 4432 C C . GLU B 1 215 ? 3.189 -3.283 25.453 1 89.5 215 GLU B C 1
ATOM 4434 O O . GLU B 1 215 ? 3.826 -4.289 25.125 1 89.5 215 GLU B O 1
ATOM 4439 N N . MET B 1 216 ? 3.697 -2.104 25.547 1 89.06 216 MET B N 1
ATOM 4440 C CA . MET B 1 216 ? 5.137 -1.922 25.375 1 89.06 216 MET B CA 1
ATOM 4441 C C . MET B 1 216 ? 5.918 -2.715 26.422 1 89.06 216 MET B C 1
ATOM 4443 O O . MET B 1 216 ? 6.93 -3.336 26.094 1 89.06 216 MET B O 1
ATOM 4447 N N . PHE B 1 217 ? 5.461 -2.676 27.609 1 91.69 217 PHE B N 1
ATOM 4448 C CA . PHE B 1 217 ? 6.121 -3.4 28.688 1 91.69 217 PHE B CA 1
ATOM 4449 C C . PHE B 1 217 ? 6.105 -4.902 28.422 1 91.69 217 PHE B C 1
ATOM 4451 O O . PHE B 1 217 ? 7.117 -5.582 28.594 1 91.69 217 PHE B O 1
ATOM 4458 N N . LYS B 1 218 ? 5 -5.383 28.047 1 88.56 218 LYS B N 1
ATOM 4459 C CA . LYS B 1 218 ? 4.887 -6.801 27.719 1 88.56 218 LYS B CA 1
ATOM 4460 C C . LYS B 1 218 ? 5.871 -7.199 26.625 1 88.56 218 LYS B C 1
ATOM 4462 O O . LYS B 1 218 ? 6.523 -8.242 26.719 1 88.56 218 LYS B O 1
ATOM 4467 N N . MET B 1 219 ? 5.898 -6.41 25.656 1 83.5 219 MET B N 1
ATOM 4468 C CA . MET B 1 219 ? 6.816 -6.676 24.547 1 83.5 219 MET B CA 1
ATOM 4469 C C . MET B 1 219 ? 8.266 -6.684 25.031 1 83.5 219 MET B C 1
ATOM 4471 O O . MET B 1 219 ? 9.039 -7.574 24.688 1 83.5 219 MET B O 1
ATOM 4475 N N . LEU B 1 220 ? 8.633 -5.723 25.781 1 86.38 220 LEU B N 1
ATOM 4476 C CA . LEU B 1 220 ? 10 -5.602 26.281 1 86.38 220 LEU B CA 1
ATOM 4477 C C . LEU B 1 220 ? 10.352 -6.746 27.219 1 86.38 220 LEU B C 1
ATOM 4479 O O . LEU B 1 220 ? 11.492 -7.199 27.25 1 86.38 220 LEU B O 1
ATOM 4483 N N . LYS B 1 221 ? 9.391 -7.195 27.922 1 88.69 221 LYS B N 1
ATOM 4484 C CA . LYS B 1 221 ? 9.594 -8.367 28.766 1 88.69 221 LYS B CA 1
ATOM 4485 C C . LYS B 1 221 ? 9.938 -9.594 27.922 1 88.69 221 LYS B C 1
ATOM 4487 O O . LYS B 1 221 ? 10.727 -10.445 28.344 1 88.69 221 LYS B O 1
ATOM 4492 N N . GLY B 1 222 ? 9.273 -9.633 26.844 1 82.25 222 GLY B N 1
ATOM 4493 C CA . GLY B 1 222 ? 9.57 -10.727 25.938 1 82.25 222 GLY B CA 1
ATOM 4494 C C . GLY B 1 222 ? 10.984 -10.68 25.391 1 82.25 222 GLY B C 1
ATOM 4495 O O . GLY B 1 222 ? 11.562 -11.719 25.062 1 82.25 222 GLY B O 1
ATOM 4496 N N . VAL B 1 223 ? 11.523 -9.586 25.312 1 80.88 223 VAL B N 1
ATOM 4497 C CA . VAL B 1 223 ? 12.844 -9.391 24.719 1 80.88 223 VAL B CA 1
ATOM 4498 C C . VAL B 1 223 ? 13.914 -9.484 25.797 1 80.88 223 VAL B C 1
ATOM 4500 O O . VAL B 1 223 ? 14.945 -10.141 25.609 1 80.88 223 VAL B O 1
ATOM 4503 N N . TYR B 1 224 ? 13.719 -8.906 26.984 1 87.88 224 TYR B N 1
ATOM 4504 C CA . TYR B 1 224 ? 14.781 -8.742 27.969 1 87.88 224 TYR B CA 1
ATOM 4505 C C . TYR B 1 224 ? 14.547 -9.633 29.172 1 87.88 224 TYR B C 1
ATOM 4507 O O . TYR B 1 224 ? 15.391 -9.711 30.078 1 87.88 224 TYR B O 1
ATOM 4515 N N . GLY B 1 225 ? 13.43 -10.289 29.172 1 89.88 225 GLY B N 1
ATOM 4516 C CA . GLY B 1 225 ? 13.141 -11.195 30.266 1 89.88 225 GLY B CA 1
ATOM 4517 C C . GLY B 1 225 ? 12.18 -10.609 31.281 1 89.88 225 GLY B C 1
ATOM 4518 O O . GLY B 1 225 ? 11.859 -9.422 31.234 1 89.88 225 GLY B O 1
ATOM 4519 N N . PRO B 1 226 ? 11.68 -11.391 32.188 1 91.19 226 PRO B N 1
ATOM 4520 C CA . PRO B 1 226 ? 10.609 -11.008 33.125 1 91.19 226 PRO B CA 1
ATOM 4521 C C . PRO B 1 226 ? 11.102 -10.102 34.25 1 91.19 226 PRO B C 1
ATOM 4523 O O . PRO B 1 226 ? 10.297 -9.523 34.969 1 91.19 226 PRO B O 1
ATOM 4526 N N . ASN B 1 227 ? 12.391 -9.906 34.469 1 92.19 227 ASN B N 1
ATOM 4527 C CA . ASN B 1 227 ? 12.93 -9.227 35.625 1 92.19 227 ASN B CA 1
ATOM 4528 C C . ASN B 1 227 ? 13.117 -7.734 35.375 1 92.19 227 ASN B C 1
ATOM 4530 O O . ASN B 1 227 ? 13.703 -7.031 36.188 1 92.19 227 ASN B O 1
ATOM 4534 N N . ILE B 1 228 ? 12.586 -7.242 34.344 1 91.75 228 ILE B N 1
ATOM 4535 C CA . ILE B 1 228 ? 12.75 -5.812 34.094 1 91.75 228 ILE B CA 1
ATOM 4536 C C . ILE B 1 228 ? 11.695 -5.027 34.875 1 91.75 228 ILE B C 1
ATOM 4538 O O . ILE B 1 228 ? 10.617 -5.539 35.156 1 91.75 228 ILE B O 1
ATOM 4542 N N . SER B 1 229 ? 12.039 -3.799 35.219 1 93.12 229 SER B N 1
ATOM 4543 C CA . SER B 1 229 ? 11.141 -2.945 35.969 1 93.12 229 SER B CA 1
ATOM 4544 C C . SER B 1 229 ? 9.984 -2.443 35.125 1 93.12 229 SER B C 1
ATOM 4546 O O . SER B 1 229 ? 10.148 -2.242 33.906 1 93.12 229 SER B O 1
ATOM 4548 N N . GLU B 1 230 ? 8.961 -2.219 35.781 1 94.69 230 GLU B N 1
ATOM 4549 C CA . GLU B 1 230 ? 7.809 -1.63 35.125 1 94.69 230 GLU B CA 1
ATOM 4550 C C . GLU B 1 230 ? 8.055 -0.162 34.781 1 94.69 230 GLU B C 1
ATOM 4552 O O . GLU B 1 230 ? 8.688 0.56 35.562 1 94.69 230 GLU B O 1
ATOM 4557 N N . PRO B 1 231 ? 7.527 0.227 33.656 1 95.25 231 PRO B N 1
ATOM 4558 C CA . PRO B 1 231 ? 7.668 1.646 33.312 1 95.25 231 PRO B CA 1
ATOM 4559 C C . PRO B 1 231 ? 6.918 2.559 34.281 1 95.25 231 PRO B C 1
ATOM 4561 O O . PRO B 1 231 ? 5.828 2.209 34.75 1 95.25 231 PRO B O 1
ATOM 4564 N N . THR B 1 232 ? 7.449 3.764 34.531 1 95.5 232 THR B N 1
ATOM 4565 C CA . THR B 1 232 ? 6.883 4.688 35.5 1 95.5 232 THR B CA 1
ATOM 4566 C C . THR B 1 232 ? 6.023 5.742 34.812 1 95.5 232 THR B C 1
ATOM 4568 O O . THR B 1 232 ? 5.141 6.336 35.438 1 95.5 232 THR B O 1
ATOM 4571 N N . ASP B 1 233 ? 6.32 6.035 33.562 1 95.06 233 ASP B N 1
ATOM 4572 C CA . ASP B 1 233 ? 5.602 7.078 32.844 1 95.06 233 ASP B CA 1
ATOM 4573 C C . ASP B 1 233 ? 5.629 6.816 31.328 1 95.06 233 ASP B C 1
ATOM 4575 O O . ASP B 1 233 ? 6.422 6.004 30.844 1 95.06 233 ASP B O 1
ATOM 4579 N N . ILE B 1 234 ? 4.703 7.508 30.641 1 95.06 234 ILE B N 1
ATOM 4580 C CA . ILE B 1 234 ? 4.605 7.375 29.188 1 95.06 234 ILE B CA 1
ATOM 4581 C C . ILE B 1 234 ? 4.078 8.68 28.578 1 95.06 234 ILE B C 1
ATOM 4583 O O . ILE B 1 234 ? 3.27 9.375 29.203 1 95.06 234 ILE B O 1
ATOM 4587 N N . TYR B 1 235 ? 4.59 9 27.469 1 93.44 235 TYR B N 1
ATOM 4588 C CA . TYR B 1 235 ? 4.074 10.117 26.688 1 93.44 235 TYR B CA 1
ATOM 4589 C C . TYR B 1 235 ? 4.078 9.797 25.188 1 93.44 235 TYR B C 1
ATOM 4591 O O . TYR B 1 235 ? 5.027 9.188 24.688 1 93.44 235 TYR B O 1
ATOM 4599 N N . SER B 1 236 ? 3.004 10.109 24.516 1 92.75 236 SER B N 1
ATOM 4600 C CA . SER B 1 236 ? 2.904 9.961 23.062 1 92.75 236 SER B CA 1
ATOM 4601 C C . SER B 1 236 ? 1.939 10.977 22.469 1 92.75 236 SER B C 1
ATOM 4603 O O . SER B 1 236 ? 0.804 11.109 22.938 1 92.75 236 SER B O 1
ATOM 4605 N N . PRO B 1 237 ? 2.436 11.703 21.453 1 88.62 237 PRO B N 1
ATOM 4606 C CA . PRO B 1 237 ? 1.501 12.586 20.75 1 88.62 237 PRO B CA 1
ATOM 4607 C C . PRO B 1 237 ? 0.498 11.82 19.891 1 88.62 237 PRO B C 1
ATOM 4609 O O . PRO B 1 237 ? 0.754 10.68 19.516 1 88.62 237 PRO B O 1
ATOM 4612 N N . ARG B 1 238 ? -0.654 12.445 19.688 1 91.31 238 ARG B N 1
ATOM 4613 C CA . ARG B 1 238 ? -1.679 11.875 18.828 1 91.31 238 ARG B CA 1
ATOM 4614 C C . ARG B 1 238 ? -1.904 12.758 17.594 1 91.31 238 ARG B C 1
ATOM 4616 O O . ARG B 1 238 ? -2.906 13.469 17.516 1 91.31 238 ARG B O 1
ATOM 4623 N N . TRP B 1 239 ? -1.133 12.578 16.609 1 87.94 239 TRP B N 1
ATOM 4624 C CA . TRP B 1 239 ? -1.09 13.445 15.445 1 87.94 239 TRP B CA 1
ATOM 4625 C C . TRP B 1 239 ? -2.346 13.273 14.594 1 87.94 239 TRP B C 1
ATOM 4627 O O . TRP B 1 239 ? -2.902 14.258 14.102 1 87.94 239 TRP B O 1
ATOM 4637 N N . THR B 1 240 ? -2.791 12.062 14.422 1 88.81 240 THR B N 1
ATOM 4638 C CA . THR B 1 240 ? -3.924 11.797 13.547 1 88.81 240 THR B CA 1
ATOM 4639 C C . THR B 1 240 ? -5.227 12.289 14.172 1 88.81 240 THR B C 1
ATOM 4641 O O . THR B 1 240 ? -6.215 12.5 13.469 1 88.81 240 THR B O 1
ATOM 4644 N N . GLN B 1 241 ? -5.168 12.516 15.422 1 88.75 241 GLN B N 1
ATOM 4645 C CA . GLN B 1 241 ? -6.375 12.922 16.125 1 88.75 241 GLN B CA 1
ATOM 4646 C C . GLN B 1 241 ? -6.457 14.438 16.25 1 88.75 241 GLN B C 1
ATOM 4648 O O . GLN B 1 241 ? -7.473 14.977 16.703 1 88.75 241 GLN B O 1
ATOM 4653 N N . ASN B 1 242 ? -5.379 15.094 15.953 1 90 242 ASN B N 1
ATOM 4654 C CA . ASN B 1 242 ? -5.41 16.547 15.898 1 90 242 ASN B CA 1
ATOM 4655 C C . ASN B 1 242 ? -6.133 17.047 14.648 1 90 242 ASN B C 1
ATOM 4657 O O . ASN B 1 242 ? -5.625 16.906 13.539 1 90 242 ASN B O 1
ATOM 4661 N N . LYS B 1 243 ? -7.25 17.656 14.781 1 91.12 243 LYS B N 1
ATOM 4662 C CA . LYS B 1 243 ? -8.109 18.016 13.664 1 91.12 243 LYS B CA 1
ATOM 4663 C C . LYS B 1 243 ? -7.496 19.156 12.844 1 91.12 243 LYS B C 1
ATOM 4665 O O . LYS B 1 243 ? -7.938 19.438 11.727 1 91.12 243 LYS B O 1
ATOM 4670 N N . PHE B 1 244 ? -6.473 19.844 13.328 1 91.5 244 PHE B N 1
ATOM 4671 C CA . PHE B 1 244 ? -5.91 21.016 12.656 1 91.5 244 PHE B CA 1
ATOM 4672 C C . PHE B 1 244 ? -4.715 20.625 11.797 1 91.5 244 PHE B C 1
ATOM 4674 O O . PHE B 1 244 ? -4.203 21.438 11.031 1 91.5 244 PHE B O 1
ATOM 4681 N N . VAL B 1 245 ? -4.266 19.406 11.914 1 89.62 245 VAL B N 1
ATOM 4682 C CA . VAL B 1 245 ? -3.15 18.953 11.086 1 89.62 245 VAL B CA 1
ATOM 4683 C C . VAL B 1 245 ? -3.482 17.609 10.453 1 89.62 245 VAL B C 1
ATOM 4685 O O . VAL B 1 245 ? -3.197 17.375 9.281 1 89.62 245 VAL B O 1
ATOM 4688 N N . ARG B 1 246 ? -4.051 16.688 11.266 1 92.06 246 ARG B N 1
ATOM 4689 C CA . ARG B 1 246 ? -4.543 15.383 10.844 1 92.06 246 ARG B CA 1
ATOM 4690 C C . ARG B 1 246 ? -3.398 14.492 10.391 1 92.06 246 ARG B C 1
ATOM 4692 O O . ARG B 1 246 ? -3.547 13.727 9.438 1 92.06 246 ARG B O 1
ATOM 4699 N N . GLY B 1 247 ? -2.297 14.633 10.969 1 92.44 247 GLY B N 1
ATOM 4700 C CA . GLY B 1 247 ? -1.125 13.82 10.695 1 92.44 247 GLY B CA 1
ATOM 4701 C C . GLY B 1 247 ? 0.18 14.531 11 1 92.44 247 GLY B C 1
ATOM 4702 O O . GLY B 1 247 ? 0.183 15.586 11.633 1 92.44 247 GLY B O 1
ATOM 4703 N N . CYS B 1 248 ? 1.286 13.961 10.562 1 90.31 248 CYS B N 1
ATOM 4704 C CA . CYS B 1 248 ? 2.592 14.492 10.945 1 90.31 248 CYS B CA 1
ATOM 4705 C C . CYS B 1 248 ? 3.182 15.352 9.836 1 90.31 248 CYS B C 1
ATOM 4707 O O . CYS B 1 248 ? 3.578 16.484 10.07 1 90.31 248 CYS B O 1
ATOM 4709 N N . TYR B 1 249 ? 3.297 14.852 8.734 1 91.69 249 TYR B N 1
ATOM 4710 C CA . TYR B 1 249 ? 3.83 15.508 7.551 1 91.69 249 TYR B CA 1
ATOM 4711 C C . TYR B 1 249 ? 3.283 14.867 6.277 1 91.69 249 TYR B C 1
ATOM 4713 O O . TYR B 1 249 ? 2.658 13.805 6.328 1 91.69 249 TYR B O 1
ATOM 4721 N N . SER B 1 250 ? 3.445 15.547 5.227 1 93.06 250 SER B N 1
ATOM 4722 C CA . SER B 1 250 ? 2.945 15.023 3.959 1 93.06 250 SER B CA 1
ATOM 4723 C C . SER B 1 250 ? 3.744 13.805 3.51 1 93.06 250 SER B C 1
ATOM 4725 O O . SER B 1 250 ? 4.961 13.75 3.695 1 93.06 250 SER B O 1
ATOM 4727 N N . GLU B 1 251 ? 2.98 12.828 3.016 1 90.12 251 GLU B N 1
ATOM 4728 C CA . GLU B 1 251 ? 3.564 11.578 2.539 1 90.12 251 GLU B CA 1
ATOM 4729 C C . GLU B 1 251 ? 3.051 11.227 1.146 1 90.12 251 GLU B C 1
ATOM 4731 O O . GLU B 1 251 ? 1.942 10.703 1.002 1 90.12 251 GLU B O 1
ATOM 4736 N N . GLY B 1 252 ? 3.812 11.438 0.161 1 91.38 252 GLY B N 1
ATOM 4737 C CA . GLY B 1 252 ? 3.363 11.164 -1.195 1 91.38 252 GLY B CA 1
ATOM 4738 C C . GLY B 1 252 ? 2.973 9.711 -1.413 1 91.38 252 GLY B C 1
ATOM 4739 O O . GLY B 1 252 ? 3.559 8.805 -0.812 1 91.38 252 GLY B O 1
ATOM 4740 N N . THR B 1 253 ? 2.016 9.461 -2.246 1 93.75 253 THR B N 1
ATOM 4741 C CA . THR B 1 253 ? 1.652 8.109 -2.664 1 93.75 253 THR B CA 1
ATOM 4742 C C . THR B 1 253 ? 2.432 7.703 -3.91 1 93.75 253 THR B C 1
ATOM 4744 O O . THR B 1 253 ? 3.092 8.531 -4.535 1 93.75 253 THR B O 1
ATOM 4747 N N . VAL B 1 254 ? 2.508 6.406 -4.305 1 91.31 254 VAL B N 1
ATOM 4748 C CA . VAL B 1 254 ? 3.209 5.898 -5.48 1 91.31 254 VAL B CA 1
ATOM 4749 C C . VAL B 1 254 ? 2.709 6.617 -6.73 1 91.31 254 VAL B C 1
ATOM 4751 O O . VAL B 1 254 ? 3.479 6.859 -7.664 1 91.31 254 VAL B O 1
ATOM 4754 N N . GLY B 1 255 ? 1.628 7.23 -6.828 1 84.38 255 GLY B N 1
ATOM 4755 C CA . GLY B 1 255 ? 1.07 7.902 -7.992 1 84.38 255 GLY B CA 1
ATOM 4756 C C . GLY B 1 255 ? 1.468 9.367 -8.078 1 84.38 255 GLY B C 1
ATOM 4757 O O . GLY B 1 255 ? 1.129 10.047 -9.047 1 84.38 255 GLY B O 1
ATOM 4758 N N . MET B 1 256 ? 2.238 9.781 -7.191 1 90.94 256 MET B N 1
ATOM 4759 C CA . MET B 1 256 ? 2.596 11.195 -7.168 1 90.94 256 MET B CA 1
ATOM 4760 C C . MET B 1 256 ? 3.557 11.539 -8.305 1 90.94 256 MET B C 1
ATOM 4762 O O . MET B 1 256 ? 4.449 10.75 -8.625 1 90.94 256 MET B O 1
ATOM 4766 N N . THR B 1 257 ? 3.406 12.648 -8.93 1 91.12 257 THR B N 1
ATOM 4767 C CA . THR B 1 257 ? 4.254 13.18 -9.984 1 91.12 257 THR B CA 1
ATOM 4768 C C . THR B 1 257 ? 4.559 14.656 -9.75 1 91.12 257 THR B C 1
ATOM 4770 O O . THR B 1 257 ? 4.059 15.25 -8.789 1 91.12 257 THR B O 1
ATOM 4773 N N . SER B 1 258 ? 5.355 15.211 -10.648 1 93.12 258 SER B N 1
ATOM 4774 C CA . SER B 1 258 ? 5.648 16.641 -10.57 1 93.12 258 SER B CA 1
ATOM 4775 C C . SER B 1 258 ? 4.375 17.469 -10.68 1 93.12 258 SER B C 1
ATOM 4777 O O . SER B 1 258 ? 4.262 18.531 -10.07 1 93.12 258 SER B O 1
ATOM 4779 N N . LYS B 1 259 ? 3.473 16.969 -11.406 1 94 259 LYS B N 1
ATOM 4780 C CA . LYS B 1 259 ? 2.203 17.656 -11.594 1 94 259 LYS B CA 1
ATOM 4781 C C . LYS B 1 259 ? 1.434 17.75 -10.273 1 94 259 LYS B C 1
ATOM 4783 O O . LYS B 1 259 ? 0.734 18.734 -10.031 1 94 259 LYS B O 1
ATOM 4788 N N . THR B 1 260 ? 1.599 16.781 -9.477 1 95 260 THR B N 1
ATOM 4789 C CA . THR B 1 260 ? 0.96 16.797 -8.164 1 95 260 THR B CA 1
ATOM 4790 C C . THR B 1 260 ? 1.385 18.031 -7.379 1 95 260 THR B C 1
ATOM 4792 O O . THR B 1 260 ? 0.54 18.766 -6.852 1 95 260 THR B O 1
ATOM 4795 N N . PHE B 1 261 ? 2.635 18.359 -7.395 1 96.06 261 PHE B N 1
ATOM 4796 C CA . PHE B 1 261 ? 3.18 19.484 -6.652 1 96.06 261 PHE B CA 1
ATOM 4797 C C . PHE B 1 261 ? 2.758 20.812 -7.293 1 96.06 261 PHE B C 1
ATOM 4799 O O . PHE B 1 261 ? 2.426 21.766 -6.59 1 96.06 261 PHE B O 1
ATOM 4806 N N . GLU B 1 262 ? 2.768 20.812 -8.555 1 96.88 262 GLU B N 1
ATOM 4807 C CA . GLU B 1 262 ? 2.305 21.984 -9.273 1 96.88 262 GLU B CA 1
ATOM 4808 C C . GLU B 1 262 ? 0.857 22.312 -8.914 1 96.88 262 GLU B C 1
ATOM 4810 O O . GLU B 1 262 ? 0.525 23.484 -8.656 1 96.88 262 GLU B O 1
ATOM 4815 N N . ASN B 1 263 ? 0.085 21.297 -8.922 1 97.75 263 ASN B N 1
ATOM 4816 C CA . ASN B 1 263 ? -1.334 21.484 -8.633 1 97.75 263 ASN B CA 1
ATOM 4817 C C . ASN B 1 263 ? -1.566 21.891 -7.184 1 97.75 263 ASN B C 1
ATOM 4819 O O . ASN B 1 263 ? -2.48 22.656 -6.895 1 97.75 263 ASN B O 1
ATOM 4823 N N . LEU B 1 264 ? -0.758 21.391 -6.297 1 98.06 264 LEU B N 1
ATOM 4824 C CA . LEU B 1 264 ? -0.854 21.781 -4.895 1 98.06 264 LEU B CA 1
ATOM 4825 C C . LEU B 1 264 ? -0.501 23.266 -4.715 1 98.06 264 LEU B C 1
ATOM 4827 O O . LEU B 1 264 ? -1.157 23.969 -3.949 1 98.06 264 LEU B O 1
ATOM 4831 N N . ALA B 1 265 ? 0.446 23.703 -5.453 1 97.38 265 ALA B N 1
ATOM 4832 C CA . ALA B 1 265 ? 0.992 25.047 -5.273 1 97.38 265 ALA B CA 1
ATOM 4833 C C . ALA B 1 265 ? 0.17 26.078 -6.035 1 97.38 265 ALA B C 1
ATOM 4835 O O . ALA B 1 265 ? 0.231 27.266 -5.734 1 97.38 265 ALA B O 1
ATOM 4836 N N . LYS B 1 266 ? -0.531 25.656 -7 1 97.69 266 LYS B N 1
ATOM 4837 C CA . LYS B 1 266 ? -1.234 26.562 -7.895 1 97.69 266 LYS B CA 1
ATOM 4838 C C . LYS B 1 266 ? -2.299 27.359 -7.145 1 97.69 266 LYS B C 1
ATOM 4840 O O . LYS B 1 266 ? -3.086 26.797 -6.387 1 97.69 266 LYS B O 1
ATOM 4845 N N . ASN B 1 267 ? -2.314 28.656 -7.371 1 97 267 ASN B N 1
ATOM 4846 C CA . ASN B 1 267 ? -3.32 29.484 -6.727 1 97 267 ASN B CA 1
ATOM 4847 C C . ASN B 1 267 ? -4.672 29.391 -7.434 1 97 267 ASN B C 1
ATOM 4849 O O . ASN B 1 267 ? -4.738 29 -8.602 1 97 267 ASN B O 1
ATOM 4853 N N . LEU B 1 268 ? -5.652 29.641 -6.727 1 97.69 268 LEU B N 1
ATOM 4854 C CA . LEU B 1 268 ? -7.016 29.797 -7.223 1 97.69 268 LEU B CA 1
ATOM 4855 C C . LEU B 1 268 ? -7.492 31.234 -7.062 1 97.69 268 LEU B C 1
ATOM 4857 O O . LEU B 1 268 ? -7.906 31.641 -5.973 1 97.69 268 LEU B O 1
ATOM 4861 N N . GLY B 1 269 ? -7.469 31.969 -8.18 1 95.75 269 GLY B N 1
ATOM 4862 C CA . GLY B 1 269 ? -7.648 33.406 -8.008 1 95.75 269 GLY B CA 1
ATOM 4863 C C . GLY B 1 269 ? -6.645 34.031 -7.059 1 95.75 269 GLY B C 1
ATOM 4864 O O . GLY B 1 269 ? -5.438 33.812 -7.188 1 95.75 269 GLY B O 1
ATOM 4865 N N . ASN B 1 270 ? -7.191 34.812 -6.094 1 93.81 270 ASN B N 1
ATOM 4866 C CA . ASN B 1 270 ? -6.32 35.5 -5.148 1 93.81 270 ASN B CA 1
ATOM 4867 C C . ASN B 1 270 ? -6.059 34.656 -3.906 1 93.81 270 ASN B C 1
ATOM 4869 O O . ASN B 1 270 ? -5.457 35.125 -2.941 1 93.81 270 ASN B O 1
ATOM 4873 N N . LEU B 1 271 ? -6.457 33.375 -3.943 1 96.12 271 LEU B N 1
ATOM 4874 C CA . LEU B 1 271 ? -6.133 32.438 -2.887 1 96.12 271 LEU B CA 1
ATOM 4875 C C . LEU B 1 271 ? -4.887 31.625 -3.242 1 96.12 271 LEU B C 1
ATOM 4877 O O . LEU B 1 271 ? -4.902 30.844 -4.184 1 96.12 271 LEU B O 1
ATOM 4881 N N . TYR B 1 272 ? -3.867 31.828 -2.482 1 95.38 272 TYR B N 1
ATOM 4882 C CA . TYR B 1 272 ? -2.596 31.156 -2.707 1 95.38 272 TYR B CA 1
ATOM 4883 C C . TYR B 1 272 ? -2.393 30.031 -1.693 1 95.38 272 TYR B C 1
ATOM 4885 O O . TYR B 1 272 ? -3.027 30.016 -0.637 1 95.38 272 TYR B O 1
ATOM 4893 N N . PHE B 1 273 ? -1.525 29.078 -2.064 1 97.12 273 PHE B N 1
ATOM 4894 C CA . PHE B 1 273 ? -1.291 27.922 -1.225 1 97.12 273 PHE B CA 1
ATOM 4895 C C . PHE B 1 273 ? 0.201 27.703 -0.993 1 97.12 273 PHE B C 1
ATOM 4897 O O . PHE B 1 273 ? 1.006 27.875 -1.911 1 97.12 273 PHE B O 1
ATOM 4904 N N . SER B 1 274 ? 0.537 27.406 0.224 1 94.69 274 SER B N 1
ATOM 4905 C CA . SER B 1 274 ? 1.905 27.047 0.577 1 94.69 274 SER B CA 1
ATOM 4906 C C . SER B 1 274 ? 1.93 25.953 1.644 1 94.69 274 SER B C 1
ATOM 4908 O O . SER B 1 274 ? 0.906 25.656 2.268 1 94.69 274 SER B O 1
ATOM 4910 N N . GLY B 1 275 ? 3.109 25.312 1.814 1 94.25 275 GLY B N 1
ATOM 4911 C CA . GLY B 1 275 ? 3.354 24.203 2.719 1 94.25 275 GLY B CA 1
ATOM 4912 C C . GLY B 1 275 ? 4.43 23.266 2.223 1 94.25 275 GLY B C 1
ATOM 4913 O O . GLY B 1 275 ? 4.742 23.234 1.03 1 94.25 275 GLY B O 1
ATOM 4914 N N . GLU B 1 276 ? 4.852 22.5 3.137 1 93.5 276 GLU B N 1
ATOM 4915 C CA . GLU B 1 276 ? 5.914 21.594 2.729 1 93.5 276 GLU B CA 1
ATOM 4916 C C . GLU B 1 276 ? 5.426 20.609 1.668 1 93.5 276 GLU B C 1
ATOM 4918 O O . GLU B 1 276 ? 6.188 20.219 0.786 1 93.5 276 GLU B O 1
ATOM 4923 N N . ALA B 1 277 ? 4.18 20.281 1.653 1 96.25 277 ALA B N 1
ATOM 4924 C CA . ALA B 1 277 ? 3.605 19.328 0.694 1 96.25 277 ALA B CA 1
ATOM 4925 C C . ALA B 1 277 ? 3.717 19.875 -0.731 1 96.25 277 ALA B C 1
ATOM 4927 O O . ALA B 1 277 ? 3.586 19.109 -1.696 1 96.25 277 ALA B O 1
ATOM 4928 N N . ASN B 1 278 ? 3.883 21.188 -0.817 1 96.88 278 ASN B N 1
ATOM 4929 C CA . ASN B 1 278 ? 3.904 21.828 -2.127 1 96.88 278 ASN B CA 1
ATOM 4930 C C . ASN B 1 278 ? 5.309 21.844 -2.721 1 96.88 278 ASN B C 1
ATOM 4932 O O . ASN B 1 278 ? 5.516 22.344 -3.826 1 96.88 278 ASN B O 1
ATOM 4936 N N . ASN B 1 279 ? 6.242 21.297 -2.016 1 94.31 279 ASN B N 1
ATOM 4937 C CA . ASN B 1 279 ? 7.633 21.297 -2.457 1 94.31 279 ASN B CA 1
ATOM 4938 C C . ASN B 1 279 ? 8.102 19.906 -2.869 1 94.31 279 ASN B C 1
ATOM 4940 O O . ASN B 1 279 ? 8.227 19.016 -2.025 1 94.31 279 ASN B O 1
ATOM 4944 N N . GLU B 1 280 ? 8.43 19.75 -4.066 1 92.31 280 GLU B N 1
ATOM 4945 C CA . GLU B 1 280 ? 8.797 18.438 -4.594 1 92.31 280 GLU B CA 1
ATOM 4946 C C . GLU B 1 280 ? 10.109 17.938 -4 1 92.31 280 GLU B C 1
ATOM 4948 O O . GLU B 1 280 ? 10.273 16.75 -3.719 1 92.31 280 GLU B O 1
ATOM 4953 N N . GLU B 1 281 ? 11 18.812 -3.785 1 87.31 281 GLU B N 1
ATOM 4954 C CA . GLU B 1 281 ? 12.336 18.438 -3.326 1 87.31 281 GLU B CA 1
ATOM 4955 C C . GLU B 1 281 ? 12.352 18.188 -1.821 1 87.31 281 GLU B C 1
ATOM 4957 O O . GLU B 1 281 ? 13.07 17.312 -1.341 1 87.31 281 GLU B O 1
ATOM 4962 N N . TRP B 1 282 ? 11.531 18.953 -1.128 1 88.25 282 TRP B N 1
ATOM 4963 C CA . TRP B 1 282 ? 11.672 18.938 0.324 1 88.25 282 TRP B CA 1
ATOM 4964 C C . TRP B 1 282 ? 10.328 18.703 0.999 1 88.25 282 TRP B C 1
ATOM 4966 O O . TRP B 1 282 ? 10.055 19.25 2.064 1 88.25 282 TRP B O 1
ATOM 4976 N N . TYR B 1 283 ? 9.484 18.031 0.258 1 90.31 283 TYR B N 1
ATOM 4977 C CA . TYR B 1 283 ? 8.266 17.672 0.976 1 90.31 283 TYR B CA 1
ATOM 4978 C C . TYR B 1 283 ? 8.586 16.828 2.205 1 90.31 283 TYR B C 1
ATOM 4980 O O . TYR B 1 283 ? 9.578 16.094 2.221 1 90.31 283 TYR B O 1
ATOM 4988 N N . SER B 1 284 ? 7.797 16.984 3.291 1 87.88 284 SER B N 1
ATOM 4989 C CA . SER B 1 284 ? 7.938 16.266 4.555 1 87.88 284 SER B CA 1
ATOM 4990 C C . SER B 1 284 ? 8.953 16.953 5.465 1 87.88 284 SER B C 1
ATOM 4992 O O . SER B 1 284 ? 9.172 16.516 6.598 1 87.88 284 SER B O 1
ATOM 4994 N N . TYR B 1 285 ? 9.555 18.062 4.961 1 85.38 285 TYR B N 1
ATOM 4995 C CA . TYR B 1 285 ? 10.578 18.75 5.738 1 85.38 285 TYR B CA 1
ATOM 4996 C C . TYR B 1 285 ? 10.18 20.203 5.98 1 85.38 285 TYR B C 1
ATOM 4998 O O . TYR B 1 285 ? 9.43 20.797 5.199 1 85.38 285 TYR B O 1
ATOM 5006 N N . MET B 1 286 ? 10.805 20.766 6.984 1 84.38 286 MET B N 1
ATOM 5007 C CA . MET B 1 286 ? 10.5 22.141 7.367 1 84.38 286 MET B CA 1
ATOM 5008 C C . MET B 1 286 ? 10.984 23.125 6.305 1 84.38 286 MET B C 1
ATOM 5010 O O . MET B 1 286 ? 10.352 24.156 6.07 1 84.38 286 MET B O 1
ATOM 5014 N N . GLN B 1 287 ? 12.094 22.781 5.688 1 85.19 287 G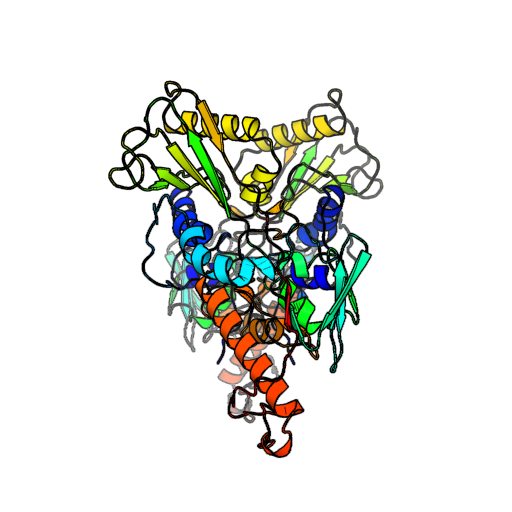LN B N 1
ATOM 5015 C CA . GLN B 1 287 ? 12.641 23.688 4.68 1 85.19 287 GLN B CA 1
ATOM 5016 C C . GLN B 1 287 ? 11.688 23.828 3.494 1 85.19 287 GLN B C 1
ATOM 5018 O O . GLN B 1 287 ? 11.609 24.891 2.881 1 85.19 287 GLN B O 1
ATOM 5023 N N . GLY B 1 288 ? 10.984 22.75 3.205 1 89.69 288 GLY B N 1
ATOM 5024 C CA . GLY B 1 288 ? 9.984 22.844 2.156 1 89.69 288 GLY B CA 1
ATOM 5025 C C . GLY B 1 288 ? 8.914 23.891 2.451 1 89.69 288 GLY B C 1
ATOM 5026 O O . GLY B 1 288 ? 8.508 24.641 1.562 1 89.69 288 GLY B O 1
ATOM 5027 N N . ALA B 1 289 ? 8.508 23.875 3.682 1 89.19 289 ALA B N 1
ATOM 5028 C CA . ALA B 1 289 ? 7.512 24.859 4.105 1 89.19 289 ALA B CA 1
ATOM 5029 C C . ALA B 1 289 ? 8.055 26.281 3.982 1 89.19 289 ALA B C 1
ATOM 5031 O O . ALA B 1 289 ? 7.363 27.188 3.506 1 89.19 289 ALA B O 1
ATOM 5032 N N . TYR B 1 290 ? 9.258 26.469 4.375 1 86.94 290 TYR B N 1
ATOM 5033 C CA . TYR B 1 290 ? 9.891 27.781 4.32 1 86.94 290 TYR B CA 1
ATOM 5034 C C . TYR B 1 290 ? 10 28.281 2.881 1 86.94 290 TYR B C 1
ATOM 5036 O O . TYR B 1 290 ? 9.586 29.391 2.572 1 86.94 290 TYR B O 1
ATOM 5044 N N . PHE B 1 291 ? 10.516 27.453 2.01 1 90.81 291 PHE B N 1
ATOM 5045 C CA . PHE B 1 291 ? 10.758 27.859 0.63 1 90.81 291 PHE B CA 1
ATOM 5046 C C . PHE B 1 291 ? 9.453 28.141 -0.093 1 90.81 291 PHE B C 1
ATOM 5048 O O . PHE B 1 291 ? 9.344 29.125 -0.829 1 90.81 291 PHE B O 1
ATOM 5055 N N . THR B 1 292 ? 8.492 27.312 0.102 1 94 292 THR B N 1
ATOM 5056 C CA . THR B 1 292 ? 7.219 27.531 -0.569 1 94 292 THR B CA 1
ATOM 5057 C C . THR B 1 292 ? 6.543 28.797 -0.047 1 94 292 THR B C 1
ATOM 5059 O O . THR B 1 292 ? 5.914 29.531 -0.812 1 94 292 THR B O 1
ATOM 5062 N N . GLY B 1 293 ? 6.637 29.031 1.248 1 91.31 293 GLY B N 1
ATOM 5063 C CA . GLY B 1 293 ? 6.117 30.266 1.815 1 91.31 293 GLY B CA 1
ATOM 5064 C C . GLY B 1 293 ? 6.77 31.5 1.241 1 91.31 293 GLY B C 1
ATOM 5065 O O . GLY B 1 293 ? 6.082 32.469 0.883 1 91.31 293 GLY B O 1
ATOM 5066 N N . GLU B 1 294 ? 8.047 31.484 1.165 1 89.62 294 GLU B N 1
ATOM 5067 C CA . GLU B 1 294 ? 8.789 32.594 0.599 1 89.62 294 GLU B CA 1
ATOM 5068 C C . GLU B 1 294 ? 8.398 32.844 -0.854 1 89.62 294 GLU B C 1
ATOM 5070 O O . GLU B 1 294 ? 8.148 34 -1.249 1 89.62 294 GLU B O 1
ATOM 5075 N N . ASN B 1 295 ? 8.359 31.812 -1.565 1 92.5 295 ASN B N 1
ATOM 5076 C CA . ASN B 1 295 ? 8.039 31.906 -2.984 1 92.5 295 ASN B CA 1
ATOM 5077 C C . ASN B 1 295 ? 6.641 32.469 -3.201 1 92.5 295 ASN B C 1
ATOM 5079 O O . ASN B 1 295 ? 6.445 33.344 -4.051 1 92.5 295 ASN B O 1
ATOM 5083 N N . GLN B 1 296 ? 5.688 32 -2.473 1 92.06 296 GLN B N 1
ATOM 5084 C CA . GLN B 1 296 ? 4.316 32.469 -2.646 1 92.06 296 GLN B CA 1
ATOM 5085 C C . GLN B 1 296 ? 4.156 33.906 -2.174 1 92.06 296 GLN B C 1
ATOM 5087 O O . GLN B 1 296 ? 3.379 34.656 -2.75 1 92.06 296 GLN B O 1
ATOM 5092 N N . ALA B 1 297 ? 4.824 34.25 -1.139 1 88.88 297 ALA B N 1
ATOM 5093 C CA . ALA B 1 297 ? 4.809 35.656 -0.694 1 88.88 297 ALA B CA 1
ATOM 5094 C C . ALA B 1 297 ? 5.328 36.594 -1.785 1 88.88 297 ALA B C 1
ATOM 5096 O O . ALA B 1 297 ? 4.727 37.625 -2.062 1 88.88 297 ALA B O 1
ATOM 5097 N N . LYS B 1 298 ? 6.41 36.188 -2.363 1 88.44 298 LYS B N 1
ATOM 5098 C CA . LYS B 1 298 ? 6.973 36.969 -3.461 1 88.44 298 LYS B CA 1
ATOM 5099 C C . LYS B 1 298 ? 5.992 37.062 -4.629 1 88.44 298 LYS B C 1
ATOM 5101 O O . LYS B 1 298 ? 5.859 38.125 -5.246 1 88.44 298 LYS B O 1
ATOM 5106 N N . SER B 1 299 ? 5.359 36 -4.895 1 89.88 299 SER B N 1
ATOM 5107 C CA . SER B 1 299 ? 4.383 35.969 -5.977 1 89.88 299 SER B CA 1
ATOM 5108 C C . SER B 1 299 ? 3.227 36.938 -5.699 1 89.88 299 SER B C 1
ATOM 5110 O O . SER B 1 299 ? 2.748 37.594 -6.609 1 89.88 299 SER B O 1
ATOM 5112 N N . ILE B 1 300 ? 2.738 36.906 -4.504 1 88.44 300 ILE B N 1
ATOM 5113 C CA . ILE B 1 300 ? 1.635 37.781 -4.117 1 88.44 300 ILE B CA 1
ATOM 5114 C C . ILE B 1 300 ? 2.061 39.25 -4.246 1 88.44 300 ILE B C 1
ATOM 5116 O O . ILE B 1 300 ? 1.313 40.094 -4.77 1 88.44 300 ILE B O 1
ATOM 5120 N N . VAL B 1 301 ? 3.254 39.594 -3.799 1 85.5 301 VAL B N 1
ATOM 5121 C CA . VAL B 1 301 ? 3.785 40.938 -3.896 1 85.5 301 VAL B CA 1
ATOM 5122 C C . VAL B 1 301 ? 3.859 41.375 -5.359 1 85.5 301 VAL B C 1
ATOM 5124 O O . VAL B 1 301 ? 3.473 42.469 -5.711 1 85.5 301 VAL B O 1
ATOM 5127 N N . LYS B 1 302 ? 4.328 40.406 -6.129 1 83.31 302 LYS B N 1
ATOM 5128 C CA . LYS B 1 302 ? 4.43 40.688 -7.559 1 83.31 302 LYS B CA 1
ATOM 5129 C C . LYS B 1 302 ? 3.051 40.938 -8.172 1 83.31 302 LYS B C 1
ATOM 5131 O O . LYS B 1 302 ? 2.873 41.844 -8.984 1 83.31 302 LYS B O 1
ATOM 5136 N N . ALA B 1 303 ? 2.145 40.094 -7.855 1 82.25 303 ALA B N 1
ATOM 5137 C CA . ALA B 1 303 ? 0.788 40.219 -8.375 1 82.25 303 ALA B CA 1
ATOM 5138 C C . ALA B 1 303 ? 0.169 41.562 -7.977 1 82.25 303 ALA B C 1
ATOM 5140 O O . ALA B 1 303 ? -0.548 42.188 -8.766 1 82.25 303 ALA B O 1
ATOM 5141 N N . ASN B 1 304 ? 0.386 41.969 -6.82 1 80.5 304 ASN B N 1
ATOM 5142 C CA . ASN B 1 304 ? -0.145 43.219 -6.324 1 80.5 304 ASN B CA 1
ATOM 5143 C C . ASN B 1 304 ? 0.484 44.406 -7.039 1 80.5 304 ASN B C 1
ATOM 5145 O O . ASN B 1 304 ? -0.195 45.406 -7.324 1 80.5 304 ASN B O 1
ATOM 5149 N N . HIS B 1 305 ? 1.68 44.281 -7.27 1 74.62 305 HIS B N 1
ATOM 5150 C CA . HIS B 1 305 ? 2.375 45.344 -7.98 1 74.62 305 HIS B CA 1
ATOM 5151 C C . HIS B 1 305 ? 1.841 45.5 -9.406 1 74.62 305 HIS B C 1
ATOM 5153 O O . HIS B 1 305 ? 1.711 46.625 -9.906 1 74.62 305 HIS B O 1
ATOM 5159 N N . CYS B 1 306 ? 1.595 44.406 -10.023 1 69.44 306 CYS B N 1
ATOM 5160 C CA . CYS B 1 306 ? 1.096 44.438 -11.391 1 69.44 306 CYS B CA 1
ATOM 5161 C C . CYS B 1 306 ? -0.315 45 -11.445 1 69.44 306 CYS B C 1
ATOM 5163 O O . CYS B 1 306 ? -0.691 45.625 -12.43 1 69.44 306 CYS B O 1
ATOM 5165 N N . LYS B 1 307 ? -1.065 44.719 -10.523 1 68.31 307 LYS B N 1
ATOM 5166 C CA . LYS B 1 307 ? -2.4 45.281 -10.461 1 68.31 307 LYS B CA 1
ATOM 5167 C C . LYS B 1 307 ? -2.328 46.812 -10.32 1 68.31 307 LYS B C 1
ATOM 5169 O O . LYS B 1 307 ? -3.125 47.531 -10.93 1 68.31 307 LYS B O 1
ATOM 5174 N N . GLU B 1 308 ? -1.381 47.281 -9.609 1 62.56 308 GLU B N 1
ATOM 5175 C CA . GLU B 1 308 ? -1.243 48.688 -9.359 1 62.56 308 GLU B CA 1
ATOM 5176 C C . GLU B 1 308 ? -0.585 49.406 -10.539 1 62.56 308 GLU B C 1
ATOM 5178 O O . GLU B 1 308 ? -0.893 50.562 -10.828 1 62.56 308 GLU B O 1
ATOM 5183 N N . LYS B 1 309 ? 0.381 48.688 -11.203 1 61.19 309 LYS B N 1
ATOM 5184 C CA . LYS B 1 309 ? 1.092 49.25 -12.352 1 61.19 309 LYS B CA 1
ATOM 5185 C C . LYS B 1 309 ? 1.111 48.281 -13.523 1 61.19 309 LYS B C 1
ATOM 5187 O O . LYS B 1 309 ? 2.139 47.656 -13.805 1 61.19 309 LYS B O 1
ATOM 5192 N N . PRO B 1 310 ? -0.071 48.156 -14.117 1 55.28 310 PRO B N 1
ATOM 5193 C CA . PRO B 1 310 ? -0.161 47.188 -15.219 1 55.28 310 PRO B CA 1
ATOM 5194 C C . PRO B 1 310 ? 0.889 47.406 -16.297 1 55.28 310 PRO B C 1
ATOM 5196 O O . PRO B 1 310 ? 1.305 46.469 -16.984 1 55.28 310 PRO B O 1
ATOM 5199 N N . GLN B 1 311 ? 1.258 48.75 -16.516 1 54.59 311 GLN B N 1
ATOM 5200 C CA . GLN B 1 311 ? 2.186 49.094 -17.578 1 54.59 311 GLN B CA 1
ATOM 5201 C C . GLN B 1 311 ? 3.523 48.375 -17.406 1 54.59 311 GLN B C 1
ATOM 5203 O O . GLN B 1 311 ? 4.25 48.156 -18.375 1 54.59 311 GLN B O 1
ATOM 5208 N N . ASN B 1 312 ? 3.842 48.25 -16.219 1 47.25 312 ASN B N 1
ATOM 5209 C CA . ASN B 1 312 ? 5.148 47.656 -15.945 1 47.25 312 ASN B CA 1
ATOM 5210 C C . ASN B 1 312 ? 5.102 46.125 -16.016 1 47.25 312 ASN B C 1
ATOM 5212 O O . ASN B 1 312 ? 6.086 45.469 -15.688 1 47.25 312 ASN B O 1
ATOM 5216 N N . CYS B 1 313 ? 3.996 45.688 -16.125 1 54.69 313 CYS B N 1
ATOM 5217 C CA . CYS B 1 313 ? 3.863 44.25 -16.125 1 54.69 313 CYS B CA 1
ATOM 5218 C C . CYS B 1 313 ? 3.721 43.719 -17.547 1 54.69 313 CYS B C 1
ATOM 5220 O O . CYS B 1 313 ? 2.805 44.125 -18.281 1 54.69 313 CYS B O 1
ATOM 5222 N N . THR B 1 314 ? 4.832 43.75 -18.391 1 47.31 314 THR B N 1
ATOM 5223 C CA . THR B 1 314 ? 4.84 43.25 -19.75 1 47.31 314 THR B CA 1
ATOM 5224 C C . THR B 1 314 ? 4.492 41.781 -19.797 1 47.31 314 THR B C 1
ATOM 5226 O O . THR B 1 314 ? 4.996 41 -18.984 1 47.31 314 THR B O 1
ATOM 5229 N N . VAL B 1 315 ? 3.277 41.469 -20.328 1 43.09 315 VAL B N 1
ATOM 5230 C CA . VAL B 1 315 ? 2.863 40.094 -20.625 1 43.09 315 VAL B CA 1
ATOM 5231 C C . VAL B 1 315 ? 3.877 39.438 -21.547 1 43.09 315 VAL B C 1
ATOM 5233 O O . VAL B 1 315 ? 4.066 39.875 -22.688 1 43.09 315 VAL B O 1
ATOM 5236 N N . SER B 1 316 ? 4.988 39.156 -21.172 1 38.03 316 SER B N 1
ATOM 5237 C CA . SER B 1 316 ? 5.715 38.406 -22.188 1 38.03 316 SER B CA 1
ATOM 5238 C C . SER B 1 316 ? 4.898 37.25 -22.703 1 38.03 316 SER B C 1
ATOM 5240 O O . SER B 1 316 ? 3.932 36.812 -22.062 1 38.03 316 SER B O 1
ATOM 5242 N N . GLY B 1 317 ? 5.402 36.469 -23.766 1 33.66 317 GLY B N 1
ATOM 5243 C CA . GLY B 1 317 ? 4.793 35.438 -24.594 1 33.66 317 GLY B CA 1
ATOM 5244 C C . GLY B 1 317 ? 3.986 34.438 -23.797 1 33.66 317 GLY B C 1
ATOM 5245 O O . GLY B 1 317 ? 3.588 34.688 -22.656 1 33.66 317 GLY B O 1
ATOM 5246 N N . THR B 1 318 ? 4.227 33.031 -24.109 1 36.38 318 THR B N 1
ATOM 5247 C CA . THR B 1 318 ? 3.381 31.875 -23.891 1 36.38 318 THR B CA 1
ATOM 5248 C C . THR B 1 318 ? 3.016 31.719 -22.422 1 36.38 318 THR B C 1
ATOM 5250 O O . THR B 1 318 ? 1.938 31.219 -22.094 1 36.38 318 THR B O 1
ATOM 5253 N N . ASP B 1 319 ? 4.035 31.375 -21.594 1 35.47 319 ASP B N 1
ATOM 5254 C CA . ASP B 1 319 ? 3.799 31.031 -20.188 1 35.47 319 ASP B CA 1
ATOM 5255 C C . ASP B 1 319 ? 3.48 32.281 -19.375 1 35.47 319 ASP B C 1
ATOM 5257 O O . ASP B 1 319 ? 4.258 33.219 -19.344 1 35.47 319 ASP B O 1
ATOM 5261 N N . SER B 1 320 ? 2.299 32.75 -19.281 1 34.56 320 SER B N 1
ATOM 5262 C CA . SER B 1 320 ? 1.692 33.938 -18.672 1 34.56 320 SER B CA 1
ATOM 5263 C C . SER B 1 320 ? 2.381 34.312 -17.359 1 34.56 320 SER B C 1
ATOM 5265 O O . SER B 1 320 ? 1.717 34.594 -16.359 1 34.56 320 SER B O 1
ATOM 5267 N N . PHE B 1 321 ? 3.525 33.75 -17.109 1 34.28 321 PHE B N 1
ATOM 5268 C CA . PHE B 1 321 ? 4.094 34.188 -15.852 1 34.28 321 PHE B CA 1
ATOM 5269 C C . PHE B 1 321 ? 4.562 35.625 -15.953 1 34.28 321 PHE B C 1
ATOM 5271 O O . PHE B 1 321 ? 5.395 35.969 -16.797 1 34.28 321 PHE B O 1
ATOM 5278 N N . ARG B 1 322 ? 3.725 36.625 -15.633 1 35.03 322 ARG B N 1
ATOM 5279 C CA . ARG B 1 322 ? 4.039 38.062 -15.5 1 35.03 322 ARG B CA 1
ATOM 5280 C C . ARG B 1 322 ? 5.211 38.281 -14.547 1 35.03 322 ARG B C 1
ATOM 5282 O O . ARG B 1 322 ? 5.141 37.906 -13.375 1 35.03 322 ARG B O 1
ATOM 5289 N N . ALA B 1 323 ? 6.43 38.25 -15.07 1 35.94 323 ALA B N 1
ATOM 5290 C CA . ALA B 1 323 ? 7.555 38.594 -14.219 1 35.94 323 ALA B CA 1
ATOM 5291 C C . ALA B 1 323 ? 7.516 40.094 -13.859 1 35.94 323 ALA B C 1
ATOM 5293 O O . ALA B 1 323 ? 7.43 40.938 -14.75 1 35.94 323 ALA B O 1
ATOM 5294 N N . CYS B 1 324 ? 6.758 40.5 -12.969 1 36.78 324 CYS B N 1
ATOM 5295 C CA . CYS B 1 324 ? 6.824 41.906 -12.516 1 36.78 324 CYS B CA 1
ATOM 5296 C C . CYS B 1 324 ? 8.086 42.156 -11.703 1 36.78 324 CYS B C 1
ATOM 5298 O O . CYS B 1 324 ? 8.57 41.25 -11.016 1 36.78 324 CYS B O 1
ATOM 5300 N N . SER B 1 325 ? 8.961 43.031 -12.219 1 34.19 325 SER B N 1
ATOM 5301 C CA . SER B 1 325 ? 10.055 43.5 -11.367 1 34.19 325 SER B CA 1
ATOM 5302 C C . SER B 1 325 ? 9.539 43.969 -10.008 1 34.19 325 SER B C 1
ATOM 5304 O O . SER B 1 325 ? 8.531 44.656 -9.914 1 34.19 325 SER B O 1
ATOM 5306 N N . PRO B 1 326 ? 9.906 43.312 -8.906 1 36.53 326 PRO B N 1
ATOM 5307 C CA . PRO B 1 326 ? 9.406 43.594 -7.555 1 36.53 326 PRO B CA 1
ATOM 5308 C C . PRO B 1 326 ? 9.578 45.031 -7.129 1 36.53 326 PRO B C 1
ATOM 5310 O O . PRO B 1 326 ? 10.703 45.5 -6.969 1 36.53 326 PRO B O 1
ATOM 5313 N N . VAL B 1 327 ? 9.164 46.062 -7.852 1 31.81 327 VAL B N 1
ATOM 5314 C CA . VAL B 1 327 ? 9.234 47.312 -7.109 1 31.81 327 VAL B CA 1
ATOM 5315 C C . VAL B 1 327 ? 8.289 47.281 -5.914 1 31.81 327 VAL B C 1
ATOM 5317 O O . VAL B 1 327 ? 7.125 46.875 -6.051 1 31.81 327 VAL B O 1
ATOM 5320 N N . VAL B 1 328 ? 8.859 47.188 -4.676 1 35.41 328 VAL B N 1
ATOM 5321 C CA . VAL B 1 328 ? 8.188 47.219 -3.381 1 35.41 328 VAL B CA 1
ATOM 5322 C C . VAL B 1 328 ? 7.215 48.375 -3.324 1 35.41 328 VAL B C 1
ATOM 5324 O O . VAL B 1 328 ? 7.633 49.531 -3.277 1 35.41 328 VAL B O 1
ATOM 5327 N N . SER B 1 329 ? 6.34 48.5 -4.191 1 33.44 329 SER B N 1
ATOM 5328 C CA . SER B 1 329 ? 5.383 49.594 -3.916 1 33.44 329 SER B CA 1
ATOM 5329 C C . SER B 1 329 ? 4.629 49.312 -2.613 1 33.44 329 SER B C 1
ATOM 5331 O O . SER B 1 329 ? 4.402 48.188 -2.236 1 33.44 329 SER B O 1
ATOM 5333 N N . THR B 1 330 ? 4.77 50.25 -1.584 1 34.06 330 THR B N 1
ATOM 5334 C CA . THR B 1 330 ? 4.211 50.406 -0.245 1 34.06 330 THR B CA 1
ATOM 5335 C C . THR B 1 330 ? 2.688 50.281 -0.28 1 34.06 330 THR B C 1
ATOM 5337 O O . THR B 1 330 ? 2.008 50.688 0.665 1 34.06 330 THR B O 1
ATOM 5340 N N . THR B 1 331 ? 2.113 50 -1.347 1 35.78 331 THR B N 1
ATOM 5341 C CA . THR B 1 331 ? 0.66 49.969 -1.219 1 35.78 331 THR B CA 1
ATOM 5342 C C . THR B 1 331 ? 0.217 48.875 -0.264 1 35.78 331 THR B C 1
ATOM 5344 O O . THR B 1 331 ? 0.721 47.75 -0.33 1 35.78 331 THR B O 1
ATOM 5347 N N . ILE B 1 332 ? -0.633 49.219 0.826 1 37 332 ILE B N 1
ATOM 5348 C CA . ILE B 1 332 ? -1.178 48.469 1.941 1 37 332 ILE B CA 1
ATOM 5349 C C . ILE B 1 332 ? -1.975 47.281 1.41 1 37 332 ILE B C 1
ATOM 5351 O O . ILE B 1 332 ? -2.934 47.438 0.654 1 37 332 ILE B O 1
ATOM 5355 N N . MET B 1 333 ? -1.38 46.344 0.935 1 43.53 333 MET B N 1
ATOM 5356 C CA . MET B 1 333 ? -2.027 45.062 0.582 1 43.53 333 MET B CA 1
ATOM 5357 C C . MET B 1 333 ? -2.312 44.25 1.827 1 43.53 333 MET B C 1
ATOM 5359 O O . MET B 1 333 ? -1.506 44.219 2.76 1 43.53 333 MET B O 1
ATOM 5363 N N . SER B 1 334 ? -3.76 43.812 1.94 1 47.41 334 SER B N 1
ATOM 5364 C CA . SER B 1 334 ? -4.102 42.938 3.041 1 47.41 334 SER B CA 1
ATOM 5365 C C . SER B 1 334 ? -3.92 41.469 2.641 1 47.41 334 SER B C 1
ATOM 5367 O O . SER B 1 334 ? -4.375 41.031 1.572 1 47.41 334 SER B O 1
ATOM 5369 N N . ILE B 1 335 ? -2.986 40.844 3.293 1 44.41 335 ILE B N 1
ATOM 5370 C CA . ILE B 1 335 ? -2.744 39.406 3.1 1 44.41 335 ILE B CA 1
ATOM 5371 C C . ILE B 1 335 ? -3.115 38.656 4.367 1 44.41 335 ILE B C 1
ATOM 5373 O O . ILE B 1 335 ? -2.664 39 5.461 1 44.41 335 ILE B O 1
ATOM 5377 N N . TRP B 1 336 ? -4.152 37.719 4.211 1 43.38 336 TRP B N 1
ATOM 5378 C CA . TRP B 1 336 ? -4.367 36.812 5.336 1 43.38 336 TRP B CA 1
ATOM 5379 C C . TRP B 1 336 ? -3.6 35.5 5.145 1 43.38 336 TRP B C 1
ATOM 5381 O O . TRP B 1 336 ? -3.678 34.875 4.082 1 43.38 336 TRP B O 1
ATOM 5391 N N . LEU B 1 337 ? -2.605 35.219 6.047 1 48.47 337 LEU B N 1
ATOM 5392 C CA . LEU B 1 337 ? -1.994 33.906 6.164 1 48.47 337 LEU B CA 1
ATOM 5393 C C . LEU B 1 337 ? -2.879 32.969 6.98 1 48.47 337 LEU B C 1
ATOM 5395 O O . LEU B 1 337 ? -3.232 33.281 8.125 1 48.47 337 LEU B O 1
ATOM 5399 N N . LEU B 1 338 ? -3.363 31.859 6.363 1 48.53 338 LEU B N 1
ATOM 5400 C CA . LEU B 1 338 ? -4.234 30.906 7.031 1 48.53 338 LEU B CA 1
ATOM 5401 C C . LEU B 1 338 ? -3.463 29.656 7.426 1 48.53 338 LEU B C 1
ATOM 5403 O O . LEU B 1 338 ? -2.885 28.984 6.57 1 48.53 338 LEU B O 1
ATOM 5407 N N . GLN B 1 339 ? -3.201 29.5 8.664 1 51.22 339 GLN B N 1
ATOM 5408 C CA . GLN B 1 339 ? -2.496 28.344 9.211 1 51.22 339 GLN B CA 1
ATOM 5409 C C . GLN B 1 339 ? -3.359 27.609 10.227 1 51.22 339 GLN B C 1
ATOM 5411 O O . GLN B 1 339 ? -4.117 28.234 10.977 1 51.22 339 GLN B O 1
ATOM 5416 N N . MET B 1 340 ? -3.518 26.297 10.031 1 36.28 340 MET B N 1
ATOM 5417 C CA . MET B 1 340 ? -4.176 25.5 11.062 1 36.28 340 MET B CA 1
ATOM 5418 C C . MET B 1 340 ? -3.152 24.719 11.883 1 36.28 340 MET B C 1
ATOM 5420 O O . MET B 1 340 ? -2.322 24 11.328 1 36.28 340 MET B O 1
ATOM 5424 N N . PHE B 1 341 ? -2.762 25.172 13.008 1 43.66 341 PHE B N 1
ATOM 5425 C CA . PHE B 1 341 ? -1.822 24.438 13.844 1 43.66 341 PHE B CA 1
ATOM 5426 C C . PHE B 1 341 ? -2.377 24.266 15.258 1 43.66 341 PHE B C 1
ATOM 5428 O O . PHE B 1 341 ? -3.336 24.938 15.641 1 43.66 341 PHE B O 1
ATOM 5435 N N . ILE B 1 342 ? -1.929 23.141 15.984 1 35.5 342 ILE B N 1
ATOM 5436 C CA . ILE B 1 342 ? -2.254 22.922 17.391 1 35.5 342 ILE B CA 1
ATOM 5437 C C . ILE B 1 342 ? -1.63 24.016 18.25 1 35.5 342 ILE B C 1
ATOM 5439 O O . ILE B 1 342 ? -0.431 24.297 18.141 1 35.5 342 ILE B O 1
ATOM 5443 N N . GLY B 1 343 ? -2.477 24.938 18.672 1 36.81 343 GLY B N 1
ATOM 5444 C CA . GLY B 1 343 ? -2.02 25.844 19.703 1 36.81 343 GLY B CA 1
ATOM 5445 C C . GLY B 1 343 ? -1.564 25.141 20.969 1 36.81 343 GLY B C 1
ATOM 5446 O O . GLY B 1 343 ? -1.994 24.016 21.234 1 36.81 343 GLY B O 1
#

InterPro domains:
  IPR002937 Amine oxidase [PF01593] (57-300)
  IPR036188 FAD/NAD(P)-binding domain superfamily [G3DSA:3.50.50.60] (21-313)
  IPR036188 FAD/NAD(P)-binding domain superfamily [SSF51905] (53-302)
  IPR050281 Flavin monoamine oxidase and related enzymes [PTHR10742] (51-311)

Secondary structure (DSSP, 8-state):
--PPP-BHHHHHHHTT----SHHHHHHHIIIIIHHHSS-TTTSBGGG------------TT-THHHHHHHHHHHGGG---S--EEEEEE-SS-EEEEETTS-EEEESEEEE---HHHHTSSSSEEESPPPHHHHHHHHHS-B--EEEEEEE-SS--S-S-SEEE---SSTTS--EEEE--STTTS-TT--EEEEEEEHHHHHHHHHS-HHHHHHHHHHHHHHHH-TTSPPP-EEE---GGG-TTTSSSSB---TT--HHHHHHHH--BTTEEE-SGGG-TTTTTSHHHHHHHHHHHHHHHHHHHHHHH-GGG----SSS---------------EEEE-----/--PPP-BHHHHHHHTT----SHHHHHHHIIIIIHHHSS-TTTSBGGG------------TT-THHHHHHHHHHHGGG---S--EEEEEE-SS-EEEEETTS-EEEESEEEE---HHHHTSSSSEEESPPPHHHHHHHHHS-B--EEEEEEE-SS--S-S-SEEE---SSTTS--EEEE--STTTS-TT--EEEEEEEHHHHHHHHHS-HHHHHHHHHHHHHHHH-TTSPPP-EEE---GGG-TTTSSSSB---TT--HHHHHHHH--BTTEEE-SGGG-TTTTTSHHHHHHHHHHHHHHHHHHHHHHH-GGG----SSS---------------EEEE-----

Nearest PDB structures (foldseek):
  1b37-assembly2_B  TM=9.309E-01  e=1.170E-29  Zea mays
  3kpf-assembly1_A  TM=8.949E-01  e=2.275E-29  Zea mays
  4fwf-assembly1_A  TM=8.056E-01  e=5.783E-21  Homo sapiens
  4gu0-assembly2_B  TM=7.981E-01  e=4.005E-20  Homo sapiens
  7xe3-assembly2_B  TM=7.882E-01  e=4.520E-20  Homo sapiens

pLDDT: mean 81.95, std 17.26, range [31.61, 98.25]

Foldseek 3Di:
DPDQWAFQQVVVVVVPQDDDALVSLLVQCVQPCQVQLDHRRWATNVPSDDPDDDDDDQPPVPPVVVCVVVCVVCVVVDDPPWAWAEWEDDQQWIWTATPVGDIDIFRFEEEAFALLLVQDNRYYYVVHDDPLLNVLSVQWDFWQKKKKKWADQDDQDDPDQWAADRDPDSQDFTIKGDQCDPPRDPNRRRIIITIHGDPVSVVLLPDDQVVVQVVVVVVVCVVRNDPGGRTDDMDMDNACPQSRHNHQFIRGTSRDDLSSLVSNQDAHNRYGYAYLSNAPSRGRHPVSRVVSVVVVVQVNLQVVVCVVPVVQQPQDDDPSPRPRDNPVDPDPGDYHYHGRDDD/DPDQWAFQQVVVVVVPQDDDALVSLLVQCVQPCQVQLDHRRWATNVPSDDPDDDDDDQPPVPPVVVCVVVCVVCVVVDDPPWAWAEWEDDQQWIWTATPVGDIDIFRFEEEAFALLLVQDNRYYYVVHDDPLLNVLSVQWDFWQKKKKKWAFQDDQDDPDQWAADRDPDSQEFGIKGDQCDPPRDPNRRRIIITIHGDPHSVVLLPDDQVVVQVVVVVVVCVVRNDPGGRTDDMDMDNACPQSRHNHQFIRGTSRDDLSSLVSNQDAHNRYGYAYLSNAPSRGRHPVSRVVSVVVVVQLNLQVVVCVVPVVQQPQDDDPSPRPRDNPNDPDPGDYHYHGRDDD

Sequence (686 aa):
DKKSPIPARVGLSLMGWKPKTQAEYALEYLEVDFENAKNAELTPFQGIIEKGKDFFLTDERGMWSIYEELYTSFKDKIKLNTTVTGIKYNSSMVEVTTSDGEVYTADYALCTFSTGVLASDMVTFTPPLPEWKQEAILTMPMAVYTTIYVKFPTKFWDDKEIILYAGPTRQSIAVFQDLQRPGIYPNNSGLLLITVTGDEGRRIEKQSLEDTKAEMFKMLKGVYGPNISEPTDIYSPRWTQNKFVRGCYSEGTVGMTSKTFENLAKNLGNLYFSGEANNEEWYSYMQGAYFTGENQAKSIVKANHCKEKPQNCTVSGTDSFRACSPVVSTTIMSIWLLQMFIGDKKSPIPARVGLSLMGWKPKTQAEYALEYLEVDFENAKNAELTPFQGIIEKGKDFFLTDERGMWSIYEELYTSFKDKIKLNTTVTGIKYNSSMVEVTTSDGEVYTADYALCTFSTGVLASDMVTFTPPLPEWKQEAILTMPMAVYTTIYVKFPTKFWDDKEIILYAGPTRQSIAVFQDLQRPGIYPNNSGLLLITVTGDEGRRIEKQSLEDTKAEMFKMLKGVYGPNISEPTDIYSPRWTQNKFVRGCYSEGTVGMTSKTFENLAKNLGNLYFSGEANNEEWYSYMQGAYFTGENQAKSIVKANHCKEKPQNCTVSGTDSFRACSPVVSTTIMSIWLLQMFIG

Radius of gyration: 29.93 Å; Cα contacts (8 Å, |Δi|>4): 1273; chains: 2; bounding box: 56×89×86 Å